Protein AF-A0A3M7SQI1-F1 (afdb_monomer_lite)

Secondary structure (DSSP, 8-state):
--STTS---GGG--TTSPP-HHHHHHHHHTS-TTPPP-SS-HHHHHT--HHHHHHHHHHHHHHHHHT---HHHH-EEEEEEESSSS-TT-GGGEEEEEEE-HHHHHHHHHHHHHHHHHHHTTTT--SEEEEEEPPPPB----GGGEEE-TTS-EEE-PPPPPEEEEEEE-S--EEEESHHHHHHHHHHHHHHS----SPPPPPPPPPTTSBP---EEEEEEEE-STT-EEEEEEEEPPP--S---TT--TT-HHHHHHHHHHSSPEEEEEEEE--TTEEEEEEEE-S-BTTBEEEEEEEEEEEEEEEESSSS-EEEEEEEEEEEEEEEE-SSTTPPPEEEEEEEEES-EE---HHHHHHHHHHHHHHH--PPP------------TT-SS----------

Organism: Brachionus plicatilis (NCBI:txid10195)

InterPro domains:
  IPR033616 Bridge-like lipid transfer protein family member 1 [PTHR31640] (271-399)

pLDDT: mean 73.39, std 17.42, range [25.88, 96.44]

Structure (mmCIF, N/CA/C/O backbone):
data_AF-A0A3M7SQI1-F1
#
_entry.id   AF-A0A3M7SQI1-F1
#
loop_
_atom_site.group_PDB
_atom_site.id
_atom_site.type_symbol
_atom_site.label_atom_id
_atom_site.label_alt_id
_atom_site.label_comp_id
_atom_site.label_asym_id
_atom_site.label_entity_id
_atom_site.label_seq_id
_atom_site.pdbx_PDB_ins_code
_atom_site.Cartn_x
_atom_site.Cartn_y
_atom_site.Cartn_z
_atom_site.occupancy
_atom_site.B_iso_or_equiv
_atom_site.auth_seq_id
_atom_site.auth_comp_id
_atom_site.auth_asym_id
_atom_site.auth_atom_id
_atom_site.pdbx_PDB_model_num
ATOM 1 N N . MET A 1 1 ? 11.218 32.136 -12.340 1.00 34.72 1 MET A N 1
ATOM 2 C CA . MET A 1 1 ? 11.065 30.875 -11.575 1.00 34.72 1 MET A CA 1
ATOM 3 C C . MET A 1 1 ? 12.403 30.143 -11.315 1.00 34.72 1 MET A C 1
ATOM 5 O O . MET A 1 1 ? 12.382 28.963 -11.007 1.00 34.72 1 MET A O 1
ATOM 9 N N . ASN A 1 2 ? 13.566 30.825 -11.327 1.00 32.22 2 ASN A N 1
ATOM 10 C CA . ASN A 1 2 ? 14.895 30.173 -11.387 1.00 32.22 2 ASN A CA 1
ATOM 11 C C . ASN A 1 2 ? 15.710 30.120 -10.076 1.00 32.22 2 ASN A C 1
ATOM 13 O O . ASN A 1 2 ? 16.860 29.694 -10.101 1.00 32.22 2 ASN A O 1
ATOM 17 N N . SER A 1 3 ? 15.177 30.531 -8.921 1.00 34.50 3 SER A N 1
ATOM 18 C CA . SER A 1 3 ? 15.989 30.630 -7.690 1.00 34.50 3 SER A CA 1
ATOM 19 C C . SER A 1 3 ? 15.906 29.425 -6.742 1.00 34.50 3 SER A C 1
ATOM 21 O O . SER A 1 3 ? 16.800 29.266 -5.916 1.00 34.50 3 SER A O 1
ATOM 23 N N . LYS A 1 4 ? 14.901 28.539 -6.862 1.00 44.00 4 LYS A N 1
ATOM 24 C CA . LYS A 1 4 ? 14.744 27.364 -5.969 1.00 44.00 4 LYS A CA 1
ATOM 25 C C . LYS A 1 4 ? 15.491 26.097 -6.417 1.00 44.00 4 LYS A C 1
ATOM 27 O O . LYS A 1 4 ? 15.684 25.205 -5.602 1.00 44.00 4 LYS A O 1
ATOM 32 N N . LEU A 1 5 ? 15.986 26.035 -7.657 1.00 43.19 5 LEU A N 1
ATOM 33 C CA . LEU A 1 5 ? 16.855 24.942 -8.141 1.00 43.19 5 LEU A CA 1
ATOM 34 C C . LEU A 1 5 ? 18.312 25.056 -7.625 1.00 43.19 5 LEU A C 1
ATOM 36 O O . LEU A 1 5 ? 19.173 24.234 -7.952 1.00 43.19 5 LEU A O 1
ATOM 40 N N . MET A 1 6 ? 18.615 26.080 -6.817 1.00 47.06 6 MET A N 1
ATOM 41 C CA . MET A 1 6 ? 19.943 26.341 -6.264 1.00 47.06 6 MET A CA 1
ATOM 42 C C . MET A 1 6 ? 20.321 25.328 -5.177 1.00 47.06 6 MET A C 1
ATOM 44 O O . MET A 1 6 ? 19.769 25.332 -4.082 1.00 47.06 6 MET A O 1
ATOM 48 N N . LYS A 1 7 ? 21.330 24.506 -5.503 1.00 49.19 7 LYS A N 1
ATOM 49 C CA . LYS A 1 7 ? 22.283 23.830 -4.600 1.00 49.19 7 LYS A CA 1
ATOM 50 C C . LYS A 1 7 ? 21.722 23.469 -3.222 1.00 49.19 7 LYS A C 1
ATOM 52 O O . LYS A 1 7 ? 22.194 23.960 -2.199 1.00 49.19 7 LYS A O 1
ATOM 57 N N . ARG A 1 8 ? 20.769 22.543 -3.179 1.00 59.44 8 ARG A N 1
ATOM 58 C CA . ARG A 1 8 ? 20.412 21.931 -1.906 1.00 59.44 8 ARG A CA 1
ATOM 59 C C . ARG A 1 8 ? 21.525 20.997 -1.439 1.00 59.44 8 ARG A C 1
ATOM 61 O O . ARG A 1 8 ? 22.063 20.221 -2.233 1.00 59.44 8 ARG A O 1
ATOM 68 N N . ASN A 1 9 ? 21.887 21.075 -0.161 1.00 54.25 9 ASN A N 1
ATOM 69 C CA . ASN A 1 9 ? 22.837 20.139 0.429 1.00 54.25 9 ASN A CA 1
ATOM 70 C C . ASN A 1 9 ? 22.279 18.719 0.318 1.00 54.25 9 ASN A C 1
ATOM 72 O O . ASN A 1 9 ? 21.170 18.450 0.772 1.00 54.25 9 ASN A O 1
ATOM 76 N N . TYR A 1 10 ? 23.071 17.804 -0.241 1.00 50.06 10 TYR A N 1
ATOM 77 C CA . TYR A 1 10 ? 22.693 16.397 -0.411 1.00 50.06 10 TYR A CA 1
ATOM 78 C C . TYR A 1 10 ? 22.235 15.735 0.888 1.00 50.06 10 TYR A C 1
ATOM 80 O O . TYR A 1 10 ? 21.406 14.838 0.874 1.00 50.06 10 TYR A O 1
ATOM 88 N N . ASN A 1 11 ? 22.745 16.192 2.032 1.00 52.31 11 ASN A N 1
ATOM 89 C CA . ASN A 1 11 ? 22.374 15.650 3.335 1.00 52.31 11 ASN A CA 1
ATOM 90 C C . ASN A 1 11 ? 20.991 16.128 3.812 1.00 52.31 11 ASN A C 1
ATOM 92 O O . ASN A 1 11 ? 20.375 15.439 4.611 1.00 52.31 11 ASN A O 1
ATOM 96 N N . GLN A 1 12 ? 20.440 17.207 3.249 1.00 53.53 12 GLN A N 1
ATOM 97 C CA . GLN A 1 12 ? 19.129 17.774 3.605 1.00 53.53 12 GLN A CA 1
ATOM 98 C C . GLN A 1 12 ? 18.014 17.435 2.605 1.00 53.53 12 GLN A C 1
ATOM 100 O O . GLN A 1 12 ? 16.909 17.949 2.737 1.00 53.53 12 GLN A O 1
ATOM 105 N N . SER A 1 13 ? 18.289 16.605 1.593 1.00 55.78 13 SER A N 1
ATOM 106 C CA . SER A 1 13 ? 17.264 16.199 0.636 1.00 55.78 13 SER A CA 1
ATOM 107 C C . SER A 1 13 ? 16.325 15.092 1.112 1.00 55.78 13 SER A C 1
ATOM 109 O O . SER A 1 13 ? 16.807 14.023 1.495 1.00 55.78 13 SER A O 1
ATOM 111 N N . ASN A 1 14 ? 15.010 15.334 1.055 1.00 60.25 14 ASN A N 1
ATOM 112 C CA . ASN A 1 14 ? 13.980 14.308 1.200 1.00 60.25 14 ASN A CA 1
ATOM 113 C C . ASN A 1 14 ? 13.670 13.690 -0.168 1.00 60.25 14 ASN A C 1
ATOM 115 O O . ASN A 1 14 ? 13.967 14.257 -1.221 1.00 60.25 14 ASN A O 1
ATOM 119 N N . PHE A 1 15 ? 13.072 12.501 -0.141 1.00 61.03 15 PHE A N 1
ATOM 120 C CA . PHE A 1 15 ? 12.729 11.737 -1.340 1.00 61.03 15 PHE A CA 1
ATOM 121 C C . PHE A 1 15 ? 11.722 12.461 -2.253 1.00 61.03 15 PHE A C 1
ATOM 123 O O . PHE A 1 15 ? 11.796 12.325 -3.468 1.00 61.03 15 PHE A O 1
ATOM 130 N N . ASN A 1 16 ? 10.809 13.245 -1.671 1.00 63.97 16 ASN A N 1
ATOM 131 C CA . ASN A 1 16 ? 9.713 13.902 -2.395 1.00 63.97 16 ASN A CA 1
ATOM 132 C C . ASN A 1 16 ? 10.090 15.237 -3.038 1.00 63.97 16 ASN A C 1
ATOM 134 O O . ASN A 1 16 ? 9.277 15.855 -3.723 1.00 63.97 16 ASN A O 1
ATOM 138 N N . ASP A 1 17 ? 11.295 15.725 -2.786 1.00 72.38 17 ASP A N 1
ATOM 139 C CA . ASP A 1 17 ? 11.701 17.000 -3.338 1.00 72.38 17 ASP A CA 1
ATOM 140 C C . ASP A 1 17 ? 12.115 16.879 -4.803 1.00 72.38 17 ASP A C 1
ATOM 142 O O . ASP A 1 17 ? 12.621 15.834 -5.223 1.00 72.38 17 ASP A O 1
ATOM 146 N N . PRO A 1 18 ? 12.020 17.979 -5.568 1.00 80.00 18 PRO A N 1
ATOM 147 C CA . PRO A 1 18 ? 12.587 18.028 -6.902 1.00 80.00 18 PRO A CA 1
ATOM 148 C C . PRO A 1 18 ? 14.070 17.650 -6.887 1.00 80.00 18 PRO A C 1
ATOM 150 O O . PRO A 1 18 ? 14.852 18.168 -6.077 1.00 80.00 18 PRO A O 1
ATOM 153 N N . ILE A 1 19 ? 14.458 16.797 -7.835 1.00 83.88 19 ILE A N 1
ATOM 154 C CA . ILE A 1 19 ? 15.849 16.435 -8.092 1.00 83.88 19 ILE A CA 1
ATOM 155 C C . ILE A 1 19 ? 16.643 17.719 -8.288 1.00 83.88 19 ILE A C 1
ATOM 157 O O . ILE A 1 19 ? 16.257 18.600 -9.061 1.00 83.88 19 ILE A O 1
ATOM 161 N N . CYS A 1 20 ? 17.771 17.817 -7.594 1.00 85.00 20 CYS A N 1
ATOM 162 C CA . CYS A 1 20 ? 18.658 18.966 -7.669 1.00 85.00 20 CYS A CA 1
ATOM 163 C C . CYS A 1 20 ? 19.969 18.642 -8.396 1.00 85.00 20 CYS A C 1
ATOM 165 O O . CYS A 1 20 ? 20.364 17.491 -8.592 1.00 85.00 20 CYS A O 1
ATOM 167 N N . LEU A 1 21 ? 20.706 19.696 -8.756 1.00 85.56 21 LEU A N 1
ATOM 168 C CA . LEU A 1 21 ? 21.965 19.573 -9.495 1.00 85.56 21 LEU A CA 1
ATOM 169 C C . LEU A 1 21 ? 23.013 18.717 -8.773 1.00 85.56 21 LEU A C 1
ATOM 171 O O . LEU A 1 21 ? 23.760 17.985 -9.417 1.00 85.56 21 LEU A O 1
ATOM 175 N N . ASN A 1 22 ? 23.056 18.775 -7.442 1.00 83.75 22 ASN A N 1
ATOM 176 C CA . ASN A 1 22 ? 24.007 17.986 -6.664 1.00 83.75 22 ASN A CA 1
ATOM 177 C C . ASN A 1 22 ? 23.740 16.480 -6.817 1.00 83.75 22 ASN A C 1
ATOM 179 O O . ASN A 1 22 ? 24.679 15.717 -7.041 1.00 83.75 22 ASN A O 1
ATOM 183 N N . GLU A 1 23 ? 22.475 16.059 -6.747 1.00 84.25 23 GLU A N 1
ATOM 184 C CA . GLU A 1 23 ? 22.065 14.657 -6.908 1.00 84.25 23 GLU A CA 1
ATOM 185 C C . GLU A 1 23 ? 22.422 14.127 -8.296 1.00 84.25 23 GLU A C 1
ATOM 187 O O . GLU A 1 23 ? 23.028 13.057 -8.404 1.00 84.25 23 GLU A O 1
ATOM 192 N N . LEU A 1 24 ? 22.161 14.922 -9.338 1.00 86.81 24 LEU A N 1
ATOM 193 C CA . LEU A 1 24 ? 22.547 14.584 -10.705 1.00 86.81 24 LEU A CA 1
ATOM 194 C C . LEU A 1 24 ? 24.069 14.429 -10.847 1.00 86.81 24 LEU A C 1
ATOM 196 O O . LEU A 1 24 ? 24.544 13.418 -11.363 1.00 86.81 24 LEU A O 1
ATOM 200 N N . ILE A 1 25 ? 24.854 15.386 -10.339 1.00 85.88 25 ILE A N 1
ATOM 201 C CA . ILE A 1 25 ? 26.325 15.342 -10.409 1.00 85.88 25 ILE A CA 1
ATOM 202 C C . ILE A 1 25 ? 26.881 14.109 -9.685 1.00 85.88 25 ILE A C 1
ATOM 204 O O . ILE A 1 25 ? 27.796 13.454 -10.187 1.00 85.88 25 ILE A O 1
ATOM 208 N N . MET A 1 26 ? 26.350 13.760 -8.511 1.00 83.38 26 MET A N 1
ATOM 209 C CA . MET A 1 26 ? 26.786 12.557 -7.794 1.00 83.38 26 MET A CA 1
ATOM 210 C C . MET A 1 26 ? 26.440 11.273 -8.543 1.00 83.38 26 MET A C 1
ATOM 212 O O . MET A 1 26 ? 27.257 10.350 -8.574 1.00 83.38 26 MET A O 1
ATOM 216 N N . ALA A 1 27 ? 25.265 11.209 -9.168 1.00 83.62 27 ALA A N 1
ATOM 217 C CA . ALA A 1 27 ? 24.882 10.066 -9.983 1.00 83.62 27 ALA A CA 1
ATOM 218 C C . ALA A 1 27 ? 25.777 9.933 -11.231 1.00 83.62 27 ALA A C 1
ATOM 220 O O . ALA A 1 27 ? 26.239 8.825 -11.528 1.00 83.62 27 ALA A O 1
ATOM 221 N N . LEU A 1 28 ? 26.119 11.054 -11.882 1.00 84.38 28 LEU A N 1
ATOM 222 C CA . LEU A 1 28 ? 27.045 11.116 -13.021 1.00 84.38 28 LEU A CA 1
ATOM 223 C C . LEU A 1 28 ? 28.460 10.652 -12.653 1.00 84.38 28 LEU A C 1
ATOM 225 O O . LEU A 1 28 ? 29.061 9.866 -13.387 1.00 84.38 28 LEU A O 1
ATOM 229 N N . LYS A 1 29 ? 28.987 11.064 -11.491 1.00 82.12 29 LYS A N 1
ATOM 230 C CA . LYS A 1 29 ? 30.307 10.617 -11.001 1.00 82.12 29 LYS A CA 1
ATOM 231 C C . LYS A 1 29 ? 30.396 9.097 -10.845 1.00 82.12 29 LYS A C 1
ATOM 233 O O . LYS A 1 29 ? 31.464 8.527 -11.041 1.00 82.12 29 LYS A O 1
ATOM 238 N N . ARG A 1 30 ? 29.279 8.436 -10.528 1.00 78.62 30 ARG A N 1
ATOM 239 C CA . ARG A 1 30 ? 29.196 6.975 -10.369 1.00 78.62 30 ARG A CA 1
ATOM 240 C C . ARG A 1 30 ? 29.038 6.217 -11.694 1.00 78.62 30 ARG A C 1
ATOM 242 O O . ARG A 1 30 ? 29.038 4.986 -11.684 1.00 78.62 30 ARG A O 1
ATOM 249 N N . LEU A 1 31 ? 28.829 6.888 -12.831 1.00 74.19 31 LEU A N 1
ATOM 250 C CA . LEU A 1 31 ? 28.790 6.209 -14.134 1.00 74.19 31 LEU A CA 1
ATOM 251 C C . LEU A 1 31 ? 30.180 5.645 -14.460 1.00 74.19 31 LEU A C 1
ATOM 253 O O . LEU A 1 31 ? 31.184 6.328 -14.273 1.00 74.19 31 LEU A O 1
ATOM 257 N N . LYS A 1 32 ? 30.257 4.406 -14.951 1.00 70.00 32 LYS A N 1
ATOM 258 C CA . LYS A 1 32 ? 31.518 3.835 -15.452 1.00 70.00 32 LYS A CA 1
ATOM 259 C C . LYS A 1 32 ? 31.760 4.356 -16.872 1.00 70.00 32 LYS A C 1
ATOM 261 O O . LYS A 1 32 ? 30.818 4.399 -17.657 1.00 70.00 32 LYS A O 1
ATOM 266 N N . ASN A 1 33 ? 32.995 4.753 -17.188 1.00 65.50 33 ASN A N 1
ATOM 267 C CA . ASN A 1 33 ? 33.344 5.288 -18.516 1.00 65.50 33 ASN A CA 1
ATOM 268 C C . ASN A 1 33 ? 33.196 4.233 -19.623 1.00 65.50 33 ASN A C 1
ATOM 270 O O . ASN A 1 33 ? 32.750 4.553 -20.715 1.00 65.50 33 ASN A O 1
ATOM 274 N N . GLU A 1 34 ? 33.517 2.979 -19.309 1.00 64.88 34 GLU A N 1
ATOM 275 C CA . GLU A 1 34 ? 33.574 1.857 -20.258 1.00 64.88 34 GLU A CA 1
ATOM 276 C C . GLU A 1 34 ? 32.304 0.991 -20.240 1.00 64.88 34 GLU A C 1
ATOM 278 O O . GLU A 1 34 ? 32.287 -0.134 -20.731 1.00 64.88 34 GLU A O 1
ATOM 283 N N . ALA A 1 35 ? 31.218 1.477 -19.629 1.00 63.31 35 ALA A N 1
ATOM 284 C CA . ALA A 1 35 ? 29.969 0.729 -19.622 1.00 63.31 35 ALA A CA 1
ATOM 285 C C . ALA A 1 35 ? 29.349 0.707 -21.024 1.00 63.31 35 ALA A C 1
ATOM 287 O O . ALA A 1 35 ? 29.204 1.756 -21.662 1.00 63.31 35 ALA A O 1
ATOM 288 N N . ALA A 1 36 ? 28.913 -0.484 -21.446 1.00 63.56 36 ALA A N 1
ATOM 289 C CA . ALA A 1 36 ? 28.150 -0.664 -22.670 1.00 63.56 36 ALA A CA 1
ATOM 290 C C . ALA A 1 36 ? 26.967 0.320 -22.699 1.00 63.56 36 ALA A C 1
ATOM 292 O O . ALA A 1 36 ? 26.241 0.482 -21.710 1.00 63.56 36 ALA A O 1
ATOM 293 N N . SER A 1 37 ? 26.841 1.035 -23.813 1.00 66.44 37 SER A N 1
ATOM 294 C CA . SER A 1 37 ? 25.847 2.091 -23.994 1.00 66.44 37 SER A CA 1
ATOM 295 C C . SER A 1 37 ? 24.614 1.534 -24.693 1.00 66.44 37 SER A C 1
ATOM 297 O O . SER A 1 37 ? 24.722 0.655 -25.549 1.00 66.44 37 SER A O 1
ATOM 299 N N . GLY A 1 38 ? 23.443 2.010 -24.276 1.00 69.12 38 GLY A N 1
ATOM 300 C CA . GLY A 1 38 ? 22.180 1.678 -24.925 1.00 69.12 38 GLY A CA 1
ATOM 301 C C . GLY A 1 38 ? 22.015 2.480 -26.222 1.00 69.12 38 GLY A C 1
ATOM 302 O O . GLY A 1 38 ? 23.015 2.817 -26.858 1.00 69.12 38 GLY A O 1
ATOM 303 N N . PRO A 1 39 ? 20.781 2.843 -26.609 1.00 67.31 39 PRO A N 1
ATOM 304 C CA . PRO A 1 39 ? 20.565 3.754 -27.739 1.00 67.31 39 PRO A CA 1
ATOM 305 C C . PRO A 1 39 ? 21.234 5.131 -27.540 1.00 67.31 39 PRO A C 1
ATOM 307 O O . PRO A 1 39 ? 21.552 5.804 -28.515 1.00 67.31 39 PRO A O 1
ATOM 310 N N . ASP A 1 40 ? 21.531 5.496 -26.288 1.00 71.06 40 ASP A N 1
ATOM 311 C CA . ASP A 1 40 ? 22.205 6.734 -25.895 1.00 71.06 40 ASP A CA 1
ATOM 312 C C . ASP A 1 40 ? 23.606 6.450 -25.303 1.00 71.06 40 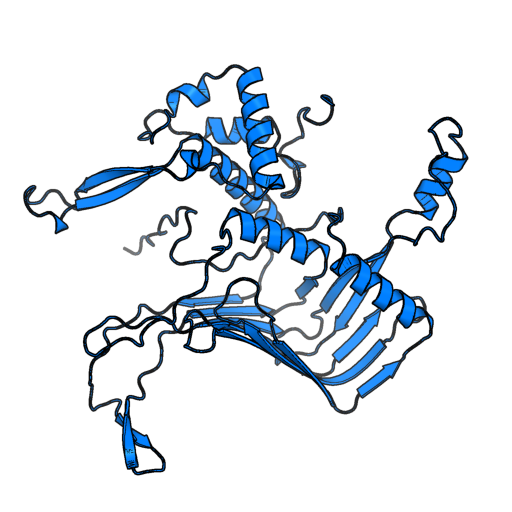ASP A C 1
ATOM 314 O O . ASP A 1 40 ? 23.796 5.468 -24.576 1.00 71.06 40 ASP A O 1
ATOM 318 N N . GLN A 1 41 ? 24.597 7.320 -25.558 1.00 68.50 41 GLN A N 1
ATOM 319 C CA . GLN A 1 41 ? 26.000 7.110 -25.151 1.00 68.50 41 GLN A CA 1
ATOM 320 C C . GLN A 1 41 ? 26.349 7.699 -23.770 1.00 68.50 41 GLN A C 1
ATOM 322 O O . GLN A 1 41 ? 26.178 8.892 -23.518 1.00 68.50 41 GLN A O 1
ATOM 327 N N . ASN A 1 42 ? 26.938 6.880 -22.887 1.00 66.69 42 ASN A N 1
ATOM 328 C CA . ASN A 1 42 ? 27.342 7.275 -21.523 1.00 66.69 42 ASN A CA 1
ATOM 329 C C . ASN A 1 42 ? 28.417 8.379 -21.483 1.00 66.69 42 ASN A C 1
ATOM 331 O O . ASN A 1 42 ? 28.423 9.207 -20.571 1.00 66.69 42 ASN A O 1
ATOM 335 N N . LEU A 1 43 ? 29.338 8.375 -22.454 1.00 62.62 43 LEU A N 1
ATOM 336 C CA . LEU A 1 43 ? 30.481 9.294 -22.504 1.00 62.62 43 LEU A CA 1
ATOM 337 C C . LEU A 1 43 ? 30.039 10.755 -22.671 1.00 62.62 43 LEU A C 1
ATOM 339 O O . LEU A 1 43 ? 30.654 11.658 -22.107 1.00 62.62 43 LEU A O 1
ATOM 343 N N . ILE A 1 44 ? 28.937 10.974 -23.392 1.00 68.94 44 ILE A N 1
ATOM 344 C CA . ILE A 1 44 ? 28.391 12.307 -23.656 1.00 68.94 44 ILE A CA 1
ATOM 345 C C . ILE A 1 44 ? 27.885 12.934 -22.353 1.00 68.94 44 ILE A C 1
ATOM 347 O O . ILE A 1 44 ? 28.201 14.086 -22.072 1.00 68.94 44 ILE A O 1
ATOM 351 N N . LEU A 1 45 ? 27.199 12.161 -21.500 1.00 71.69 45 LEU A N 1
ATOM 352 C CA . LEU A 1 45 ? 26.591 12.664 -20.260 1.00 71.69 45 LEU A CA 1
ATOM 353 C C . LEU A 1 45 ? 27.597 13.250 -19.260 1.00 71.69 45 LEU A C 1
ATOM 355 O O . LEU A 1 45 ? 27.259 14.174 -18.523 1.00 71.69 45 LEU A O 1
ATOM 359 N N . LYS A 1 46 ? 28.829 12.728 -19.214 1.00 72.44 46 LYS A N 1
ATOM 360 C CA . LYS A 1 46 ? 29.864 13.224 -18.291 1.00 72.44 46 LYS A CA 1
ATOM 361 C C . LYS A 1 46 ? 30.471 14.559 -18.711 1.00 72.44 46 LYS A C 1
ATOM 363 O O . LYS A 1 46 ? 30.986 15.270 -17.853 1.00 72.44 46 LYS A O 1
ATOM 368 N N . ASN A 1 47 ? 30.396 14.885 -19.999 1.00 78.12 47 ASN A N 1
ATOM 369 C CA . ASN A 1 47 ? 31.032 16.060 -20.590 1.00 78.12 47 ASN A CA 1
ATOM 370 C C . ASN A 1 47 ? 30.025 17.171 -20.932 1.00 78.12 47 ASN A C 1
ATOM 372 O O . ASN A 1 47 ? 30.380 18.141 -21.597 1.00 78.12 47 ASN A O 1
ATOM 376 N N . LEU A 1 48 ? 28.769 17.039 -20.492 1.00 82.31 48 LEU A N 1
ATOM 377 C CA . LEU A 1 48 ? 27.733 18.036 -20.737 1.00 82.31 48 LEU A CA 1
ATOM 378 C C . LEU A 1 48 ? 28.013 19.356 -20.013 1.00 82.31 48 LEU A C 1
ATOM 380 O O . LEU A 1 48 ? 28.464 19.394 -18.865 1.00 82.31 48 LEU A O 1
ATOM 384 N N . LEU A 1 49 ? 27.661 20.454 -20.683 1.00 85.38 49 LEU A N 1
ATOM 385 C CA . LEU A 1 49 ? 27.664 21.786 -20.092 1.00 85.38 49 LEU A CA 1
ATOM 386 C C . LEU A 1 49 ? 26.605 21.885 -18.989 1.00 85.38 49 LEU A C 1
ATOM 388 O O . LEU A 1 49 ? 25.574 21.213 -19.008 1.00 85.38 49 LEU A O 1
ATOM 392 N N . ARG A 1 50 ? 26.829 22.795 -18.037 1.00 83.31 50 ARG A N 1
ATOM 393 C CA . ARG A 1 50 ? 25.932 22.987 -16.889 1.00 83.31 50 ARG A CA 1
ATOM 394 C C . ARG A 1 50 ? 24.483 23.292 -17.292 1.00 83.31 50 ARG A C 1
ATOM 396 O O . ARG A 1 50 ? 23.582 22.845 -16.593 1.00 83.31 50 ARG A O 1
ATOM 403 N N . ASN A 1 51 ? 24.260 24.006 -18.396 1.00 84.69 51 ASN A N 1
ATOM 404 C CA . ASN A 1 51 ? 22.909 24.300 -18.892 1.00 84.69 51 ASN A CA 1
ATOM 405 C C . ASN A 1 51 ? 22.175 23.025 -19.329 1.00 84.69 51 ASN A C 1
ATOM 407 O O . ASN A 1 51 ? 21.053 22.801 -18.894 1.00 84.69 51 ASN A O 1
ATOM 411 N N . SER A 1 52 ? 22.847 22.129 -20.057 1.00 85.56 52 SER A N 1
ATOM 412 C CA . SER A 1 52 ? 22.283 20.828 -20.439 1.00 85.56 52 SER A CA 1
ATOM 413 C C . SER A 1 52 ? 21.961 19.962 -19.215 1.00 85.56 52 SER A C 1
ATOM 415 O O . SER A 1 52 ? 20.984 19.221 -19.212 1.00 85.56 52 SER A O 1
ATOM 417 N N . LEU A 1 53 ? 22.744 20.072 -18.133 1.00 86.69 53 LEU A N 1
ATOM 418 C CA . LEU A 1 53 ? 22.424 19.388 -16.876 1.00 86.69 53 LEU A CA 1
ATOM 419 C C . LEU A 1 53 ? 21.146 19.935 -16.226 1.00 86.69 53 LEU A C 1
ATOM 421 O O . LEU A 1 53 ? 20.400 19.165 -15.632 1.00 86.69 53 LEU A O 1
ATOM 425 N N . ILE A 1 54 ? 20.889 21.242 -16.326 1.00 86.81 54 ILE A N 1
ATOM 426 C CA . ILE A 1 54 ? 19.659 21.857 -15.806 1.00 86.81 54 ILE A CA 1
ATOM 427 C C . ILE A 1 54 ? 18.448 21.374 -16.609 1.00 86.81 54 ILE A C 1
ATOM 429 O O . ILE A 1 54 ? 17.465 20.960 -16.006 1.00 86.81 54 ILE A O 1
ATOM 433 N N . GLU A 1 55 ? 18.550 21.319 -17.936 1.00 87.69 55 GLU A N 1
ATOM 434 C CA . GLU A 1 55 ? 17.486 20.786 -18.800 1.00 87.69 55 GLU A CA 1
ATOM 435 C C . GLU A 1 55 ? 17.177 19.314 -18.489 1.00 87.69 55 GLU A C 1
ATOM 437 O O . GLU A 1 55 ? 16.015 18.920 -18.405 1.00 87.69 55 GLU A O 1
ATOM 442 N N . ILE A 1 56 ? 18.206 18.495 -18.233 1.00 88.62 56 ILE A N 1
ATOM 443 C CA . ILE A 1 56 ? 18.020 17.101 -17.797 1.00 88.62 56 ILE A CA 1
ATOM 444 C C . ILE A 1 56 ? 17.275 17.039 -16.457 1.00 88.62 56 ILE A C 1
ATOM 446 O O . ILE A 1 56 ? 16.394 16.199 -16.289 1.00 88.62 56 ILE A O 1
ATOM 450 N N . ILE A 1 57 ? 17.597 17.920 -15.506 1.00 89.12 57 ILE A N 1
ATOM 451 C CA . ILE A 1 57 ? 16.901 17.992 -14.213 1.00 89.12 57 ILE A CA 1
ATOM 452 C C . ILE A 1 57 ? 15.436 18.378 -14.404 1.00 89.12 57 ILE A C 1
ATOM 454 O O . ILE A 1 57 ? 14.562 17.777 -13.782 1.00 89.12 57 ILE A O 1
ATOM 458 N N . GLU A 1 58 ? 15.157 19.367 -15.250 1.00 88.50 58 GLU A N 1
ATOM 459 C CA . GLU A 1 58 ? 13.791 19.781 -15.569 1.00 88.50 58 GLU A CA 1
ATOM 460 C C . GLU A 1 58 ? 13.007 18.635 -16.210 1.00 88.50 58 GLU A C 1
ATOM 462 O O . GLU A 1 58 ? 11.891 18.345 -15.780 1.00 88.50 58 GLU A O 1
ATOM 467 N N . LEU A 1 59 ? 13.619 17.914 -17.152 1.00 89.50 59 LEU A N 1
ATOM 468 C CA . LEU A 1 59 ? 13.025 16.744 -17.790 1.00 89.50 59 LEU A CA 1
ATOM 469 C C . LEU A 1 59 ? 12.768 15.603 -16.795 1.00 89.50 59 LEU A C 1
ATOM 471 O O . LEU A 1 59 ? 11.710 14.975 -16.838 1.00 89.50 59 LEU A O 1
ATOM 475 N N . PHE A 1 60 ? 13.704 15.336 -15.882 1.00 88.25 60 PHE A N 1
ATOM 476 C CA . PHE A 1 60 ? 13.539 14.333 -14.828 1.00 88.25 60 PHE A CA 1
ATOM 477 C C . PHE A 1 60 ? 12.403 14.709 -13.879 1.00 88.25 60 PHE A C 1
ATOM 479 O O . PHE A 1 60 ? 11.503 13.906 -13.656 1.00 88.25 60 PHE A O 1
ATOM 486 N N . ASN A 1 61 ? 12.391 15.941 -13.376 1.00 86.88 61 ASN A N 1
ATOM 487 C CA . ASN A 1 61 ? 11.337 16.416 -12.484 1.00 86.88 61 ASN A CA 1
ATOM 488 C C . ASN A 1 61 ? 9.966 16.447 -13.168 1.00 86.88 61 ASN A C 1
ATOM 490 O O . ASN A 1 61 ? 8.966 16.115 -12.536 1.00 86.88 61 ASN A O 1
ATOM 494 N N . LEU A 1 62 ? 9.909 16.784 -14.458 1.00 85.25 62 LEU A N 1
ATOM 495 C CA . LEU A 1 62 ? 8.679 16.712 -15.243 1.00 85.25 62 LEU A CA 1
ATOM 496 C C . LEU A 1 62 ? 8.194 15.264 -15.391 1.00 85.25 62 LEU A C 1
ATOM 498 O O . LEU A 1 62 ? 7.029 14.986 -15.130 1.00 85.25 62 LEU A O 1
ATOM 502 N N . SER A 1 63 ? 9.088 14.338 -15.751 1.00 83.50 63 SER A N 1
ATOM 503 C CA . SER A 1 63 ? 8.792 12.901 -15.863 1.00 83.50 63 SER A CA 1
ATOM 504 C C . SER A 1 63 ? 8.203 12.334 -14.566 1.00 83.50 63 SER A C 1
ATOM 506 O O . SER A 1 63 ? 7.206 11.610 -14.599 1.00 83.50 63 SER A O 1
ATOM 508 N N . LEU A 1 64 ? 8.754 12.735 -13.417 1.00 78.12 64 LEU A N 1
ATOM 509 C CA . LEU A 1 64 ? 8.255 12.350 -12.096 1.00 78.12 64 LEU A CA 1
ATOM 510 C C . LEU A 1 64 ? 6.911 12.972 -11.752 1.00 78.12 64 LEU A C 1
ATOM 512 O O . LEU A 1 64 ? 6.019 12.267 -11.288 1.00 78.12 64 LEU A O 1
ATOM 516 N N . ARG A 1 65 ? 6.751 14.274 -12.001 1.00 77.06 65 ARG A N 1
ATOM 517 C CA . ARG A 1 65 ? 5.503 14.986 -11.717 1.00 77.06 65 ARG A CA 1
ATOM 518 C C . ARG A 1 65 ? 4.338 14.425 -12.528 1.00 77.06 65 ARG A C 1
ATOM 520 O O . ARG A 1 65 ? 3.236 14.297 -12.009 1.00 77.06 65 ARG A O 1
ATOM 527 N N . GLU A 1 66 ? 4.584 14.097 -13.792 1.00 77.69 66 GLU A N 1
ATOM 528 C CA . GLU A 1 66 ? 3.569 13.551 -14.696 1.00 77.69 66 GLU A CA 1
ATOM 529 C C . GLU A 1 66 ? 3.404 12.027 -14.556 1.00 77.69 66 GLU A C 1
ATOM 531 O O . GLU A 1 66 ? 2.483 11.459 -15.142 1.00 77.69 66 GLU A O 1
ATOM 536 N N . GLY A 1 67 ? 4.298 11.344 -13.828 1.00 71.81 67 GLY A N 1
ATOM 537 C CA . GLY A 1 67 ? 4.325 9.881 -13.741 1.00 71.81 67 GLY A CA 1
ATOM 538 C C . GLY A 1 67 ? 4.572 9.201 -15.095 1.00 71.81 67 GLY A C 1
ATOM 539 O O . GLY A 1 67 ? 4.064 8.109 -15.340 1.00 71.81 67 GLY A O 1
ATOM 540 N N . ARG A 1 68 ? 5.297 9.855 -16.014 1.00 77.12 68 ARG A N 1
ATOM 541 C CA . ARG A 1 68 ? 5.480 9.402 -17.404 1.00 77.12 68 ARG A CA 1
ATOM 542 C C . ARG A 1 68 ? 6.950 9.285 -17.768 1.00 77.12 68 ARG A C 1
ATOM 544 O O . ARG A 1 68 ? 7.625 10.283 -17.992 1.00 77.12 68 ARG A O 1
ATOM 551 N N . VAL A 1 69 ? 7.403 8.051 -17.968 1.00 80.06 69 VAL A N 1
ATOM 552 C CA . VAL A 1 69 ? 8.748 7.761 -18.480 1.00 80.06 69 VAL A CA 1
ATOM 553 C C . VAL A 1 69 ? 8.762 7.827 -20.019 1.00 80.06 69 VAL A C 1
ATOM 555 O O . VAL A 1 69 ? 8.019 7.068 -20.654 1.00 80.06 69 VAL A O 1
ATOM 558 N N . PRO A 1 70 ? 9.611 8.675 -20.638 1.00 83.38 70 PRO A N 1
ATOM 559 C CA . PRO A 1 70 ? 9.782 8.749 -22.088 1.00 83.38 70 PRO A CA 1
ATOM 560 C C . PRO A 1 70 ? 10.040 7.389 -22.740 1.00 83.38 70 PRO A C 1
ATOM 562 O O . PRO A 1 70 ? 10.829 6.584 -22.245 1.00 83.38 70 PRO A O 1
ATOM 565 N N . LYS A 1 71 ? 9.430 7.151 -23.910 1.00 79.06 71 LYS A N 1
ATOM 566 C CA . LYS A 1 71 ? 9.585 5.888 -24.656 1.00 79.06 71 LYS A CA 1
ATOM 567 C C . LYS A 1 71 ? 11.053 5.584 -24.982 1.00 79.06 71 LYS A C 1
ATOM 569 O O . LYS A 1 71 ? 11.467 4.439 -24.849 1.00 79.06 71 LYS A O 1
ATOM 574 N N . ALA A 1 72 ? 11.842 6.611 -25.306 1.00 78.75 72 ALA A N 1
ATOM 575 C CA . ALA A 1 72 ? 13.281 6.492 -25.559 1.00 78.75 72 ALA A CA 1
ATOM 576 C C . ALA A 1 72 ? 14.072 5.943 -24.355 1.00 78.75 72 ALA A C 1
ATOM 578 O O . ALA A 1 72 ? 15.088 5.278 -24.527 1.00 78.75 72 ALA A O 1
ATOM 579 N N . TRP A 1 73 ? 13.602 6.160 -23.122 1.00 80.81 73 TRP A N 1
ATOM 580 C CA . TRP A 1 73 ? 14.272 5.607 -21.941 1.00 80.81 73 TRP A CA 1
ATOM 581 C C . TRP A 1 73 ? 13.942 4.131 -21.712 1.00 80.81 73 TRP A C 1
ATOM 583 O O . TRP A 1 73 ? 14.732 3.416 -21.100 1.00 80.81 73 TRP A O 1
ATOM 593 N N . LYS A 1 74 ? 12.805 3.671 -22.248 1.00 72.81 74 LYS A N 1
ATOM 594 C CA . LYS A 1 74 ? 12.337 2.279 -22.183 1.00 72.81 74 LYS A CA 1
ATOM 595 C C . LYS A 1 74 ? 12.906 1.405 -23.303 1.00 72.81 74 LYS A C 1
ATOM 597 O O . LYS A 1 74 ? 12.827 0.183 -23.227 1.00 72.81 74 LYS A O 1
ATOM 602 N N . THR A 1 75 ? 13.463 2.006 -24.354 1.00 73.94 75 THR A N 1
ATOM 603 C CA . THR A 1 75 ? 14.113 1.261 -25.436 1.00 73.94 75 THR A CA 1
ATOM 604 C C . THR A 1 75 ? 15.482 0.747 -25.000 1.00 73.94 75 THR A C 1
ATOM 606 O O . THR A 1 75 ? 16.241 1.446 -24.325 1.00 73.94 75 THR A O 1
ATOM 609 N N . SER A 1 76 ? 15.805 -0.484 -25.395 1.00 78.62 76 SER A N 1
ATOM 610 C CA . SER A 1 76 ? 17.084 -1.121 -25.086 1.00 78.62 76 SER A CA 1
ATOM 611 C C . SER A 1 76 ? 17.673 -1.796 -26.314 1.00 78.62 76 SER A C 1
ATOM 613 O O . SER A 1 76 ? 16.939 -2.296 -27.166 1.00 78.62 76 SER A O 1
ATOM 615 N N . ASN A 1 77 ? 19.001 -1.820 -26.380 1.00 77.44 77 ASN A N 1
ATOM 616 C CA . ASN A 1 77 ? 19.717 -2.646 -27.342 1.00 77.44 77 ASN A CA 1
ATOM 617 C C . ASN A 1 77 ? 19.899 -4.033 -26.723 1.00 77.44 77 ASN A C 1
ATOM 619 O O . ASN A 1 77 ? 20.433 -4.146 -25.617 1.00 77.44 77 ASN A O 1
ATOM 623 N N . ILE A 1 78 ? 19.444 -5.074 -27.419 1.00 78.94 78 ILE A N 1
ATOM 624 C CA . ILE A 1 78 ? 19.596 -6.459 -26.969 1.00 78.94 78 ILE A CA 1
ATOM 625 C C . ILE A 1 78 ? 20.935 -6.979 -27.480 1.00 78.94 78 ILE A C 1
ATOM 627 O O . ILE A 1 78 ? 21.139 -7.117 -28.686 1.00 78.94 78 ILE A O 1
ATOM 631 N N . THR A 1 79 ? 21.833 -7.297 -26.553 1.00 79.62 79 THR A N 1
ATOM 632 C CA . THR A 1 79 ? 23.130 -7.901 -26.858 1.00 79.62 79 THR A CA 1
ATOM 633 C C . THR A 1 79 ? 23.159 -9.329 -26.335 1.00 79.62 79 THR A C 1
ATOM 635 O O . THR A 1 79 ? 22.861 -9.584 -25.168 1.00 79.62 79 THR A O 1
ATOM 638 N N . MET A 1 80 ? 23.545 -10.270 -27.193 1.00 80.94 80 MET A N 1
ATOM 639 C CA . MET A 1 80 ? 23.740 -11.669 -26.817 1.00 80.94 80 MET A CA 1
ATOM 640 C C . MET A 1 80 ? 25.123 -11.840 -26.193 1.00 80.94 80 MET A C 1
ATOM 642 O O . MET A 1 80 ? 26.135 -11.583 -26.840 1.00 80.94 80 MET A O 1
ATOM 646 N N . ILE A 1 81 ? 25.176 -12.277 -24.935 1.00 80.69 81 ILE A N 1
ATOM 647 C CA . ILE A 1 81 ? 26.425 -12.565 -24.223 1.00 80.69 81 ILE A CA 1
ATOM 648 C C . ILE A 1 81 ? 26.485 -14.049 -23.914 1.00 80.69 81 ILE A C 1
ATOM 650 O O . ILE A 1 81 ? 25.523 -14.638 -23.432 1.00 80.69 81 ILE A O 1
ATOM 654 N N . GLN A 1 82 ? 27.627 -14.662 -24.182 1.00 78.25 82 GLN A N 1
ATOM 655 C CA . GLN A 1 82 ? 27.815 -16.081 -23.936 1.00 78.25 82 GLN A CA 1
ATOM 656 C C . GLN A 1 82 ? 27.791 -16.389 -22.428 1.00 78.25 82 GLN A C 1
ATOM 658 O O . GLN A 1 82 ? 28.375 -15.654 -21.629 1.00 78.25 82 GLN A O 1
ATOM 663 N N . LYS A 1 83 ? 27.108 -17.467 -22.028 1.00 78.31 83 LYS A N 1
ATOM 664 C CA . LYS A 1 83 ? 27.041 -17.922 -20.629 1.00 78.31 83 LYS A CA 1
ATOM 665 C C . LYS A 1 83 ? 28.345 -18.600 -20.193 1.00 78.31 83 LYS A C 1
ATOM 667 O O . LYS A 1 83 ? 28.789 -18.384 -19.070 1.00 78.31 83 LYS A O 1
ATOM 672 N N . LYS A 1 84 ? 28.948 -19.416 -21.066 1.00 73.62 84 LYS A N 1
ATOM 673 C CA . LYS A 1 84 ? 30.229 -20.122 -20.860 1.00 73.62 84 LYS A CA 1
ATOM 674 C C . LYS A 1 84 ? 31.038 -20.130 -22.157 1.00 73.62 84 LYS A C 1
ATOM 676 O O . LYS A 1 84 ? 30.440 -20.070 -23.221 1.00 73.62 84 LYS A O 1
ATOM 681 N N . ALA A 1 85 ? 32.362 -20.278 -22.085 1.00 64.94 85 ALA A N 1
ATOM 682 C CA . ALA A 1 85 ? 33.241 -20.432 -23.254 1.00 64.94 85 ALA A CA 1
ATOM 683 C C . ALA A 1 85 ? 33.109 -21.831 -23.904 1.00 64.94 85 ALA A C 1
ATOM 685 O O . ALA A 1 85 ? 34.066 -22.596 -23.976 1.00 64.94 85 ALA A O 1
ATOM 686 N N . SER A 1 86 ? 31.896 -22.209 -24.302 1.00 65.12 86 SER A N 1
ATOM 687 C CA . SER A 1 86 ? 31.574 -23.462 -25.000 1.00 65.12 86 SER A CA 1
ATOM 688 C C . SER A 1 86 ? 31.126 -23.176 -26.443 1.00 65.12 86 SER A C 1
ATOM 690 O O . SER A 1 86 ? 31.350 -22.080 -26.951 1.00 65.12 86 SER A O 1
ATOM 692 N N . PHE A 1 87 ? 30.548 -24.155 -27.145 1.00 68.75 87 PHE A N 1
ATOM 693 C CA . PHE A 1 87 ? 30.207 -24.056 -28.570 1.00 68.75 87 PHE A CA 1
ATOM 694 C C . PHE A 1 87 ? 29.410 -22.781 -28.918 1.00 68.75 87 PHE A C 1
ATOM 696 O O . PHE A 1 87 ? 28.366 -22.503 -28.326 1.00 68.75 87 PHE A O 1
ATOM 703 N N . LEU A 1 88 ? 29.915 -22.019 -29.898 1.00 70.50 88 LEU A N 1
ATOM 704 C CA . LEU A 1 88 ? 29.349 -20.743 -30.373 1.00 70.50 88 LEU A CA 1
ATOM 705 C C . LEU A 1 88 ? 28.069 -20.913 -31.211 1.00 70.50 88 LEU A C 1
ATOM 707 O O . LEU A 1 88 ? 27.373 -19.943 -31.484 1.00 70.50 88 LEU A O 1
ATOM 711 N N . GLN A 1 89 ? 27.771 -22.135 -31.652 1.00 76.81 89 GLN A N 1
ATOM 712 C CA . GLN A 1 89 ? 26.658 -22.432 -32.559 1.00 76.81 89 GLN A CA 1
ATOM 713 C C . GLN A 1 89 ? 25.357 -22.796 -31.837 1.00 76.81 89 GLN A C 1
ATOM 715 O O . GLN A 1 89 ? 24.327 -22.877 -32.494 1.00 76.81 89 GLN A O 1
ATOM 720 N N . ASP A 1 90 ? 25.385 -23.001 -30.515 1.00 76.62 90 ASP A N 1
ATOM 721 C CA . ASP A 1 90 ? 24.187 -23.295 -29.726 1.00 76.62 90 ASP A CA 1
ATOM 722 C C . ASP A 1 90 ? 23.518 -21.990 -29.241 1.00 76.62 90 ASP A C 1
ATOM 724 O O . ASP A 1 90 ? 24.080 -21.299 -28.380 1.00 76.62 90 ASP A O 1
ATOM 728 N N . PRO A 1 91 ? 22.310 -21.640 -29.730 1.00 75.25 91 PRO A N 1
ATOM 729 C CA . PRO A 1 91 ? 21.592 -20.444 -29.293 1.00 75.25 91 PRO A CA 1
ATOM 730 C C . PRO A 1 91 ? 21.260 -20.441 -27.791 1.00 75.25 91 PRO A C 1
ATOM 732 O O . PRO A 1 91 ? 21.175 -19.368 -27.189 1.00 75.25 91 PRO A O 1
ATOM 735 N N . LEU A 1 92 ? 21.119 -21.614 -27.154 1.00 77.25 92 LEU A N 1
ATOM 736 C CA . LEU A 1 92 ? 20.803 -21.739 -25.722 1.00 77.25 92 LEU A CA 1
ATOM 737 C C . LEU A 1 92 ? 21.979 -21.329 -24.815 1.00 77.25 92 LEU A C 1
ATOM 739 O O . LEU A 1 92 ? 21.786 -21.015 -23.628 1.00 77.25 92 LEU A O 1
ATOM 743 N N . ASN A 1 93 ? 23.190 -21.274 -25.378 1.00 82.88 93 ASN A N 1
ATOM 744 C CA . ASN A 1 93 ? 24.420 -20.875 -24.698 1.00 82.88 93 ASN A CA 1
ATOM 745 C C . ASN A 1 93 ? 24.563 -19.352 -24.531 1.00 82.88 93 ASN A C 1
ATOM 747 O O . ASN A 1 93 ? 25.461 -18.872 -23.838 1.00 82.88 93 ASN A O 1
ATOM 751 N N . TYR A 1 94 ? 23.670 -18.567 -25.126 1.00 78.94 94 TYR A N 1
ATOM 752 C CA . TYR A 1 94 ? 23.667 -17.119 -24.981 1.00 78.94 94 TYR A CA 1
ATOM 753 C C . TYR A 1 94 ? 22.626 -16.677 -23.948 1.00 78.94 94 TYR A C 1
ATOM 755 O O . TYR A 1 94 ? 21.547 -17.254 -23.810 1.00 78.94 94 TYR A O 1
ATOM 763 N N . ARG A 1 95 ? 22.961 -15.643 -23.179 1.00 77.38 95 ARG A N 1
ATOM 764 C CA . ARG A 1 95 ? 22.013 -14.854 -22.394 1.00 77.38 95 ARG A CA 1
ATOM 765 C C . ARG A 1 95 ? 21.800 -13.519 -23.093 1.00 77.38 95 ARG A C 1
ATOM 767 O O . ARG A 1 95 ? 22.757 -12.867 -23.509 1.00 77.38 95 ARG A O 1
ATOM 774 N N . GLN A 1 96 ? 20.544 -13.119 -23.205 1.00 79.75 96 GLN A N 1
ATOM 775 C CA . GLN A 1 96 ? 20.189 -11.780 -23.653 1.00 79.75 96 GLN A CA 1
ATOM 776 C C . GLN A 1 96 ? 20.505 -10.788 -22.533 1.00 79.75 96 GLN A C 1
ATOM 778 O O . GLN A 1 96 ? 20.156 -11.025 -21.377 1.00 79.75 96 GLN A O 1
ATOM 783 N N . ILE A 1 97 ? 21.173 -9.687 -22.871 1.00 76.62 97 ILE A N 1
ATOM 784 C CA . ILE A 1 97 ? 21.334 -8.534 -21.987 1.00 76.62 97 ILE A CA 1
ATOM 785 C C . ILE A 1 97 ? 20.723 -7.319 -22.672 1.00 76.62 97 ILE A C 1
ATOM 787 O O . ILE A 1 97 ? 21.119 -6.945 -23.775 1.00 76.62 97 ILE A O 1
ATOM 791 N N . SER A 1 98 ? 19.778 -6.691 -21.983 1.00 79.00 98 SER A N 1
ATOM 792 C CA . SER A 1 98 ? 19.092 -5.484 -22.433 1.00 79.00 98 SER A CA 1
ATOM 793 C C . SER A 1 98 ? 19.840 -4.251 -21.927 1.00 79.00 98 SER A C 1
ATOM 795 O O . SER A 1 98 ? 19.843 -3.949 -20.732 1.00 79.00 98 SER A O 1
ATOM 797 N N . ILE A 1 99 ? 20.496 -3.515 -22.823 1.00 76.94 99 ILE A N 1
ATOM 798 C CA . ILE A 1 99 ? 21.219 -2.290 -22.472 1.00 76.94 99 ILE A CA 1
ATOM 799 C C . ILE A 1 99 ? 20.286 -1.093 -22.695 1.00 76.94 99 ILE A C 1
ATOM 801 O O . ILE A 1 99 ? 20.099 -0.635 -23.821 1.00 76.94 99 ILE A O 1
ATOM 805 N N . THR A 1 100 ? 19.671 -0.611 -21.614 1.00 76.31 100 THR A N 1
ATOM 806 C CA . THR A 1 100 ? 18.724 0.522 -21.610 1.00 76.31 100 THR A CA 1
ATOM 807 C C . THR A 1 100 ? 19.413 1.892 -21.712 1.00 76.31 100 THR A C 1
ATOM 809 O O . THR A 1 100 ? 20.639 1.998 -21.584 1.00 76.31 100 THR A O 1
ATOM 812 N N . SER A 1 101 ? 18.616 2.945 -21.945 1.00 80.75 101 SER A N 1
ATOM 813 C CA . SER A 1 101 ? 19.059 4.347 -22.041 1.00 80.75 101 SER A CA 1
ATOM 814 C C . SER A 1 101 ? 19.904 4.798 -20.846 1.00 80.75 101 SER A C 1
ATOM 816 O O . SER A 1 101 ? 19.590 4.526 -19.683 1.00 80.75 101 SER A O 1
ATOM 818 N N . CYS A 1 102 ? 20.964 5.556 -21.132 1.00 79.81 102 CYS A N 1
ATOM 819 C CA . CYS A 1 102 ? 21.844 6.109 -20.109 1.00 79.81 102 CYS A CA 1
ATOM 820 C C . CYS A 1 102 ? 21.145 7.160 -19.228 1.00 79.81 102 CYS A C 1
ATOM 822 O O . CYS A 1 102 ? 21.413 7.211 -18.027 1.00 79.81 102 CYS A O 1
ATOM 824 N N . LEU A 1 103 ? 20.214 7.943 -19.789 1.00 83.38 103 LEU A N 1
ATOM 825 C CA . LEU A 1 103 ? 19.401 8.909 -19.043 1.00 83.38 103 LEU A CA 1
ATOM 826 C C . LEU A 1 103 ? 18.410 8.206 -18.108 1.00 83.38 103 LEU A C 1
ATOM 828 O O . LEU A 1 103 ? 18.300 8.594 -16.946 1.00 83.38 103 LEU A O 1
ATOM 832 N N . GLY A 1 104 ? 17.760 7.134 -18.575 1.00 80.56 104 GLY A N 1
ATOM 833 C CA . GLY A 1 104 ? 16.877 6.307 -17.743 1.00 80.56 104 GLY A CA 1
ATOM 834 C C . GLY A 1 104 ? 17.613 5.709 -16.539 1.00 80.56 104 GLY A C 1
ATOM 835 O O . GLY A 1 104 ? 17.222 5.934 -15.394 1.00 80.56 104 GLY A O 1
ATOM 836 N N . LYS A 1 105 ? 18.766 5.067 -16.779 1.00 77.81 105 LYS A N 1
ATOM 837 C CA . LYS A 1 105 ? 19.628 4.528 -15.708 1.00 77.81 105 LYS A CA 1
ATOM 838 C C . LYS A 1 105 ? 20.128 5.602 -14.741 1.00 77.81 105 LYS A C 1
ATOM 840 O O . LYS A 1 105 ? 20.355 5.329 -13.561 1.00 77.81 105 LYS A O 1
ATOM 845 N N . LEU A 1 106 ? 20.370 6.817 -15.235 1.00 84.12 106 LEU A N 1
ATOM 846 C CA . LEU A 1 106 ? 20.802 7.935 -14.402 1.00 84.12 106 LEU A CA 1
ATOM 847 C C . LEU A 1 106 ? 19.690 8.361 -13.438 1.00 84.12 106 LEU A C 1
ATOM 849 O O . LEU A 1 106 ? 19.968 8.529 -12.250 1.00 84.12 106 LEU A O 1
ATOM 853 N N . LEU A 1 107 ? 18.450 8.464 -13.925 1.00 84.44 107 LEU A N 1
ATOM 854 C CA . LEU A 1 107 ? 17.274 8.741 -13.101 1.00 84.44 107 LEU A CA 1
ATOM 855 C C . LEU A 1 107 ? 17.066 7.648 -12.043 1.00 84.44 107 LEU A C 1
ATOM 857 O O . LEU A 1 107 ? 17.007 7.957 -10.854 1.00 84.44 107 LEU A O 1
ATOM 861 N N . GLU A 1 108 ? 17.062 6.373 -12.440 1.00 78.25 108 GLU A N 1
ATOM 862 C CA . GLU A 1 108 ? 16.950 5.228 -11.520 1.00 78.25 108 GLU A CA 1
ATOM 863 C C . GLU A 1 108 ? 18.007 5.267 -10.414 1.00 78.25 108 GLU A C 1
ATOM 865 O O . GLU A 1 108 ? 17.728 5.005 -9.246 1.00 78.25 108 GLU A O 1
ATOM 870 N N . ARG A 1 109 ? 19.241 5.637 -10.761 1.00 79.50 109 ARG A N 1
ATOM 871 C CA . ARG A 1 109 ? 20.339 5.733 -9.799 1.00 79.50 109 ARG A CA 1
ATOM 872 C C . ARG A 1 109 ? 20.153 6.871 -8.805 1.00 79.50 109 ARG A C 1
ATOM 874 O O . ARG A 1 109 ? 20.523 6.704 -7.641 1.00 79.50 109 ARG A O 1
ATOM 881 N N . ILE A 1 110 ? 19.617 8.008 -9.249 1.00 81.38 110 ILE A N 1
ATOM 882 C CA . ILE A 1 110 ? 19.238 9.107 -8.354 1.00 81.38 110 ILE A CA 1
ATOM 883 C C . ILE A 1 110 ? 18.173 8.597 -7.379 1.00 81.38 110 ILE A C 1
ATOM 885 O O . ILE A 1 110 ? 18.386 8.688 -6.170 1.00 81.38 110 ILE A O 1
ATOM 889 N N . PHE A 1 111 ? 17.122 7.942 -7.881 1.00 76.81 111 PHE A N 1
ATOM 890 C CA . PHE A 1 111 ? 16.066 7.333 -7.063 1.00 76.81 111 PHE A CA 1
ATOM 891 C C . PHE A 1 111 ? 16.590 6.324 -6.052 1.00 76.81 111 PHE A C 1
ATOM 893 O O . PHE A 1 111 ? 16.301 6.433 -4.864 1.00 76.81 111 PHE A O 1
ATOM 900 N N . ALA A 1 112 ? 17.413 5.374 -6.488 1.00 73.38 112 ALA A N 1
ATOM 901 C CA . ALA A 1 112 ? 18.004 4.376 -5.609 1.00 73.38 112 ALA A CA 1
ATOM 902 C C . ALA A 1 112 ? 18.883 5.023 -4.526 1.00 73.38 112 ALA A C 1
ATOM 904 O O . ALA A 1 112 ? 18.931 4.547 -3.393 1.00 73.38 112 ALA A O 1
ATOM 905 N N . SER A 1 113 ? 19.582 6.116 -4.849 1.00 73.00 113 SER A N 1
ATOM 906 C CA . SER A 1 113 ? 20.399 6.853 -3.880 1.00 73.00 113 SER A CA 1
ATOM 907 C C . SER A 1 113 ? 19.538 7.610 -2.865 1.00 73.00 113 SER A C 1
ATOM 909 O O . SER A 1 113 ? 19.849 7.576 -1.674 1.00 73.00 113 SER A O 1
ATOM 911 N N . LEU A 1 114 ? 18.453 8.248 -3.317 1.00 71.50 114 LEU A N 1
ATOM 912 C CA . LEU A 1 114 ? 17.477 8.922 -2.457 1.00 71.50 114 LEU A CA 1
ATOM 913 C C . LEU A 1 114 ? 16.750 7.923 -1.549 1.00 71.50 114 LEU A C 1
ATOM 915 O O . LEU A 1 114 ? 16.687 8.136 -0.342 1.00 71.50 114 LEU A O 1
ATOM 919 N N . GLY A 1 115 ? 16.304 6.790 -2.095 1.00 66.25 115 GLY A N 1
ATOM 920 C CA . GLY A 1 115 ? 15.662 5.711 -1.344 1.00 66.25 115 GLY A CA 1
ATOM 921 C C . GLY A 1 115 ? 16.587 5.088 -0.298 1.00 66.25 115 GLY A C 1
ATOM 922 O O . GLY A 1 115 ? 16.198 4.937 0.854 1.00 66.25 115 GLY A O 1
ATOM 923 N N . LYS A 1 116 ? 17.856 4.817 -0.640 1.00 65.88 116 LYS A N 1
ATOM 924 C CA . LYS A 1 116 ? 18.860 4.350 0.338 1.00 65.88 116 LYS A CA 1
ATOM 925 C C . LYS A 1 116 ? 19.114 5.368 1.445 1.00 65.88 116 LYS A C 1
ATOM 927 O O . LYS A 1 116 ? 19.390 4.974 2.573 1.00 65.88 116 LYS A O 1
ATOM 932 N N . LYS A 1 117 ? 19.073 6.666 1.137 1.00 64.31 117 LYS A N 1
ATOM 933 C CA . LYS A 1 117 ? 19.241 7.722 2.139 1.00 64.31 117 LYS A CA 1
ATOM 934 C C . LYS A 1 117 ? 18.041 7.778 3.081 1.00 64.31 117 LYS A C 1
ATOM 936 O O . LYS A 1 117 ? 18.257 7.820 4.285 1.00 64.31 117 LYS A O 1
ATOM 941 N N . ALA A 1 118 ? 16.825 7.716 2.535 1.00 58.94 118 ALA A N 1
ATOM 942 C CA . ALA A 1 118 ? 15.609 7.599 3.328 1.00 58.94 118 ALA A CA 1
ATOM 943 C C . ALA A 1 118 ? 15.693 6.362 4.235 1.00 58.94 118 ALA A C 1
ATOM 945 O O . ALA A 1 118 ? 15.657 6.508 5.448 1.00 58.94 118 ALA A O 1
ATOM 946 N N . GLY A 1 119 ? 15.970 5.179 3.674 1.00 50.78 119 GLY A N 1
ATOM 947 C CA . GLY A 1 119 ? 16.084 3.919 4.419 1.00 50.78 119 GLY A CA 1
ATOM 948 C C . GLY A 1 119 ? 17.194 3.880 5.480 1.00 50.78 119 GLY A C 1
ATOM 949 O O . GLY A 1 119 ? 17.020 3.241 6.511 1.00 50.78 119 GLY A O 1
ATOM 950 N N . LYS A 1 120 ? 18.315 4.595 5.292 1.00 47.81 120 LYS A N 1
ATOM 951 C CA . LYS A 1 120 ? 19.396 4.679 6.295 1.00 47.81 120 LYS A CA 1
ATOM 952 C C . LYS A 1 120 ? 18.979 5.384 7.586 1.00 47.81 120 LYS A C 1
ATOM 954 O O . LYS A 1 120 ? 19.522 5.051 8.637 1.00 47.81 120 LYS A O 1
ATOM 959 N N . SER A 1 121 ? 18.021 6.308 7.523 1.00 46.72 121 SER A N 1
ATOM 960 C CA . SER A 1 121 ? 17.407 6.901 8.720 1.00 46.72 121 SER A CA 1
ATOM 961 C C . SER A 1 121 ? 16.579 5.882 9.518 1.00 46.72 121 SER A C 1
ATOM 963 O O . SER A 1 121 ? 16.318 6.106 10.695 1.00 46.72 121 SER A O 1
ATOM 965 N N . TYR A 1 122 ? 16.228 4.744 8.906 1.00 46.03 122 TYR A N 1
ATOM 966 C CA . TYR A 1 122 ? 15.378 3.689 9.464 1.00 46.03 122 TYR A CA 1
ATOM 967 C C . TYR A 1 122 ? 16.129 2.374 9.733 1.00 46.03 122 TYR A C 1
ATOM 969 O O . TYR A 1 122 ? 15.505 1.326 9.865 1.00 46.03 122 TYR A O 1
ATOM 977 N N . HIS A 1 123 ? 17.460 2.393 9.887 1.00 37.72 123 HIS A N 1
ATOM 978 C CA . HIS A 1 123 ? 18.266 1.208 10.249 1.00 37.72 123 HIS A CA 1
ATOM 979 C C . HIS A 1 123 ? 17.910 0.549 11.607 1.00 37.72 123 HIS A C 1
ATOM 981 O O . HIS A 1 123 ? 18.589 -0.383 12.028 1.00 37.72 123 HIS A O 1
ATOM 987 N N . ASN A 1 124 ? 16.828 0.983 12.260 1.00 39.84 124 ASN A N 1
ATOM 988 C CA . ASN A 1 124 ? 16.259 0.398 13.470 1.00 39.84 124 ASN A CA 1
ATOM 989 C C . ASN A 1 124 ? 14.930 -0.343 13.236 1.00 39.84 124 ASN A C 1
ATOM 991 O O . AS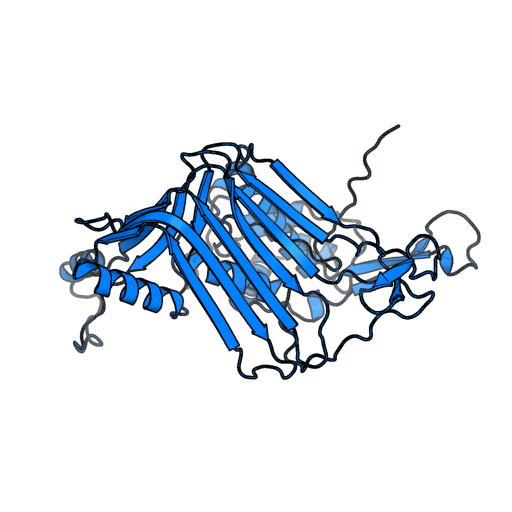N A 1 124 ? 14.208 -0.575 14.204 1.00 39.84 124 ASN A O 1
ATOM 995 N N . ILE A 1 125 ? 14.587 -0.748 12.006 1.00 49.00 125 ILE A N 1
ATOM 996 C CA . ILE A 1 125 ? 13.503 -1.727 11.833 1.00 49.00 125 ILE A CA 1
ATOM 997 C C . ILE A 1 125 ? 14.029 -3.085 12.321 1.00 49.00 125 ILE A C 1
ATOM 999 O O . ILE A 1 125 ? 14.698 -3.813 11.595 1.00 49.00 125 ILE A O 1
ATOM 1003 N N . GLN A 1 126 ? 13.781 -3.376 13.598 1.00 52.31 126 GLN A N 1
ATOM 1004 C CA . GLN A 1 126 ? 14.059 -4.658 14.262 1.00 52.31 126 GLN A CA 1
ATOM 1005 C C . GLN A 1 126 ? 12.871 -5.632 14.145 1.00 52.31 126 GLN A C 1
ATOM 1007 O O . GLN A 1 126 ? 12.782 -6.596 14.904 1.00 52.31 126 GLN A O 1
ATOM 1012 N N . ASP A 1 127 ? 11.951 -5.342 13.226 1.00 66.56 127 ASP A N 1
ATOM 1013 C CA . ASP A 1 127 ? 10.797 -6.168 12.892 1.00 66.56 127 ASP A CA 1
ATOM 1014 C C . ASP A 1 127 ? 11.184 -7.204 11.829 1.00 66.56 127 ASP A C 1
ATOM 1016 O O . ASP A 1 127 ? 11.976 -6.921 10.924 1.00 66.56 127 ASP A O 1
ATOM 1020 N N . ASP A 1 128 ? 10.630 -8.412 11.938 1.00 74.31 128 ASP A N 1
ATOM 1021 C CA . ASP A 1 128 ? 10.975 -9.501 11.023 1.00 74.31 128 ASP A CA 1
ATOM 1022 C C . ASP A 1 128 ? 10.144 -9.398 9.742 1.00 74.31 128 ASP A C 1
ATOM 1024 O O . ASP A 1 128 ? 8.910 -9.461 9.780 1.00 74.31 128 ASP A O 1
ATOM 1028 N N . PHE A 1 129 ? 10.827 -9.317 8.600 1.00 81.50 129 PHE A N 1
ATOM 1029 C CA . PHE A 1 129 ? 10.225 -9.476 7.279 1.00 81.50 129 PHE A CA 1
ATOM 1030 C C . PHE A 1 129 ? 10.440 -10.905 6.791 1.00 81.50 129 PHE A C 1
ATOM 1032 O O . PHE A 1 129 ? 11.572 -11.374 6.684 1.00 81.50 129 PHE A O 1
ATOM 1039 N N . ILE A 1 130 ? 9.352 -11.585 6.448 1.00 80.19 130 ILE A N 1
ATOM 1040 C CA . ILE A 1 130 ? 9.373 -12.912 5.841 1.00 80.19 130 ILE A CA 1
ATOM 1041 C C . ILE A 1 130 ? 8.826 -12.757 4.426 1.00 80.19 130 ILE A C 1
ATOM 1043 O O . ILE A 1 130 ? 7.639 -12.505 4.241 1.00 80.19 130 ILE A O 1
ATOM 1047 N N . TYR A 1 131 ? 9.701 -12.875 3.432 1.00 84.69 131 TYR A N 1
ATOM 1048 C CA . TYR A 1 131 ? 9.320 -12.885 2.022 1.00 84.69 131 TYR A CA 1
ATOM 1049 C C . TYR A 1 131 ? 9.410 -14.311 1.490 1.00 84.69 131 TYR A C 1
ATOM 1051 O O . TYR A 1 131 ? 10.465 -14.940 1.592 1.00 84.69 131 TYR A O 1
ATOM 1059 N N . VAL A 1 132 ? 8.316 -14.807 0.918 1.00 81.56 132 VAL A N 1
ATOM 1060 C CA . VAL A 1 132 ? 8.243 -16.130 0.296 1.00 81.56 132 VAL A CA 1
ATOM 1061 C C . VAL A 1 132 ? 7.830 -15.954 -1.156 1.00 81.56 132 VAL A C 1
ATOM 1063 O O . VAL A 1 132 ? 6.860 -15.266 -1.469 1.00 81.56 132 VAL A O 1
ATOM 1066 N N . GLN A 1 133 ? 8.583 -16.578 -2.054 1.00 85.69 133 GLN A N 1
ATOM 1067 C CA . GLN A 1 133 ? 8.234 -16.665 -3.463 1.00 85.69 133 GLN A CA 1
ATOM 1068 C C . GLN A 1 133 ? 8.660 -18.033 -3.981 1.00 85.69 133 GLN A C 1
ATOM 1070 O O . GLN A 1 133 ? 9.841 -18.279 -4.235 1.00 85.69 133 GLN A O 1
ATOM 1075 N N . ASP A 1 134 ? 7.685 -18.917 -4.136 1.00 79.56 134 ASP A N 1
ATOM 1076 C CA . ASP A 1 134 ? 7.903 -20.236 -4.695 1.00 79.56 134 ASP A CA 1
ATOM 1077 C C . ASP A 1 134 ? 8.215 -20.140 -6.188 1.00 79.56 134 ASP A C 1
ATOM 1079 O O . ASP A 1 134 ? 7.685 -19.305 -6.927 1.00 79.56 134 ASP A O 1
ATOM 1083 N N . VAL A 1 135 ? 9.071 -21.047 -6.654 1.00 78.12 135 VAL A N 1
ATOM 1084 C CA . VAL A 1 135 ? 9.292 -21.256 -8.082 1.00 78.12 135 VAL A CA 1
ATOM 1085 C C . VAL A 1 135 ? 8.153 -22.136 -8.596 1.00 78.12 135 VAL A C 1
ATOM 1087 O O . VAL A 1 135 ? 8.073 -23.294 -8.181 1.00 78.12 135 VAL A O 1
ATOM 1090 N N . PRO A 1 136 ? 7.293 -21.655 -9.516 1.00 79.00 136 PRO A N 1
ATOM 1091 C CA . PRO A 1 136 ? 6.173 -22.460 -9.981 1.00 79.00 136 PRO A CA 1
ATOM 1092 C C . PRO A 1 136 ? 6.661 -23.740 -10.663 1.00 79.00 136 PRO A C 1
ATOM 1094 O O . PRO A 1 136 ? 7.500 -23.687 -11.576 1.00 79.00 136 PRO A O 1
ATOM 1097 N N . SER A 1 137 ? 6.148 -24.878 -10.194 1.00 76.75 137 SER A N 1
ATOM 1098 C CA . SER A 1 137 ? 6.425 -26.205 -10.740 1.00 76.75 137 SER A CA 1
ATOM 1099 C C . SER A 1 137 ? 5.668 -26.442 -12.049 1.00 76.75 137 SER A C 1
ATOM 1101 O O . SER A 1 137 ? 4.805 -25.660 -12.454 1.00 76.75 137 SER A O 1
ATOM 1103 N N . ILE A 1 138 ? 6.014 -27.528 -12.735 1.00 77.56 138 ILE A N 1
ATOM 1104 C CA . ILE A 1 138 ? 5.229 -28.033 -13.863 1.00 77.56 138 ILE A CA 1
ATOM 1105 C C . ILE A 1 138 ? 3.975 -28.694 -13.294 1.00 77.56 138 ILE A C 1
ATOM 1107 O O . ILE A 1 138 ? 4.067 -29.446 -12.325 1.00 77.56 138 ILE A O 1
ATOM 1111 N N . LEU A 1 139 ? 2.816 -28.418 -13.888 1.00 72.19 139 LEU A N 1
ATOM 1112 C CA . LEU A 1 139 ? 1.581 -29.098 -13.539 1.00 72.19 139 LEU A CA 1
ATOM 1113 C C . LEU A 1 139 ? 1.663 -30.549 -14.027 1.00 72.19 139 LEU A C 1
ATOM 1115 O O . LEU A 1 139 ? 1.571 -30.819 -15.224 1.00 72.19 139 LEU A O 1
ATOM 1119 N N . THR A 1 140 ? 1.864 -31.487 -13.108 1.00 68.12 140 THR A N 1
ATOM 1120 C CA . THR A 1 140 ? 1.953 -32.922 -13.411 1.00 68.12 140 THR A CA 1
ATOM 1121 C C . THR A 1 140 ? 0.766 -33.655 -12.822 1.00 68.12 140 THR A C 1
ATOM 1123 O O . THR A 1 140 ? 0.405 -33.383 -11.690 1.00 68.12 140 THR A O 1
ATOM 1126 N N . PHE A 1 141 ? 0.183 -34.624 -13.524 1.00 65.75 141 PHE A N 1
ATOM 1127 C CA . PHE A 1 141 ? -0.863 -35.468 -12.945 1.00 65.75 141 PHE A CA 1
ATOM 1128 C C . PHE A 1 141 ? -0.205 -36.517 -12.045 1.00 65.75 141 PHE A C 1
ATOM 1130 O O . PHE A 1 141 ? 0.187 -37.590 -12.508 1.00 65.75 141 PHE A O 1
ATOM 1137 N N . ASP A 1 142 ? -0.035 -36.198 -10.764 1.00 63.19 142 ASP A N 1
ATOM 1138 C CA . ASP A 1 142 ? 0.541 -37.123 -9.793 1.00 63.19 142 ASP A CA 1
ATOM 1139 C C . ASP A 1 142 ? -0.551 -37.677 -8.869 1.00 63.19 142 ASP A C 1
ATOM 1141 O O . ASP A 1 142 ? -1.234 -36.952 -8.142 1.00 63.19 142 ASP A O 1
ATOM 1145 N N . ARG A 1 143 ? -0.696 -39.009 -8.884 1.00 60.31 143 ARG A N 1
ATOM 1146 C CA . ARG A 1 143 ? -1.683 -39.738 -8.076 1.00 60.31 143 ARG A CA 1
ATOM 1147 C C . ARG A 1 143 ? -1.519 -39.494 -6.575 1.00 60.31 143 ARG A C 1
ATOM 1149 O O . ARG A 1 143 ? -2.481 -39.687 -5.839 1.00 60.31 143 ARG A O 1
ATOM 1156 N N . ARG A 1 144 ? -0.333 -39.073 -6.121 1.00 61.66 144 ARG A N 1
ATOM 1157 C CA . ARG A 1 144 ? -0.049 -38.770 -4.709 1.00 61.66 144 ARG A CA 1
ATOM 1158 C C . ARG A 1 144 ? -0.815 -37.559 -4.178 1.00 61.66 144 ARG A C 1
ATOM 1160 O O . ARG A 1 144 ? -1.034 -37.487 -2.974 1.00 61.66 144 ARG A O 1
ATOM 1167 N N . TYR A 1 145 ? -1.235 -36.646 -5.051 1.00 62.72 145 TYR A N 1
ATOM 1168 C CA . TYR A 1 145 ? -1.980 -35.444 -4.667 1.00 62.72 145 TYR A CA 1
ATOM 1169 C C . TYR A 1 145 ? -3.481 -35.555 -4.944 1.00 62.72 145 TYR A C 1
ATOM 1171 O O . TYR A 1 145 ? -4.197 -34.572 -4.797 1.00 62.72 145 TYR A O 1
ATOM 1179 N N . LEU A 1 146 ? -3.986 -36.731 -5.330 1.00 64.06 146 LEU A N 1
ATOM 1180 C CA . LEU A 1 146 ? -5.416 -36.925 -5.549 1.00 64.06 146 LEU A CA 1
ATOM 1181 C C . LEU A 1 146 ? -6.139 -37.128 -4.212 1.00 64.06 146 LEU A C 1
ATOM 1183 O O . LEU A 1 146 ? -5.860 -38.080 -3.483 1.00 64.06 146 LEU A O 1
ATOM 1187 N N . GLN A 1 147 ? -7.104 -36.263 -3.913 1.00 64.19 147 GLN A N 1
ATOM 1188 C CA . GLN A 1 147 ? -8.049 -36.442 -2.812 1.00 64.19 147 GLN A CA 1
ATOM 1189 C C . GLN A 1 147 ? -9.457 -36.629 -3.361 1.00 64.19 147 GLN A C 1
ATOM 1191 O O . GLN A 1 147 ? -9.810 -36.065 -4.392 1.00 64.19 147 GLN A O 1
ATOM 1196 N N . LYS A 1 148 ? -10.260 -37.451 -2.680 1.00 66.19 148 LYS A N 1
ATOM 1197 C CA . LYS A 1 148 ? -11.682 -37.574 -2.998 1.00 66.19 148 LYS A CA 1
ATOM 1198 C C . LYS A 1 148 ? -12.441 -36.409 -2.379 1.00 66.19 148 LYS A C 1
ATOM 1200 O O . LYS A 1 148 ? -12.336 -36.188 -1.175 1.00 66.19 148 LYS A O 1
ATOM 1205 N N . ASN A 1 149 ? -13.230 -35.720 -3.188 1.00 68.31 149 ASN A N 1
ATOM 1206 C CA . ASN A 1 149 ? -14.174 -34.712 -2.716 1.00 68.31 149 ASN A CA 1
ATOM 1207 C C . ASN A 1 149 ? -15.314 -35.377 -1.937 1.00 68.31 149 ASN A C 1
ATOM 1209 O O . ASN A 1 149 ? -15.470 -36.599 -1.970 1.00 68.31 149 ASN A O 1
ATOM 1213 N N . GLU A 1 150 ? -16.202 -34.568 -1.356 1.00 70.88 150 GLU A N 1
ATOM 1214 C CA . GLU A 1 150 ? -17.439 -35.031 -0.702 1.00 70.88 150 GLU A CA 1
ATOM 1215 C C . GLU A 1 150 ? -18.336 -35.891 -1.622 1.00 70.88 150 GLU A C 1
ATOM 1217 O O . GLU A 1 150 ? -19.107 -36.715 -1.141 1.00 70.88 150 GLU A O 1
ATOM 1222 N N . ILE A 1 151 ? -18.184 -35.758 -2.947 1.00 73.19 151 ILE A N 1
ATOM 1223 C CA . ILE A 1 151 ? -18.938 -36.486 -3.986 1.00 73.19 151 ILE A CA 1
ATOM 1224 C C . ILE A 1 151 ? -18.149 -37.704 -4.534 1.00 73.19 151 ILE A C 1
ATOM 1226 O O . ILE A 1 151 ? -18.650 -38.483 -5.339 1.00 73.19 151 ILE A O 1
ATOM 1230 N N . GLY A 1 152 ? -16.909 -37.929 -4.081 1.00 62.41 152 GLY A N 1
ATOM 1231 C CA . GLY A 1 152 ? -16.084 -39.081 -4.472 1.00 62.41 152 GLY A CA 1
ATOM 1232 C C . GLY A 1 152 ? -15.236 -38.903 -5.740 1.00 62.41 152 GLY A C 1
ATOM 1233 O O . GLY A 1 152 ? -14.500 -39.826 -6.098 1.00 62.41 152 GLY A O 1
ATOM 1234 N N . GLU A 1 153 ? -15.291 -37.736 -6.385 1.00 67.00 153 GLU A N 1
ATOM 1235 C CA . GLU A 1 153 ? -14.405 -37.357 -7.495 1.00 67.00 153 GLU A CA 1
ATOM 1236 C C . GLU A 1 153 ? -12.976 -37.098 -7.006 1.00 67.00 153 GLU A C 1
ATOM 1238 O O . GLU A 1 153 ? -12.781 -36.537 -5.930 1.00 67.00 153 GLU A O 1
ATOM 1243 N N . LEU A 1 154 ? -11.976 -37.512 -7.790 1.00 61.72 154 LEU A N 1
ATOM 1244 C CA . LEU A 1 154 ? -10.561 -37.301 -7.478 1.00 61.72 154 LEU A CA 1
ATOM 1245 C C . LEU A 1 154 ? -10.128 -35.900 -7.941 1.00 61.72 154 LEU A C 1
ATOM 1247 O O . LEU A 1 154 ? -9.955 -35.687 -9.139 1.00 61.72 154 LEU A O 1
ATOM 1251 N N . ILE A 1 155 ? -9.915 -34.971 -7.007 1.00 62.31 155 ILE A N 1
ATOM 1252 C CA . ILE A 1 155 ? -9.308 -33.659 -7.275 1.00 62.31 155 ILE A CA 1
ATOM 1253 C C . ILE A 1 155 ? -7.820 -33.685 -6.946 1.00 62.31 155 ILE A C 1
ATOM 1255 O O . ILE A 1 155 ? -7.388 -34.247 -5.940 1.00 62.31 155 ILE A O 1
ATOM 1259 N N . GLN A 1 156 ? -7.036 -33.023 -7.792 1.00 65.19 156 GLN A N 1
ATOM 1260 C CA . GLN A 1 156 ? -5.626 -32.758 -7.559 1.00 65.19 156 GLN A CA 1
ATOM 1261 C C . GLN A 1 156 ? -5.455 -31.633 -6.524 1.00 65.19 156 GLN A C 1
ATOM 1263 O O . GLN A 1 156 ? -5.657 -30.460 -6.821 1.00 65.19 156 GLN A O 1
ATOM 1268 N N . ASN A 1 157 ? -5.077 -31.997 -5.301 1.00 63.44 157 ASN A N 1
ATOM 1269 C CA . ASN A 1 157 ? -4.813 -31.095 -4.182 1.00 63.44 157 ASN A CA 1
ATOM 1270 C C . ASN A 1 157 ? -3.304 -30.812 -4.053 1.00 63.44 157 ASN A C 1
ATOM 1272 O O . ASN A 1 157 ? -2.666 -31.128 -3.046 1.00 63.44 157 ASN A O 1
ATOM 1276 N N . GLU A 1 158 ? -2.699 -30.271 -5.113 1.00 68.38 158 GLU A N 1
ATOM 1277 C CA . GLU A 1 158 ? -1.333 -29.749 -5.035 1.00 68.38 158 GLU A CA 1
ATOM 1278 C C . GLU A 1 158 ? -1.341 -28.312 -4.513 1.00 68.38 158 GLU A C 1
ATOM 1280 O O . GLU A 1 158 ? -1.958 -27.435 -5.127 1.00 68.38 158 GLU A O 1
ATOM 1285 N N . LYS A 1 159 ? -0.574 -28.049 -3.442 1.00 73.38 159 LYS A N 1
ATOM 1286 C CA . LYS A 1 159 ? -0.380 -26.696 -2.892 1.00 73.38 159 LYS A CA 1
ATOM 1287 C C . LYS A 1 159 ? -0.032 -25.721 -4.028 1.00 73.38 159 LYS A C 1
ATOM 1289 O O . LYS A 1 159 ? 0.834 -26.011 -4.859 1.00 73.38 159 LYS A O 1
ATOM 1294 N N . GLU A 1 160 ? -0.747 -24.601 -4.097 1.00 78.62 160 GLU A N 1
ATOM 1295 C CA . GLU A 1 160 ? -0.439 -23.523 -5.039 1.00 78.62 160 GLU A CA 1
ATOM 1296 C C . GLU A 1 160 ? 0.909 -22.875 -4.697 1.00 78.62 160 GLU A C 1
ATOM 1298 O O . GLU A 1 160 ? 1.251 -22.798 -3.512 1.00 78.62 160 GLU A O 1
ATOM 1303 N N . PRO A 1 161 ? 1.678 -22.422 -5.706 1.00 84.75 161 PRO A N 1
ATOM 1304 C CA . PRO A 1 161 ? 2.931 -21.720 -5.462 1.00 84.75 161 PRO A CA 1
ATOM 1305 C C . PRO A 1 161 ? 2.668 -20.452 -4.648 1.00 84.75 161 PRO A C 1
ATOM 1307 O O . PRO A 1 161 ? 1.839 -19.617 -5.018 1.00 84.75 161 PRO A O 1
ATOM 1310 N N . GLU A 1 162 ? 3.374 -20.327 -3.530 1.00 85.38 162 GLU A N 1
ATOM 1311 C CA . GLU A 1 162 ? 3.204 -19.240 -2.583 1.00 85.38 162 GLU A CA 1
ATOM 1312 C C . GLU A 1 162 ? 3.946 -17.986 -3.044 1.00 85.38 162 GLU A C 1
ATOM 1314 O O . GLU A 1 162 ? 5.123 -18.028 -3.403 1.00 85.38 162 GLU A O 1
ATOM 1319 N N . TRP A 1 163 ? 3.263 -16.847 -2.996 1.00 88.38 163 TRP A N 1
ATOM 1320 C CA . TRP A 1 163 ? 3.898 -15.547 -3.124 1.00 88.38 163 TRP A CA 1
ATOM 1321 C C . TRP A 1 163 ? 3.359 -14.624 -2.042 1.00 88.38 163 TRP A C 1
ATOM 1323 O O . TRP A 1 163 ? 2.204 -14.195 -2.085 1.00 88.38 163 TRP A O 1
ATOM 1333 N N . SER A 1 164 ? 4.182 -14.368 -1.030 1.00 88.56 164 SER A N 1
ATOM 1334 C CA . SER A 1 164 ? 3.748 -13.662 0.164 1.00 88.56 164 SER A CA 1
ATOM 1335 C C . SER A 1 164 ? 4.839 -12.786 0.777 1.00 88.56 164 SER A C 1
ATOM 1337 O O . SER A 1 164 ? 6.042 -13.020 0.632 1.00 88.56 164 SER A O 1
ATOM 1339 N N . LEU A 1 165 ? 4.402 -11.739 1.470 1.00 87.69 165 LEU A N 1
ATOM 1340 C CA . LEU A 1 165 ? 5.241 -10.891 2.304 1.00 87.69 165 LEU A CA 1
ATOM 1341 C C . LEU A 1 165 ? 4.565 -10.723 3.660 1.00 87.69 165 LEU A C 1
ATOM 1343 O O . LEU A 1 165 ? 3.472 -10.171 3.755 1.00 87.69 165 LEU A O 1
ATOM 1347 N N . LYS A 1 166 ? 5.240 -11.156 4.718 1.00 86.94 166 LYS A N 1
ATOM 1348 C CA . LYS A 1 166 ? 4.763 -11.046 6.090 1.00 86.94 166 LYS A CA 1
ATOM 1349 C C . LYS A 1 166 ? 5.670 -10.136 6.908 1.00 86.94 166 LYS A C 1
ATOM 1351 O O . LYS A 1 166 ? 6.875 -10.361 6.982 1.00 86.94 166 LYS A O 1
ATOM 1356 N N . LEU A 1 167 ? 5.073 -9.130 7.533 1.00 86.06 167 LEU A N 1
ATOM 1357 C CA . LEU A 1 167 ? 5.708 -8.196 8.451 1.00 86.06 167 LEU A CA 1
ATOM 1358 C C . LEU A 1 167 ? 5.268 -8.515 9.880 1.00 86.06 167 LEU A C 1
ATOM 1360 O O . LEU A 1 167 ? 4.092 -8.388 10.217 1.00 86.06 167 LEU A O 1
ATOM 1364 N N . ASN A 1 168 ? 6.214 -8.913 10.725 1.00 85.88 168 ASN A N 1
ATOM 1365 C CA . ASN A 1 168 ? 5.972 -9.112 12.148 1.00 85.88 168 ASN A CA 1
ATOM 1366 C C . ASN A 1 168 ? 6.462 -7.893 12.935 1.00 85.88 168 ASN A C 1
ATOM 1368 O O . ASN A 1 168 ? 7.664 -7.749 13.157 1.00 85.88 168 ASN A O 1
ATOM 1372 N N . CYS A 1 169 ? 5.531 -7.061 13.397 1.00 83.19 169 CYS A N 1
ATOM 1373 C CA . CYS A 1 169 ? 5.813 -5.939 14.288 1.00 83.19 169 CYS A CA 1
ATOM 1374 C C . CYS A 1 169 ? 6.055 -6.475 15.705 1.00 83.19 169 CYS A C 1
ATOM 1376 O O . CYS A 1 169 ? 5.108 -6.706 16.461 1.00 83.19 169 CYS A O 1
ATOM 1378 N N . ASN A 1 170 ? 7.316 -6.768 16.026 1.00 79.19 170 ASN A N 1
ATOM 1379 C CA . ASN A 1 170 ? 7.726 -7.442 17.259 1.00 79.19 170 ASN A CA 1
ATOM 1380 C C . ASN A 1 170 ? 7.962 -6.462 18.422 1.00 79.19 170 ASN A C 1
ATOM 1382 O O . ASN A 1 170 ? 8.026 -6.894 19.572 1.00 79.19 170 ASN A O 1
ATOM 1386 N N . LYS A 1 171 ? 8.137 -5.169 18.131 1.00 76.50 171 LYS A N 1
ATOM 1387 C CA . LYS A 1 171 ? 8.343 -4.096 19.117 1.00 76.50 171 LYS A CA 1
ATOM 1388 C C . LYS A 1 171 ? 7.293 -3.006 18.938 1.00 76.50 171 LYS A C 1
ATOM 1390 O O . LYS A 1 171 ? 6.407 -3.133 18.101 1.00 76.50 171 LYS A O 1
ATOM 1395 N N . GLN A 1 172 ? 7.391 -1.939 19.731 1.00 73.75 172 GLN A N 1
ATOM 1396 C CA . GLN A 1 172 ? 6.539 -0.764 19.594 1.00 73.75 172 GLN A CA 1
ATOM 1397 C C . GLN A 1 172 ? 6.715 -0.135 18.201 1.00 73.75 172 GLN A C 1
ATOM 1399 O O . GLN A 1 172 ? 7.607 0.687 17.981 1.00 73.75 172 GLN A O 1
ATOM 1404 N N . THR A 1 173 ? 5.853 -0.534 17.269 1.00 71.56 173 THR A N 1
ATOM 1405 C CA . THR A 1 173 ? 5.842 -0.048 15.890 1.00 71.56 173 THR A CA 1
ATOM 1406 C C . THR A 1 173 ? 4.742 0.998 15.750 1.00 71.56 173 THR A C 1
ATOM 1408 O O . THR A 1 173 ? 3.645 0.850 16.286 1.00 71.56 173 THR A O 1
ATOM 1411 N N . ILE A 1 174 ? 5.038 2.091 15.051 1.00 77.06 174 ILE A N 1
ATOM 1412 C CA . ILE A 1 174 ? 4.062 3.136 14.747 1.00 77.06 174 ILE A CA 1
ATOM 1413 C C . ILE A 1 174 ? 3.819 3.097 13.243 1.00 77.06 174 ILE A C 1
ATOM 1415 O O . ILE A 1 174 ? 4.686 3.482 12.464 1.00 77.06 174 ILE A O 1
ATOM 1419 N N . LEU A 1 175 ? 2.646 2.621 12.838 1.00 78.00 175 LEU A N 1
ATOM 1420 C CA . LEU A 1 175 ? 2.235 2.548 11.441 1.00 78.00 175 LEU A CA 1
ATOM 1421 C C . LEU A 1 175 ? 1.444 3.805 11.097 1.00 78.00 175 LEU A C 1
ATOM 1423 O O . LEU A 1 175 ? 0.334 3.985 11.586 1.00 78.00 175 LEU A O 1
ATOM 1427 N N . ASN A 1 176 ? 1.996 4.679 10.259 1.00 80.88 176 ASN A N 1
ATOM 1428 C CA . ASN A 1 176 ? 1.316 5.899 9.825 1.00 80.88 176 ASN A CA 1
ATOM 1429 C C . ASN A 1 176 ? 0.811 5.741 8.387 1.00 80.88 176 ASN A C 1
ATOM 1431 O O . ASN A 1 176 ? 1.579 5.396 7.492 1.00 80.88 176 ASN A O 1
ATOM 1435 N N . TYR A 1 177 ? -0.468 6.027 8.156 1.00 82.12 177 TYR A N 1
ATOM 1436 C CA . TYR A 1 177 ? -1.086 5.951 6.834 1.00 82.12 177 TYR A CA 1
ATOM 1437 C C . TYR A 1 177 ? -2.136 7.046 6.629 1.00 82.12 177 TYR A C 1
ATOM 1439 O O . TYR A 1 177 ? -2.696 7.569 7.589 1.00 82.12 177 TYR A O 1
ATOM 1447 N N . GLY A 1 178 ? -2.411 7.402 5.375 1.00 82.56 178 GLY A N 1
ATOM 1448 C CA . GLY A 1 178 ? -3.532 8.261 4.988 1.00 82.56 178 GLY A CA 1
ATOM 1449 C C . GLY A 1 178 ? -3.290 9.023 3.681 1.00 82.56 178 GLY A C 1
ATOM 1450 O O . GLY A 1 178 ? -2.450 8.586 2.887 1.00 82.56 178 GLY A O 1
ATOM 1451 N N . PRO A 1 179 ? -4.011 10.134 3.419 1.00 81.81 179 PRO A N 1
ATOM 1452 C CA . PRO A 1 179 ? -4.131 10.721 2.078 1.00 81.81 179 PRO A CA 1
ATOM 1453 C C . PRO A 1 179 ? -2.801 11.038 1.384 1.00 81.81 179 PRO A C 1
ATOM 1455 O O . PRO A 1 179 ? -2.609 10.737 0.208 1.00 81.81 179 PRO A O 1
ATOM 1458 N N . TRP A 1 180 ? -1.848 11.622 2.114 1.00 76.12 180 TRP A N 1
ATOM 1459 C CA . TRP A 1 180 ? -0.524 11.974 1.594 1.00 76.12 180 TRP A CA 1
ATOM 1460 C C . TRP A 1 180 ? 0.265 10.751 1.117 1.00 76.12 180 TRP A C 1
ATOM 1462 O O . TRP A 1 180 ? 0.878 10.792 0.050 1.00 76.12 180 TRP A O 1
ATOM 1472 N N . TYR A 1 181 ? 0.217 9.665 1.891 1.00 75.75 181 TYR A N 1
ATOM 1473 C CA . TYR A 1 181 ? 0.908 8.424 1.583 1.00 75.75 181 TYR A CA 1
ATOM 1474 C C . TYR A 1 181 ? 0.268 7.736 0.382 1.00 75.75 181 TYR A C 1
ATOM 1476 O O . TYR A 1 181 ? 0.971 7.263 -0.508 1.00 75.75 181 TYR A O 1
ATOM 1484 N N . ASP A 1 182 ? -1.066 7.722 0.321 1.00 76.19 182 ASP A N 1
ATOM 1485 C CA . ASP A 1 182 ? -1.799 7.118 -0.788 1.00 76.19 182 ASP A CA 1
ATOM 1486 C C . ASP A 1 182 ? -1.499 7.813 -2.124 1.00 76.19 182 ASP A C 1
ATOM 1488 O O . ASP A 1 182 ? -1.185 7.149 -3.112 1.00 76.19 182 ASP A O 1
ATOM 1492 N N . ARG A 1 183 ? -1.457 9.151 -2.132 1.00 75.19 183 ARG A N 1
ATOM 1493 C CA . ARG A 1 183 ? -1.046 9.945 -3.304 1.00 75.19 183 ARG A CA 1
ATOM 1494 C C . ARG A 1 183 ? 0.396 9.664 -3.725 1.00 75.19 183 ARG A C 1
ATOM 1496 O O . ARG A 1 183 ? 0.681 9.522 -4.914 1.00 75.19 183 ARG A O 1
ATOM 1503 N N . GLN A 1 184 ? 1.322 9.574 -2.769 1.00 71.69 184 GLN A N 1
ATOM 1504 C CA . GLN A 1 184 ? 2.723 9.260 -3.067 1.00 71.69 184 GLN A CA 1
ATOM 1505 C C . GLN A 1 184 ? 2.878 7.839 -3.624 1.00 71.69 184 GLN A C 1
ATOM 1507 O O . GLN A 1 184 ? 3.592 7.631 -4.609 1.00 71.69 184 GLN A O 1
ATOM 1512 N N . ARG A 1 185 ? 2.165 6.871 -3.039 1.00 75.44 185 ARG A N 1
ATOM 1513 C CA . ARG A 1 185 ? 2.067 5.498 -3.539 1.00 75.44 185 ARG A CA 1
ATOM 1514 C C . ARG A 1 185 ? 1.525 5.480 -4.964 1.00 75.44 185 ARG A C 1
ATOM 1516 O O . ARG A 1 185 ? 2.110 4.807 -5.804 1.00 75.44 185 ARG A O 1
ATOM 1523 N N . GLU A 1 186 ? 0.462 6.226 -5.258 1.00 72.38 186 GLU A N 1
ATOM 1524 C CA . GLU A 1 186 ? -0.113 6.326 -6.603 1.00 72.38 186 GLU A CA 1
ATOM 1525 C C . GLU A 1 186 ? 0.883 6.921 -7.609 1.00 72.38 186 GLU A C 1
ATOM 1527 O O . GLU A 1 186 ? 1.020 6.400 -8.715 1.00 72.38 186 GLU A O 1
ATOM 1532 N N . ALA A 1 187 ? 1.615 7.974 -7.234 1.00 70.56 187 ALA A N 1
ATOM 1533 C CA . ALA A 1 187 ? 2.634 8.580 -8.091 1.00 70.56 187 ALA A CA 1
ATOM 1534 C C . ALA A 1 187 ? 3.763 7.590 -8.424 1.00 70.56 187 ALA A C 1
ATOM 1536 O O . ALA A 1 187 ? 4.127 7.434 -9.593 1.00 70.56 187 ALA A O 1
ATOM 1537 N N . LEU A 1 188 ? 4.272 6.871 -7.416 1.00 70.00 188 LEU A N 1
ATOM 1538 C CA . LEU A 1 188 ? 5.271 5.816 -7.606 1.00 70.00 188 LEU A CA 1
ATOM 1539 C C . LEU A 1 188 ? 4.717 4.668 -8.451 1.00 70.00 188 LEU A C 1
ATOM 1541 O O . LEU A 1 188 ? 5.390 4.196 -9.367 1.00 70.00 188 LEU A O 1
ATOM 1545 N N . TRP A 1 189 ? 3.481 4.252 -8.180 1.00 69.88 189 TRP A N 1
ATOM 1546 C CA . TRP A 1 189 ? 2.819 3.190 -8.920 1.00 69.88 189 TRP A CA 1
ATOM 1547 C C . TRP A 1 189 ? 2.647 3.563 -10.389 1.00 69.88 189 TRP A C 1
ATOM 1549 O O . TRP A 1 189 ? 3.064 2.806 -11.247 1.00 69.88 189 TRP A O 1
ATOM 1559 N N . LYS A 1 190 ? 2.133 4.753 -10.711 1.00 67.50 190 LYS A N 1
ATOM 1560 C CA . LYS A 1 190 ? 2.013 5.232 -12.099 1.00 67.50 190 LYS A CA 1
ATOM 1561 C C . LYS A 1 190 ? 3.358 5.288 -12.817 1.00 67.50 190 LYS A C 1
ATOM 1563 O O . LYS A 1 190 ? 3.430 4.976 -14.004 1.00 67.50 190 LYS A O 1
ATOM 1568 N N . PHE A 1 191 ? 4.411 5.682 -12.102 1.00 66.50 191 PHE A N 1
ATOM 1569 C CA . PHE A 1 191 ? 5.747 5.810 -12.669 1.00 66.50 191 PHE A CA 1
ATOM 1570 C C . PHE A 1 191 ? 6.386 4.447 -12.989 1.00 66.50 191 PHE A C 1
ATOM 1572 O O . PHE A 1 191 ? 6.879 4.253 -14.103 1.00 66.50 191 PHE A O 1
ATOM 1579 N N . PHE A 1 192 ? 6.367 3.503 -12.040 1.00 65.62 192 PHE A N 1
ATOM 1580 C CA . PHE A 1 192 ? 7.002 2.183 -12.189 1.00 65.62 192 PHE A CA 1
ATOM 1581 C C . PHE A 1 192 ? 6.089 1.125 -12.829 1.00 65.62 1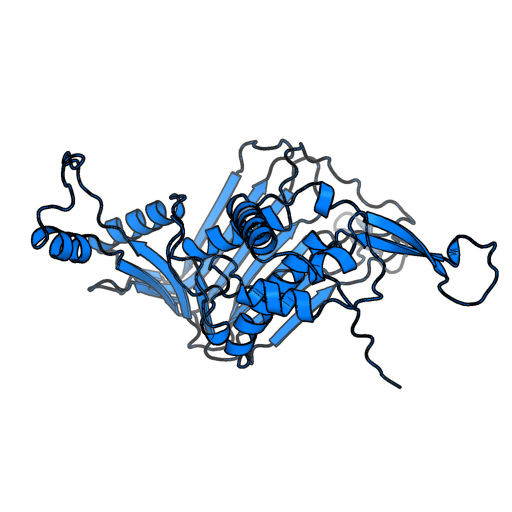92 PHE A C 1
ATOM 1583 O O . PHE A 1 192 ? 6.572 0.251 -13.546 1.00 65.62 192 PHE A O 1
ATOM 1590 N N . PHE A 1 193 ? 4.780 1.233 -12.618 1.00 65.50 193 PHE A N 1
ATOM 1591 C CA . PHE A 1 193 ? 3.730 0.307 -13.054 1.00 65.50 193 PHE A CA 1
ATOM 1592 C C . PHE A 1 193 ? 2.577 1.076 -13.727 1.00 65.50 193 PHE A C 1
ATOM 1594 O O . PHE A 1 193 ? 1.458 1.127 -13.204 1.00 65.50 193 PHE A O 1
ATOM 1601 N N . PRO A 1 194 ? 2.830 1.724 -14.878 1.00 62.78 194 PRO A N 1
ATOM 1602 C CA . PRO A 1 194 ? 1.798 2.484 -15.569 1.00 62.78 194 PRO A CA 1
ATOM 1603 C C . PRO A 1 194 ? 0.618 1.573 -15.915 1.00 62.78 194 PRO A C 1
ATOM 1605 O O . PRO A 1 194 ? 0.810 0.487 -16.461 1.00 62.78 194 PRO A O 1
ATOM 1608 N N . SER A 1 195 ? -0.598 2.028 -15.609 1.00 61.59 195 SER A N 1
ATOM 1609 C CA . SER A 1 195 ? -1.816 1.288 -15.927 1.00 61.59 195 SER A CA 1
ATOM 1610 C C . SER A 1 195 ? -1.898 1.023 -17.427 1.00 61.59 195 SER A C 1
ATOM 1612 O O . SER A 1 195 ? -1.782 1.943 -18.240 1.00 61.59 195 SER A O 1
ATOM 1614 N N . THR A 1 196 ? -2.129 -0.232 -17.789 1.00 61.03 196 THR A N 1
ATOM 1615 C CA . THR A 1 196 ? -2.588 -0.599 -19.123 1.00 61.03 196 THR A CA 1
ATOM 1616 C C . THR A 1 196 ? -4.033 -0.125 -19.231 1.00 61.03 196 THR A C 1
ATOM 1618 O O . THR A 1 196 ? -4.911 -0.612 -18.523 1.00 61.03 196 THR A O 1
ATOM 1621 N N . TYR A 1 197 ? -4.277 0.899 -20.049 1.00 70.75 197 TYR A N 1
ATOM 1622 C CA . TYR A 1 197 ? -5.612 1.454 -20.316 1.00 70.75 197 TYR A CA 1
ATOM 1623 C C . TYR A 1 197 ? -6.408 0.533 -21.255 1.00 70.75 197 TYR A C 1
ATOM 1625 O O . TYR A 1 197 ? -6.988 0.974 -22.244 1.00 70.75 197 TYR A O 1
ATOM 1633 N N . GLU A 1 198 ? -6.349 -0.766 -20.987 1.00 75.88 198 GLU A N 1
ATOM 1634 C CA . GLU A 1 198 ? -6.814 -1.838 -21.854 1.00 75.88 198 GLU A CA 1
ATOM 1635 C C . GLU A 1 198 ? -7.718 -2.768 -21.055 1.00 75.88 198 GLU A C 1
ATOM 1637 O O . GLU A 1 198 ? -7.562 -2.931 -19.842 1.00 75.88 198 GLU A O 1
ATOM 1642 N N . THR A 1 199 ? -8.686 -3.355 -21.752 1.00 79.81 199 THR A N 1
ATOM 1643 C CA . THR A 1 199 ? -9.539 -4.393 -21.174 1.00 79.81 199 THR A CA 1
ATOM 1644 C C . THR A 1 199 ? -8.681 -5.618 -20.901 1.00 79.81 199 THR A C 1
ATOM 1646 O O . THR A 1 199 ? -7.913 -6.038 -21.764 1.00 79.81 199 THR A O 1
ATOM 1649 N N . LEU A 1 200 ? -8.793 -6.169 -19.697 1.00 80.00 200 LEU A N 1
ATOM 1650 C CA . LEU A 1 200 ? -8.034 -7.350 -19.318 1.00 80.00 200 LEU A CA 1
ATOM 1651 C C . LEU A 1 200 ? -8.616 -8.587 -20.001 1.00 80.00 200 LEU A C 1
ATOM 1653 O O . LEU A 1 200 ? -9.834 -8.754 -20.081 1.00 80.00 200 LEU A O 1
ATOM 1657 N N . GLU A 1 201 ? -7.738 -9.478 -20.447 1.00 82.12 201 GLU A N 1
ATOM 1658 C CA . GLU A 1 201 ? -8.131 -10.789 -20.951 1.00 82.12 201 GLU A CA 1
ATOM 1659 C C . GLU A 1 201 ? -8.056 -11.822 -19.816 1.00 82.12 201 GLU A C 1
ATOM 1661 O O . GLU A 1 201 ? -7.064 -11.850 -19.075 1.00 82.12 201 GLU A O 1
ATOM 1666 N N . PRO A 1 202 ? -9.083 -12.676 -19.644 1.00 84.81 202 PRO A N 1
ATOM 1667 C CA . PRO A 1 202 ? -9.017 -13.785 -18.705 1.00 84.81 202 PRO A CA 1
ATOM 1668 C C . PRO A 1 202 ? -7.826 -14.684 -19.026 1.00 84.81 202 PRO A C 1
ATOM 1670 O O . PRO A 1 202 ? -7.667 -15.133 -20.162 1.00 84.81 202 PRO A O 1
ATOM 1673 N N . GLN A 1 203 ? -7.003 -14.974 -18.023 1.00 81.00 203 GLN A N 1
ATOM 1674 C CA . GLN A 1 203 ? -5.877 -15.877 -18.219 1.00 81.00 203 GLN A CA 1
ATOM 1675 C C . GLN A 1 203 ? -6.366 -17.328 -18.170 1.00 81.00 203 GLN A C 1
ATOM 1677 O O . GLN A 1 203 ? -7.123 -17.678 -17.258 1.00 81.00 203 GLN A O 1
ATOM 1682 N N . PRO A 1 204 ? -5.964 -18.176 -19.134 1.00 77.31 204 PRO A N 1
ATOM 1683 C CA . PRO A 1 204 ? -6.312 -19.586 -19.098 1.00 77.31 204 PRO A CA 1
ATOM 1684 C C . PRO A 1 204 ? -5.639 -20.253 -17.897 1.00 77.31 204 PRO A C 1
ATOM 1686 O O . PRO A 1 204 ? -4.502 -19.933 -17.543 1.00 77.31 204 PRO A O 1
ATOM 1689 N N . GLU A 1 205 ? -6.343 -21.194 -17.272 1.00 75.75 205 GLU A N 1
ATOM 1690 C CA . GLU A 1 205 ? -5.733 -22.045 -16.256 1.00 75.75 205 GLU A CA 1
ATOM 1691 C C . GLU A 1 205 ? -4.626 -22.901 -16.896 1.00 75.75 205 GLU A C 1
ATOM 1693 O O . GLU A 1 205 ? -4.778 -23.332 -18.044 1.00 75.75 205 GLU A O 1
ATOM 1698 N N . PRO A 1 206 ? -3.502 -23.134 -16.191 1.00 71.25 206 PRO A N 1
ATOM 1699 C CA . PRO A 1 206 ? -2.395 -23.907 -16.741 1.00 71.25 206 PRO A CA 1
ATOM 1700 C C . PRO A 1 206 ? -2.863 -25.324 -17.081 1.00 71.25 206 PRO A C 1
ATOM 1702 O O . PRO A 1 206 ? -3.506 -25.986 -16.264 1.00 71.25 206 PRO A O 1
ATOM 1705 N N . THR A 1 207 ? -2.525 -25.801 -18.276 1.00 78.00 207 THR A N 1
ATOM 1706 C CA . THR A 1 207 ? -2.851 -27.165 -18.702 1.00 78.00 207 THR A CA 1
ATOM 1707 C C . THR A 1 207 ? -1.781 -28.165 -18.256 1.00 78.00 207 THR A C 1
ATOM 1709 O O . THR A 1 207 ? -0.712 -27.810 -17.751 1.00 78.00 207 THR A O 1
ATOM 1712 N N . LEU A 1 208 ? -2.080 -29.461 -18.384 1.00 73.19 208 LEU A N 1
ATOM 1713 C CA . LEU A 1 208 ? -1.160 -30.528 -17.996 1.00 73.19 208 LEU A CA 1
ATOM 1714 C C . LEU A 1 208 ? 0.174 -30.405 -18.756 1.00 73.19 208 LEU A C 1
ATOM 1716 O O . LEU A 1 208 ? 0.185 -30.294 -19.979 1.00 73.19 208 LEU A O 1
ATOM 1720 N N . ASN A 1 209 ? 1.290 -30.512 -18.032 1.00 74.62 209 ASN A N 1
ATOM 1721 C CA . ASN A 1 209 ? 2.669 -30.302 -18.494 1.00 74.62 209 ASN A CA 1
ATOM 1722 C C . ASN A 1 209 ? 3.069 -28.843 -18.768 1.00 74.62 209 ASN A C 1
ATOM 1724 O O . ASN A 1 209 ? 4.203 -28.599 -19.184 1.00 74.62 209 ASN A O 1
ATOM 1728 N N . GLU A 1 210 ? 2.207 -27.868 -18.481 1.00 77.62 210 GLU A N 1
ATOM 1729 C CA . GLU A 1 210 ? 2.591 -26.459 -18.481 1.00 77.62 210 GLU A CA 1
ATOM 1730 C C . GLU A 1 210 ? 3.090 -26.014 -17.108 1.00 77.62 210 GLU A C 1
ATOM 1732 O O . GLU A 1 210 ? 2.820 -26.621 -16.068 1.00 77.62 210 GLU A O 1
ATOM 1737 N N . ARG A 1 211 ? 3.867 -24.930 -17.093 1.00 73.12 211 ARG A N 1
ATOM 1738 C CA . ARG A 1 211 ? 4.340 -24.345 -15.843 1.00 73.12 211 ARG A CA 1
ATOM 1739 C C . ARG A 1 211 ? 3.185 -23.632 -15.149 1.00 73.12 211 ARG A C 1
ATOM 1741 O O . ARG A 1 211 ? 2.506 -22.809 -15.759 1.00 73.12 211 ARG A O 1
ATOM 1748 N N . ARG A 1 212 ? 2.997 -23.923 -13.863 1.00 77.25 212 ARG A N 1
ATOM 1749 C CA . ARG A 1 212 ? 1.996 -23.254 -13.029 1.00 77.25 212 ARG A CA 1
ATOM 1750 C C . ARG A 1 212 ? 2.304 -21.759 -12.933 1.00 77.25 212 ARG A C 1
ATOM 1752 O O . ARG A 1 212 ? 3.435 -21.322 -13.150 1.00 77.25 212 ARG A O 1
ATOM 1759 N N . GLN A 1 213 ? 1.296 -20.981 -12.569 1.00 74.50 213 GLN A N 1
ATOM 1760 C CA . GLN A 1 213 ? 1.435 -19.555 -12.289 1.00 74.50 213 GLN A CA 1
ATOM 1761 C C . GLN A 1 213 ? 1.011 -19.276 -10.848 1.00 74.50 213 GLN A C 1
ATOM 1763 O O . GLN A 1 213 ? 0.153 -19.967 -10.299 1.00 74.50 213 GLN A O 1
ATOM 1768 N N . THR A 1 214 ? 1.640 -18.283 -10.224 1.00 79.94 214 THR A N 1
ATOM 1769 C CA . THR A 1 214 ? 1.224 -17.774 -8.912 1.00 79.94 214 THR A CA 1
ATOM 1770 C C . THR A 1 214 ? -0.139 -17.116 -9.040 1.00 79.94 214 THR A C 1
ATOM 1772 O O . THR A 1 214 ? -0.310 -16.213 -9.857 1.00 79.94 214 THR A O 1
ATOM 1775 N N . SER A 1 215 ? -1.100 -17.565 -8.234 1.00 81.38 215 SER A N 1
ATOM 1776 C CA . SER A 1 215 ? -2.494 -17.125 -8.325 1.00 81.38 215 SER A CA 1
ATOM 1777 C C . SER A 1 215 ? -2.726 -15.742 -7.717 1.00 81.38 215 SER A C 1
ATOM 1779 O O . SER A 1 215 ? -3.570 -14.983 -8.196 1.00 81.38 215 SER A O 1
ATOM 1781 N N . LYS A 1 216 ? -1.977 -15.408 -6.663 1.00 87.44 216 LYS A N 1
ATOM 1782 C CA . LYS A 1 216 ? -2.137 -14.193 -5.858 1.00 87.44 216 LYS A CA 1
ATOM 1783 C C . LYS A 1 216 ? -0.860 -13.840 -5.104 1.00 87.44 216 LYS A C 1
ATOM 1785 O O . LYS A 1 216 ? -0.009 -14.697 -4.880 1.00 87.44 216 LYS A O 1
ATOM 1790 N N . PHE A 1 217 ? -0.776 -12.581 -4.697 1.00 88.38 217 PHE A N 1
ATOM 1791 C CA . PHE A 1 217 ? 0.195 -12.064 -3.747 1.00 88.38 217 PHE A CA 1
ATOM 1792 C C . PHE A 1 217 ? -0.499 -11.782 -2.411 1.00 88.38 217 PHE A C 1
ATOM 1794 O O . PHE A 1 217 ? -1.464 -11.016 -2.362 1.00 88.38 217 PHE A O 1
ATOM 1801 N N . ASP A 1 218 ? -0.001 -12.381 -1.331 1.00 88.69 218 ASP A N 1
ATOM 1802 C CA . ASP A 1 218 ? -0.525 -12.179 0.020 1.00 88.69 218 ASP A CA 1
ATOM 1803 C C . ASP A 1 218 ? 0.432 -11.318 0.856 1.00 88.69 218 ASP A C 1
ATOM 1805 O O . ASP A 1 218 ? 1.563 -11.703 1.143 1.00 88.69 218 ASP A O 1
ATOM 1809 N N . PHE A 1 219 ? -0.033 -10.156 1.298 1.00 89.69 219 PHE A N 1
ATOM 1810 C CA . PHE A 1 219 ? 0.673 -9.298 2.241 1.00 89.69 219 PHE A CA 1
ATOM 1811 C C . PHE A 1 219 ? 0.024 -9.384 3.621 1.00 89.69 219 PHE A C 1
ATOM 1813 O O . PHE A 1 219 ? -1.183 -9.201 3.751 1.00 89.69 219 PHE A O 1
ATOM 1820 N N . GLU A 1 220 ? 0.802 -9.651 4.665 1.00 91.06 220 GLU A N 1
ATOM 1821 C CA . GLU A 1 220 ? 0.298 -9.781 6.032 1.00 91.06 220 GLU A CA 1
ATOM 1822 C C . GLU A 1 220 ? 1.119 -8.936 7.006 1.00 91.06 220 GLU A C 1
ATOM 1824 O O . GLU A 1 220 ? 2.337 -9.060 7.073 1.00 91.06 220 GLU A O 1
ATOM 1829 N N . ILE A 1 221 ? 0.450 -8.107 7.802 1.00 88.19 221 ILE A N 1
ATOM 1830 C CA . ILE A 1 221 ? 1.034 -7.392 8.936 1.00 88.19 221 ILE A CA 1
ATOM 1831 C C . ILE A 1 221 ? 0.496 -8.032 10.211 1.00 88.19 221 ILE A C 1
ATOM 1833 O O . ILE A 1 221 ? -0.718 -8.107 10.397 1.00 88.19 221 ILE A O 1
ATOM 1837 N N . VAL A 1 222 ? 1.386 -8.462 11.102 1.00 89.94 222 VAL A N 1
ATOM 1838 C CA . VAL A 1 222 ? 1.037 -9.022 12.412 1.00 89.94 222 VAL A CA 1
ATOM 1839 C C . VAL A 1 222 ? 1.607 -8.137 13.509 1.00 89.94 222 VAL A C 1
ATOM 1841 O O . VAL A 1 222 ? 2.818 -7.929 13.583 1.00 89.94 222 VAL A O 1
ATOM 1844 N N . LEU A 1 223 ? 0.732 -7.653 14.385 1.00 88.06 223 LEU A N 1
ATOM 1845 C CA . LEU A 1 223 ? 1.080 -6.827 15.534 1.00 88.06 223 LEU A CA 1
ATOM 1846 C C . LEU A 1 223 ? 1.343 -7.739 16.736 1.00 88.06 223 LEU A C 1
ATOM 1848 O O . LEU A 1 223 ? 0.422 -8.366 17.265 1.00 88.06 223 LEU A O 1
ATOM 1852 N N . LYS A 1 224 ? 2.602 -7.842 17.168 1.00 84.75 224 LYS A N 1
ATOM 1853 C CA . LYS A 1 224 ? 2.993 -8.656 18.331 1.00 84.75 224 LYS A CA 1
ATOM 1854 C C . LYS A 1 224 ? 3.337 -7.834 19.569 1.00 84.75 224 LYS A C 1
ATOM 1856 O O . LYS A 1 224 ? 3.462 -8.418 20.640 1.00 84.75 224 LYS A O 1
ATOM 1861 N N . ASP A 1 225 ? 3.447 -6.514 19.449 1.00 83.00 225 ASP A N 1
ATOM 1862 C CA . ASP A 1 225 ? 3.666 -5.615 20.583 1.00 83.00 225 ASP A CA 1
ATOM 1863 C C . ASP A 1 225 ? 2.365 -4.891 20.985 1.00 83.00 225 ASP A C 1
ATOM 1865 O O . ASP A 1 225 ? 1.669 -4.354 20.116 1.00 83.00 225 ASP A O 1
ATOM 1869 N N . PRO A 1 226 ? 2.019 -4.853 22.287 1.00 79.62 226 PRO A N 1
ATOM 1870 C CA . PRO A 1 226 ? 0.774 -4.258 22.777 1.00 79.62 226 PRO A CA 1
ATOM 1871 C C . PRO A 1 226 ? 0.731 -2.725 22.704 1.00 79.62 226 PRO A C 1
ATOM 1873 O O . PRO A 1 226 ? -0.342 -2.152 22.882 1.00 79.62 226 PRO A O 1
ATOM 1876 N N . ASN A 1 227 ? 1.867 -2.062 22.480 1.00 79.00 227 ASN A N 1
ATOM 1877 C CA . ASN A 1 227 ? 1.972 -0.611 22.343 1.00 79.00 227 ASN A CA 1
ATOM 1878 C C . ASN A 1 227 ? 2.024 -0.172 20.872 1.00 79.00 227 ASN A C 1
ATOM 1880 O O . ASN A 1 227 ? 2.305 0.995 20.598 1.00 79.00 227 ASN A O 1
ATOM 1884 N N . THR A 1 228 ? 1.779 -1.087 19.928 1.00 76.06 228 THR A N 1
ATOM 1885 C CA . THR A 1 228 ? 1.735 -0.756 18.502 1.00 76.06 228 THR A CA 1
ATOM 1886 C C . THR A 1 228 ? 0.584 0.210 18.219 1.00 76.06 228 THR A C 1
ATOM 1888 O O . THR A 1 228 ? -0.566 -0.034 18.596 1.00 76.06 228 THR A O 1
ATOM 1891 N N . GLU A 1 229 ? 0.894 1.305 17.527 1.00 82.50 229 GLU A N 1
ATOM 1892 C CA . GLU A 1 229 ? -0.082 2.309 17.111 1.00 82.50 229 GLU A CA 1
ATOM 1893 C C . GLU A 1 229 ? -0.271 2.277 15.599 1.00 82.50 229 GLU A C 1
ATOM 1895 O O . GLU A 1 229 ? 0.693 2.386 14.843 1.00 82.50 229 GLU A O 1
ATOM 1900 N N . VAL A 1 230 ? -1.523 2.198 15.151 1.00 83.81 230 VAL A N 1
ATOM 1901 C CA . VAL A 1 230 ? -1.896 2.428 13.753 1.00 83.81 230 VAL A CA 1
ATOM 1902 C C . VAL A 1 230 ? -2.562 3.791 13.661 1.00 83.81 230 VAL A C 1
ATOM 1904 O O . VAL A 1 230 ? -3.619 4.023 14.240 1.00 83.81 230 VAL A O 1
ATOM 1907 N N . ASN A 1 231 ? -1.934 4.714 12.952 1.00 85.31 231 ASN A N 1
ATOM 1908 C CA . ASN A 1 231 ? -2.335 6.105 12.875 1.00 85.31 231 ASN A CA 1
ATOM 1909 C C . ASN A 1 231 ? -2.816 6.442 11.469 1.00 85.31 231 ASN A C 1
ATOM 1911 O O . ASN A 1 231 ? -2.062 6.342 10.502 1.00 85.31 231 ASN A O 1
ATOM 1915 N N . LEU A 1 232 ? -4.050 6.925 11.384 1.00 87.06 232 LEU A N 1
ATOM 1916 C CA . LEU A 1 232 ? -4.573 7.603 10.213 1.00 87.06 232 LEU A CA 1
ATOM 1917 C C . LEU A 1 232 ? -4.327 9.106 10.368 1.00 87.06 232 LEU A C 1
ATOM 1919 O O . LEU A 1 232 ? -4.959 9.749 11.208 1.00 87.06 232 LEU A O 1
ATOM 1923 N N . ILE A 1 233 ? -3.394 9.660 9.600 1.00 86.62 233 ILE A N 1
ATOM 1924 C C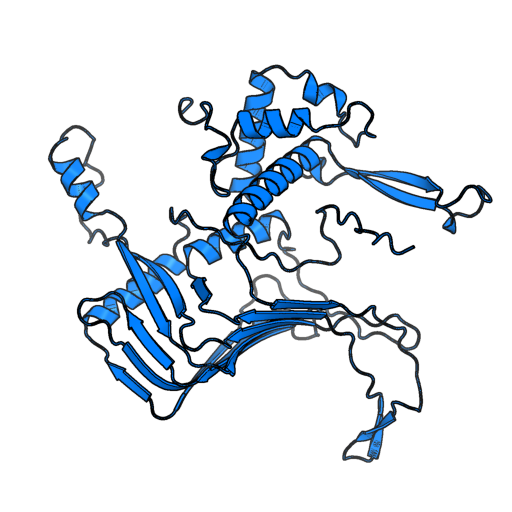A . ILE A 1 233 ? -3.053 11.090 9.654 1.00 86.62 233 ILE A CA 1
ATOM 1925 C C . ILE A 1 233 ? -3.701 11.789 8.453 1.00 86.62 233 ILE A C 1
ATOM 1927 O O . ILE A 1 233 ? -3.949 11.180 7.422 1.00 86.62 233 ILE A O 1
ATOM 1931 N N . PHE A 1 234 ? -4.074 13.051 8.564 1.00 84.94 234 PHE A N 1
ATOM 1932 C CA . PHE A 1 234 ? -4.541 13.824 7.416 1.00 84.94 234 PHE A CA 1
ATOM 1933 C C . PHE A 1 234 ? -4.414 15.309 7.701 1.00 84.94 234 PHE A C 1
ATOM 1935 O O . PHE A 1 234 ? -4.264 15.744 8.844 1.00 84.94 234 PHE A O 1
ATOM 1942 N N . THR A 1 235 ? -4.455 16.095 6.640 1.00 82.44 235 THR A N 1
ATOM 1943 C CA . THR A 1 235 ? -4.392 17.546 6.716 1.00 82.44 235 THR A CA 1
ATO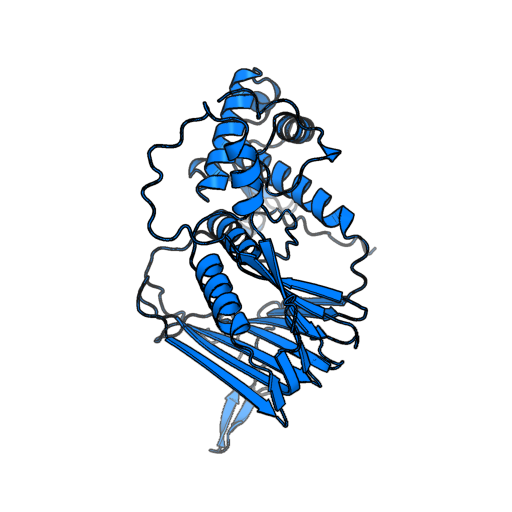M 1944 C C . THR A 1 235 ? -5.785 18.133 6.597 1.00 82.44 235 THR A C 1
ATOM 1946 O O . THR A 1 235 ? -6.480 17.961 5.601 1.00 82.44 235 THR A O 1
ATOM 1949 N N . SER A 1 236 ? -6.189 18.867 7.624 1.00 74.00 236 SER A N 1
ATOM 1950 C CA . SER A 1 236 ? -7.378 19.700 7.584 1.00 74.00 236 SER A CA 1
ATOM 1951 C C . SER A 1 236 ? -6.995 21.093 7.114 1.00 74.00 236 SER A C 1
ATOM 1953 O O . SER A 1 236 ? -6.160 21.761 7.728 1.00 74.00 236 SER A O 1
ATOM 1955 N N . THR A 1 237 ? -7.598 21.534 6.015 1.00 66.25 237 THR A N 1
ATOM 1956 C CA . THR A 1 237 ? -7.582 22.944 5.630 1.00 66.25 237 THR A CA 1
ATOM 1957 C C . THR A 1 237 ? -8.903 23.569 6.070 1.00 66.25 237 THR A C 1
ATOM 1959 O O . THR A 1 237 ? -9.965 23.031 5.745 1.00 66.25 237 THR A O 1
ATOM 1962 N N . PRO A 1 238 ? -8.881 24.690 6.812 1.00 57.22 238 PRO A N 1
ATOM 1963 C CA . PRO A 1 238 ? -10.101 25.412 7.138 1.00 57.22 238 PRO A CA 1
ATOM 1964 C C . PRO A 1 238 ? -10.806 25.796 5.837 1.00 57.22 238 PRO A C 1
ATOM 1966 O O . PRO A 1 238 ? -10.232 26.501 5.005 1.00 57.22 238 PRO A O 1
ATOM 1969 N N . GLN A 1 239 ? -12.033 25.310 5.635 1.00 50.22 239 GLN A N 1
ATOM 1970 C CA . GLN A 1 239 ? -12.794 25.659 4.442 1.00 50.22 239 GLN A CA 1
ATOM 1971 C C . GLN A 1 239 ? -13.049 27.168 4.439 1.00 50.22 239 GLN A C 1
ATOM 1973 O O . GLN A 1 239 ? -13.602 27.724 5.392 1.00 50.22 239 GLN A O 1
ATOM 1978 N N . VAL A 1 240 ? -12.648 27.834 3.356 1.00 48.38 240 VAL A N 1
ATOM 1979 C CA . VAL A 1 240 ? -13.093 29.194 3.058 1.00 48.38 240 VAL A CA 1
ATOM 1980 C C . VAL A 1 240 ? -14.583 29.078 2.749 1.00 48.38 240 VAL A C 1
ATOM 1982 O O . VAL A 1 240 ? -14.965 28.668 1.657 1.00 48.38 240 VAL A O 1
ATOM 1985 N N . GLY A 1 241 ? -15.443 29.369 3.728 1.00 39.56 241 GLY A N 1
ATOM 1986 C CA . GLY A 1 241 ? -16.861 29.589 3.442 1.00 39.56 241 GLY A CA 1
ATOM 1987 C C . GLY A 1 241 ? -16.980 30.668 2.364 1.00 39.56 241 GLY A C 1
ATOM 1988 O O . GLY A 1 241 ? -16.160 31.574 2.368 1.00 39.56 241 GLY A O 1
ATOM 1989 N N . ASN A 1 242 ? -17.943 30.540 1.444 1.00 36.94 242 ASN A N 1
ATOM 1990 C CA . ASN A 1 242 ? -18.226 31.426 0.299 1.00 36.94 242 ASN A CA 1
ATOM 1991 C C . ASN A 1 242 ? -18.034 32.936 0.567 1.00 36.94 242 ASN A C 1
ATOM 1993 O O . ASN A 1 242 ? -18.991 33.694 0.709 1.00 36.94 242 ASN A O 1
ATOM 1997 N N . THR A 1 243 ? -16.796 33.398 0.594 1.00 40.47 243 THR A N 1
ATOM 1998 C CA . THR A 1 243 ? -16.427 34.803 0.671 1.00 40.47 243 THR A CA 1
ATOM 1999 C C . THR A 1 243 ? -15.514 35.053 -0.507 1.00 40.47 243 THR A C 1
ATOM 2001 O O . THR A 1 243 ? -14.441 34.461 -0.606 1.00 40.47 243 THR A O 1
ATOM 2004 N N . ASN A 1 244 ? -16.002 35.884 -1.424 1.00 38.41 244 ASN A N 1
ATOM 2005 C CA . ASN A 1 244 ? -15.331 36.312 -2.644 1.00 38.41 244 ASN A CA 1
ATOM 2006 C C . ASN A 1 244 ? -13.944 36.886 -2.307 1.00 38.41 244 ASN A C 1
ATOM 2008 O O . ASN A 1 244 ? -13.826 38.053 -1.941 1.00 38.41 244 ASN A O 1
ATOM 2012 N N . PHE A 1 245 ? -12.897 36.066 -2.406 1.00 48.03 245 PHE A N 1
ATOM 2013 C CA . PHE A 1 245 ? -11.523 36.440 -2.054 1.00 48.03 245 PHE A CA 1
ATOM 2014 C C . PHE A 1 245 ? -10.570 36.434 -3.257 1.00 48.03 245 PHE A C 1
ATOM 2016 O O . PHE A 1 245 ? -9.364 36.277 -3.101 1.00 48.03 245 PHE A O 1
ATOM 2023 N N . GLU A 1 246 ? -11.079 36.703 -4.461 1.00 43.16 246 GLU A N 1
ATOM 2024 C CA . GLU A 1 246 ? -10.229 36.972 -5.633 1.00 43.16 246 GLU A CA 1
ATOM 2025 C C . GLU A 1 246 ? -9.490 38.330 -5.557 1.00 43.16 246 GLU A C 1
ATOM 2027 O O . GLU A 1 246 ? -8.641 38.611 -6.396 1.00 43.16 246 GLU A O 1
ATOM 2032 N N . ASN A 1 247 ? -9.734 39.157 -4.527 1.00 40.28 247 ASN A N 1
ATOM 2033 C CA . ASN A 1 247 ? -9.218 40.534 -4.449 1.00 40.28 247 ASN A CA 1
ATOM 2034 C C . ASN A 1 247 ? -8.136 40.804 -3.378 1.00 40.28 247 ASN A C 1
ATOM 2036 O O . ASN A 1 247 ? -7.760 41.960 -3.184 1.00 40.28 247 ASN A O 1
ATOM 2040 N N . LEU A 1 248 ? -7.596 39.798 -2.681 1.00 44.62 248 LEU A N 1
ATOM 2041 C CA . LEU A 1 248 ? -6.499 40.015 -1.720 1.00 44.62 248 LEU A CA 1
ATOM 2042 C C . LEU A 1 248 ? -5.133 39.911 -2.413 1.00 44.62 248 LEU A C 1
ATOM 2044 O O . LEU A 1 248 ? -4.547 38.836 -2.519 1.00 44.62 248 LEU A O 1
ATOM 2048 N N . THR A 1 249 ? -4.609 41.046 -2.877 1.00 42.69 249 THR A N 1
ATOM 2049 C CA . THR A 1 249 ? -3.207 41.169 -3.302 1.00 42.69 249 THR A CA 1
ATOM 2050 C C . THR A 1 249 ? -2.288 41.498 -2.120 1.00 42.69 249 THR A C 1
ATOM 2052 O O . THR A 1 249 ? -2.716 41.961 -1.063 1.00 42.69 249 THR A O 1
ATOM 2055 N N . SER A 1 250 ? -0.992 41.234 -2.303 1.00 48.12 250 SER A N 1
ATOM 2056 C CA . SER A 1 250 ? 0.105 41.262 -1.320 1.00 48.12 250 SER A CA 1
ATOM 2057 C C . SER A 1 250 ? 0.402 42.613 -0.639 1.00 48.12 250 SER A C 1
ATOM 2059 O O . SER A 1 250 ? 1.463 42.765 -0.035 1.00 48.12 250 SER A O 1
ATOM 2061 N N . SER A 1 251 ? -0.472 43.614 -0.744 1.00 45.66 251 SER A N 1
ATOM 2062 C CA . SER A 1 251 ? -0.230 44.971 -0.240 1.00 45.66 251 SER A CA 1
ATOM 2063 C C . SER A 1 251 ? -0.588 45.182 1.237 1.00 45.66 251 SER A C 1
ATOM 2065 O O . SER A 1 251 ? -0.102 46.141 1.829 1.00 45.66 251 SER A O 1
ATOM 2067 N N . ASN A 1 252 ? -1.344 44.279 1.876 1.00 47.50 252 ASN A N 1
ATOM 2068 C CA . ASN A 1 252 ? -1.698 44.382 3.302 1.00 47.50 252 ASN A CA 1
ATOM 2069 C C . ASN A 1 252 ? -0.935 43.339 4.141 1.00 47.50 252 ASN A C 1
ATOM 2071 O O . ASN A 1 252 ? -1.452 42.296 4.532 1.00 47.50 252 ASN A O 1
ATOM 2075 N N . VAL A 1 253 ? 0.340 43.630 4.411 1.00 47.34 253 VAL A N 1
ATOM 2076 C CA . VAL A 1 253 ? 1.315 42.712 5.038 1.00 47.34 253 VAL A CA 1
ATOM 2077 C C . VAL A 1 253 ? 0.947 42.288 6.475 1.00 47.34 253 VAL A C 1
ATOM 2079 O O . VAL A 1 253 ? 1.404 41.243 6.934 1.00 47.34 253 VAL A O 1
ATOM 2082 N N . LYS A 1 254 ? 0.091 43.037 7.186 1.00 48.56 254 LYS A N 1
ATOM 2083 C CA . LYS A 1 254 ? -0.358 42.659 8.541 1.00 48.56 254 LYS A CA 1
ATOM 2084 C C . LYS A 1 254 ? -1.402 41.534 8.515 1.00 48.56 254 LYS A C 1
ATOM 2086 O O . LYS A 1 254 ? -1.204 40.528 9.194 1.00 48.56 254 LYS A O 1
ATOM 2091 N N . ASP A 1 255 ? -2.403 41.630 7.642 1.00 52.06 255 ASP A N 1
ATOM 2092 C CA . ASP A 1 255 ? -3.467 40.623 7.528 1.00 52.06 255 ASP A CA 1
ATOM 2093 C C . ASP A 1 255 ? -2.981 39.319 6.892 1.00 52.06 255 ASP A C 1
ATOM 2095 O O . ASP A 1 255 ? -3.485 38.252 7.219 1.00 52.06 255 ASP A O 1
ATOM 2099 N N . TYR A 1 256 ? -1.964 39.364 6.023 1.00 51.16 256 TYR A N 1
ATOM 2100 C CA . TYR A 1 256 ? -1.468 38.165 5.340 1.00 51.16 256 TYR A CA 1
ATOM 2101 C C . TYR A 1 256 ? -0.816 37.151 6.295 1.00 51.16 256 TYR A C 1
ATOM 2103 O O . TYR A 1 256 ? -0.959 35.944 6.117 1.00 51.16 256 TYR A O 1
ATOM 2111 N N . SER A 1 257 ? -0.122 37.625 7.333 1.00 54.84 257 SER A N 1
ATOM 2112 C CA . SER A 1 257 ? 0.486 36.757 8.353 1.00 54.84 257 SER A CA 1
ATOM 2113 C C . SER A 1 257 ? -0.549 36.112 9.283 1.00 54.84 257 SER A C 1
ATOM 2115 O O . SER A 1 257 ? -0.432 34.937 9.635 1.00 54.84 257 SER A O 1
ATOM 2117 N N . GLU A 1 258 ? -1.602 36.851 9.632 1.00 52.75 258 GLU A N 1
ATOM 2118 C CA . GLU A 1 258 ? -2.727 36.350 10.421 1.00 52.75 258 GLU A CA 1
ATOM 2119 C C . GLU A 1 258 ? -3.610 35.407 9.592 1.00 52.75 258 GLU A C 1
ATOM 2121 O O . GLU A 1 258 ? -4.014 34.353 10.078 1.00 52.75 258 GLU A O 1
ATOM 2126 N N . TYR A 1 259 ? -3.798 35.711 8.306 1.00 53.03 259 TYR A N 1
ATOM 2127 C CA . TYR A 1 259 ? -4.405 34.837 7.305 1.00 53.03 259 TYR A CA 1
ATOM 2128 C C . TYR A 1 259 ? -3.616 33.530 7.173 1.00 53.03 259 TYR A C 1
ATOM 2130 O O . TYR A 1 259 ? -4.179 32.457 7.358 1.00 53.03 259 TYR A O 1
ATOM 2138 N N . GLN A 1 260 ? -2.298 33.586 6.960 1.00 51.12 260 GLN A N 1
ATOM 2139 C CA . GLN A 1 260 ? -1.461 32.384 6.919 1.00 51.12 260 GLN A CA 1
ATOM 2140 C C . GLN A 1 260 ? -1.601 31.553 8.193 1.00 51.12 260 GLN A C 1
ATOM 2142 O O . GLN A 1 260 ? -1.769 30.347 8.104 1.00 51.12 260 GLN A O 1
ATOM 2147 N N . LYS A 1 261 ? -1.610 32.176 9.376 1.00 55.66 261 LYS A N 1
ATOM 2148 C CA . LYS A 1 261 ? -1.776 31.456 10.646 1.00 55.66 261 LYS A CA 1
ATOM 2149 C C . LYS A 1 261 ? -3.174 30.842 10.807 1.00 55.66 261 LYS A C 1
ATOM 2151 O O . LYS A 1 261 ? -3.294 29.768 11.389 1.00 55.66 261 LYS A O 1
ATOM 2156 N N . LYS A 1 262 ? -4.213 31.505 10.291 1.00 49.50 262 LYS A N 1
ATOM 2157 C CA . LYS A 1 262 ? -5.619 31.076 10.357 1.00 49.50 262 LYS A CA 1
ATOM 2158 C C . LYS A 1 262 ? -5.976 30.004 9.325 1.00 49.50 262 LYS A C 1
ATOM 2160 O O . LYS A 1 262 ? -6.877 29.217 9.586 1.00 49.50 262 LYS A O 1
ATOM 2165 N N . PHE A 1 263 ? -5.268 29.961 8.197 1.00 53.97 263 PHE A N 1
ATOM 2166 C CA . PHE A 1 263 ? -5.463 29.008 7.096 1.00 53.97 263 PHE A CA 1
ATOM 2167 C C . PHE A 1 263 ? -4.317 27.994 6.957 1.00 53.97 263 PHE A C 1
ATOM 2169 O O . PHE A 1 263 ? -4.265 27.252 5.977 1.00 53.97 263 PHE A O 1
ATOM 2176 N N . SER A 1 264 ? -3.403 27.941 7.930 1.00 58.19 264 SER A N 1
ATOM 2177 C CA . SER A 1 264 ? -2.375 26.905 7.988 1.00 58.19 264 SER A CA 1
ATOM 2178 C C . SER A 1 264 ? -3.026 25.523 8.070 1.00 58.19 264 SER A C 1
ATOM 2180 O O . SER A 1 264 ? -3.967 25.346 8.850 1.00 58.19 264 SER A O 1
ATOM 2182 N N . PRO A 1 265 ? -2.527 24.536 7.308 1.00 69.25 265 PRO A N 1
ATOM 2183 C CA . PRO A 1 265 ? -3.010 23.169 7.405 1.00 69.25 265 PRO A CA 1
ATOM 2184 C C . PRO A 1 265 ? -2.794 22.648 8.827 1.00 69.25 265 PRO A C 1
ATOM 2186 O O . PRO A 1 265 ? -1.703 22.763 9.391 1.00 69.25 265 PRO A O 1
ATOM 2189 N N . VAL A 1 266 ? -3.850 22.088 9.409 1.00 78.38 266 VAL A N 1
ATOM 2190 C CA . VAL A 1 266 ? -3.823 21.482 10.740 1.00 78.38 266 VAL A CA 1
ATOM 2191 C C . VAL A 1 266 ? -3.731 19.974 10.578 1.00 78.38 266 VAL A C 1
ATOM 2193 O O . VAL A 1 266 ? -4.535 19.370 9.869 1.00 78.38 266 VAL A O 1
ATOM 2196 N N . GLU A 1 267 ? -2.768 19.355 11.254 1.00 83.00 267 GLU A N 1
ATOM 2197 C CA . GLU A 1 267 ? -2.671 17.900 11.291 1.00 83.00 267 GLU A CA 1
ATOM 2198 C C . GLU A 1 267 ? -3.800 17.313 12.149 1.00 83.00 267 GLU A C 1
ATOM 2200 O O . GLU A 1 267 ? -4.003 17.666 13.316 1.00 83.00 267 GLU A O 1
ATOM 2205 N N . ARG A 1 268 ? -4.543 16.386 11.560 1.00 87.62 268 ARG A N 1
ATOM 2206 C CA . ARG A 1 268 ? -5.543 15.560 12.221 1.00 87.62 268 ARG A CA 1
ATOM 2207 C C . ARG A 1 268 ? -5.024 14.134 12.287 1.00 87.62 268 ARG A C 1
ATOM 2209 O O . ARG A 1 268 ? -4.394 13.654 11.348 1.00 87.62 268 ARG A O 1
ATOM 2216 N N . LYS A 1 269 ? -5.290 13.460 13.400 1.00 90.06 269 LYS A N 1
ATOM 2217 C CA . LYS A 1 269 ? -4.783 12.114 13.663 1.00 90.06 269 LYS A CA 1
ATOM 2218 C C . LYS A 1 269 ? -5.861 11.276 14.336 1.00 90.06 269 LYS A C 1
ATOM 2220 O O . LYS A 1 269 ? -6.406 11.692 15.357 1.00 90.06 269 LYS A O 1
ATOM 2225 N N . LEU A 1 270 ? -6.153 10.112 13.763 1.00 91.25 270 LEU A N 1
ATOM 2226 C CA . LEU A 1 270 ? -6.932 9.038 14.374 1.00 91.25 270 LEU A CA 1
ATOM 2227 C C . LEU A 1 270 ? -5.973 7.887 14.686 1.00 91.25 270 LEU A C 1
ATOM 2229 O O . LEU A 1 270 ? -5.428 7.260 13.785 1.00 91.25 270 LEU A O 1
ATOM 2233 N N . THR A 1 271 ? -5.763 7.625 15.965 1.00 91.38 271 THR A N 1
ATOM 2234 C CA . THR A 1 271 ? -4.900 6.563 16.474 1.00 91.38 271 THR A CA 1
ATOM 2235 C C . THR A 1 271 ? -5.747 5.356 16.840 1.00 91.38 271 THR A C 1
ATOM 2237 O O . THR A 1 271 ? -6.768 5.486 17.512 1.00 91.38 271 THR A O 1
ATOM 2240 N N . LEU A 1 272 ? -5.310 4.178 16.414 1.00 89.56 272 LEU A N 1
ATOM 2241 C CA . LEU A 1 272 ? -5.828 2.873 16.798 1.00 89.56 272 LEU A CA 1
ATOM 2242 C C . LEU A 1 272 ? -4.720 2.139 17.551 1.00 89.56 272 LEU A C 1
ATOM 2244 O O . LEU A 1 272 ? -3.675 1.819 16.986 1.00 89.56 272 LEU A O 1
ATOM 2248 N N . ARG A 1 273 ? -4.948 1.887 18.836 1.00 90.31 273 ARG A N 1
ATOM 2249 C CA . ARG A 1 273 ? -4.109 1.030 19.669 1.00 90.31 273 ARG A CA 1
ATOM 2250 C C . ARG A 1 273 ? -4.753 -0.339 19.736 1.00 90.31 273 ARG A C 1
ATOM 2252 O O . ARG A 1 273 ? -5.888 -0.469 20.190 1.00 90.31 273 ARG A O 1
ATOM 2259 N N . CYS A 1 274 ? -4.028 -1.338 19.261 1.00 88.44 274 CYS A N 1
ATOM 2260 C CA . CYS A 1 274 ? -4.492 -2.715 19.182 1.00 88.44 274 CYS A CA 1
ATOM 2261 C C . CYS A 1 274 ? -3.582 -3.587 20.045 1.00 88.44 274 CYS A C 1
ATOM 2263 O O . CYS A 1 274 ? -2.380 -3.341 20.136 1.00 88.44 274 CYS A O 1
ATOM 2265 N N . ARG A 1 275 ? -4.138 -4.624 20.674 1.00 86.62 275 ARG A N 1
ATOM 2266 C CA . ARG A 1 275 ? -3.323 -5.601 21.399 1.00 86.62 275 ARG A CA 1
ATOM 2267 C C . ARG A 1 275 ? -2.627 -6.579 20.459 1.00 86.62 275 ARG A C 1
ATOM 2269 O O . ARG A 1 275 ? -2.918 -6.654 19.266 1.00 86.62 275 ARG A O 1
ATOM 2276 N N . VAL A 1 276 ? -1.716 -7.342 21.053 1.00 86.56 276 VAL A N 1
ATOM 2277 C CA . VAL A 1 276 ? -0.997 -8.445 20.414 1.00 86.56 276 VAL A CA 1
ATOM 2278 C C . VAL A 1 276 ? -1.946 -9.425 19.720 1.00 86.56 276 VAL A C 1
ATOM 2280 O O . VAL A 1 276 ? -3.114 -9.550 20.097 1.00 86.56 276 VAL A O 1
ATOM 2283 N N . GLU A 1 277 ? -1.425 -10.104 18.700 1.00 86.75 277 GLU A N 1
ATOM 2284 C CA . GLU A 1 277 ? -2.161 -11.032 17.823 1.00 86.75 277 GLU A CA 1
ATOM 2285 C C . GLU A 1 277 ? -3.218 -10.364 16.935 1.00 86.75 277 GLU A C 1
ATOM 2287 O O . GLU A 1 277 ? -3.970 -11.047 16.241 1.00 86.75 277 GLU A O 1
ATOM 2292 N N . SER A 1 278 ? -3.254 -9.031 16.902 1.00 91.38 278 SER A N 1
ATOM 2293 C CA . SER A 1 278 ? -3.981 -8.311 15.861 1.00 91.38 278 SER A CA 1
ATOM 2294 C C . SER A 1 278 ? -3.233 -8.430 14.536 1.00 91.38 278 SER A C 1
ATOM 2296 O O . SER A 1 278 ? -2.004 -8.341 14.505 1.00 91.38 278 SER A O 1
ATOM 2298 N N . PHE A 1 279 ? -3.949 -8.593 13.430 1.00 92.75 279 PHE A N 1
ATOM 2299 C CA . PHE A 1 279 ? -3.330 -8.698 12.114 1.00 92.75 279 PHE A CA 1
ATOM 2300 C C . PHE A 1 279 ? -4.189 -8.076 11.016 1.00 92.75 279 PHE A C 1
ATOM 2302 O O . PHE A 1 279 ? -5.408 -7.952 11.136 1.00 92.75 279 PHE A O 1
ATOM 2309 N N . LEU A 1 280 ? -3.528 -7.726 9.918 1.00 92.00 280 LEU A N 1
ATOM 2310 C CA . LEU A 1 280 ? -4.134 -7.270 8.678 1.00 92.00 280 LEU A CA 1
ATOM 2311 C C . LEU A 1 280 ? -3.532 -8.063 7.523 1.00 92.00 280 LEU A C 1
ATOM 2313 O O . LEU A 1 280 ? -2.317 -8.087 7.350 1.00 92.00 280 LEU A O 1
ATOM 2317 N N . ARG A 1 281 ? -4.381 -8.682 6.712 1.00 93.75 281 ARG A N 1
ATOM 2318 C CA . ARG A 1 281 ? -4.006 -9.433 5.520 1.00 93.75 281 ARG A CA 1
ATOM 2319 C C . ARG A 1 281 ? -4.632 -8.793 4.290 1.00 93.75 281 ARG A C 1
ATOM 2321 O O . ARG A 1 281 ? -5.834 -8.558 4.246 1.00 93.75 281 ARG A O 1
ATOM 2328 N N . ILE A 1 282 ? -3.817 -8.546 3.281 1.00 92.31 282 ILE A N 1
ATOM 2329 C CA . ILE A 1 282 ? -4.209 -8.024 1.977 1.00 92.31 282 ILE A CA 1
ATOM 2330 C C . ILE A 1 282 ? -3.843 -9.087 0.948 1.00 92.31 282 ILE A C 1
ATOM 2332 O O . ILE A 1 282 ? -2.682 -9.453 0.817 1.00 92.31 282 ILE A O 1
ATOM 2336 N N . SER A 1 283 ? -4.834 -9.583 0.223 1.00 90.38 283 SER A N 1
ATOM 2337 C CA . SER A 1 283 ? -4.675 -10.570 -0.837 1.00 90.38 283 SER A CA 1
ATOM 2338 C C . SER A 1 283 ? -4.983 -9.907 -2.170 1.00 90.38 283 SER A C 1
ATOM 2340 O O . SER A 1 283 ? -6.110 -9.457 -2.405 1.00 90.38 283 SER A O 1
ATOM 2342 N N . ILE A 1 284 ? -3.967 -9.808 -3.022 1.00 88.38 284 ILE A N 1
ATOM 2343 C CA . ILE A 1 284 ? -4.062 -9.206 -4.349 1.00 88.38 284 ILE A CA 1
ATOM 2344 C C . ILE A 1 284 ? -3.984 -10.343 -5.370 1.00 88.38 284 ILE A C 1
ATOM 2346 O O . ILE A 1 284 ? -2.939 -10.988 -5.476 1.00 88.38 284 ILE A O 1
ATOM 2350 N N . PRO A 1 285 ? -5.057 -10.631 -6.118 1.00 85.38 285 PRO A N 1
ATOM 2351 C CA . PRO A 1 285 ? -5.025 -11.661 -7.143 1.00 85.38 285 PRO A CA 1
ATOM 2352 C C . PRO A 1 285 ? -4.057 -11.258 -8.255 1.00 85.38 285 PRO A C 1
ATOM 2354 O O . PRO A 1 285 ? -3.985 -10.097 -8.653 1.00 85.38 285 PRO A O 1
ATOM 2357 N N . TRP A 1 286 ? -3.323 -12.242 -8.758 1.00 78.50 286 TRP A N 1
ATOM 2358 C CA . TRP A 1 286 ? -2.410 -12.083 -9.885 1.00 78.50 286 TRP A CA 1
ATOM 2359 C C . TRP A 1 286 ? -2.974 -12.681 -11.178 1.00 78.50 286 TRP A C 1
ATOM 2361 O O . TRP A 1 286 ? -2.495 -12.365 -12.262 1.00 78.50 286 TRP A O 1
ATOM 2371 N N . LEU A 1 287 ? -4.018 -13.509 -11.065 1.00 80.06 287 LEU A N 1
ATOM 2372 C CA . LEU A 1 287 ? -4.755 -14.070 -12.191 1.00 80.06 287 LEU A CA 1
ATOM 2373 C C . LEU A 1 287 ? -6.071 -13.325 -12.408 1.00 80.06 287 LEU A C 1
ATOM 2375 O O . LEU A 1 287 ? -6.856 -13.120 -11.477 1.00 80.06 287 LEU A O 1
ATOM 2379 N N . THR A 1 288 ? -6.335 -12.984 -13.666 1.00 81.31 288 THR A N 1
ATOM 2380 C CA . THR A 1 288 ? -7.608 -12.395 -14.090 1.00 81.31 288 THR A CA 1
ATOM 2381 C C . THR A 1 288 ? -8.574 -13.500 -14.516 1.00 81.31 288 THR A C 1
ATOM 2383 O O . THR A 1 288 ? -8.255 -14.286 -15.406 1.00 81.31 288 THR A O 1
ATOM 2386 N N . LYS A 1 289 ? -9.760 -13.570 -13.895 1.00 84.00 289 LYS A N 1
ATOM 2387 C CA . LYS A 1 289 ? -10.811 -14.553 -14.219 1.00 84.00 289 LYS A CA 1
ATOM 2388 C C . LYS A 1 289 ? -11.815 -13.982 -15.223 1.00 84.00 289 LYS A C 1
ATOM 2390 O O . LYS A 1 289 ? -11.808 -12.795 -15.515 1.00 84.00 289 LYS A O 1
ATOM 2395 N N . GLN A 1 290 ? -12.751 -14.810 -15.692 1.00 82.25 290 GLN A N 1
ATOM 2396 C CA . GLN A 1 290 ? -13.809 -14.413 -16.640 1.00 82.25 290 GLN A CA 1
ATOM 2397 C C . GLN A 1 290 ? -14.703 -13.254 -16.163 1.00 82.25 290 GLN A C 1
ATOM 2399 O O . GLN A 1 290 ? -15.305 -12.570 -16.982 1.00 82.25 290 GLN A O 1
ATOM 2404 N N . TYR A 1 291 ? -14.780 -13.021 -14.852 1.00 81.69 291 TYR A N 1
ATOM 2405 C CA . TYR A 1 291 ? -15.567 -11.939 -14.251 1.00 81.69 291 TYR A CA 1
ATOM 2406 C C . TYR A 1 291 ? -14.686 -10.825 -13.666 1.00 81.69 291 TYR A C 1
ATOM 2408 O O . TYR A 1 291 ? -15.153 -10.033 -12.852 1.00 81.69 291 TYR A O 1
ATOM 2416 N N . GLY A 1 292 ? -13.407 -10.779 -14.052 1.00 84.69 292 GLY A N 1
ATOM 2417 C CA . GLY A 1 292 ? -12.417 -9.859 -13.504 1.00 84.69 292 GLY A CA 1
ATOM 2418 C C . GLY A 1 292 ? -11.612 -10.471 -12.362 1.00 84.69 292 GLY A C 1
ATOM 2419 O O . GLY A 1 292 ? -11.375 -11.682 -12.324 1.00 84.69 292 GLY A O 1
ATOM 2420 N N . TYR A 1 293 ? -11.160 -9.638 -11.431 1.00 86.06 293 TYR A N 1
ATOM 2421 C CA . TYR A 1 293 ? -10.365 -10.077 -10.287 1.00 86.06 293 TYR A CA 1
ATOM 2422 C C . TYR A 1 293 ? -10.868 -9.449 -8.987 1.00 86.06 293 TYR A C 1
ATOM 2424 O O . TYR A 1 293 ? -11.443 -8.362 -8.971 1.00 86.06 293 TYR A O 1
ATOM 2432 N N . LYS A 1 294 ? -10.678 -10.171 -7.881 1.00 89.00 294 LYS A N 1
ATOM 2433 C CA . LYS A 1 294 ? -11.179 -9.790 -6.561 1.00 89.00 294 LYS A CA 1
ATOM 2434 C C . LYS A 1 294 ? -10.034 -9.667 -5.567 1.00 89.00 294 LYS A C 1
ATOM 2436 O O . LYS A 1 294 ? -9.430 -10.677 -5.211 1.00 89.00 294 LYS A O 1
ATOM 2441 N N . SER A 1 295 ? -9.764 -8.448 -5.113 1.00 90.31 295 SER A N 1
ATOM 2442 C CA . SER A 1 295 ? -8.839 -8.202 -4.005 1.00 90.31 295 SER A CA 1
ATOM 2443 C C . SER A 1 295 ? -9.583 -8.332 -2.684 1.00 90.31 295 SER A C 1
ATOM 2445 O O . SER A 1 295 ? -10.714 -7.860 -2.562 1.00 90.31 295 SER A O 1
ATOM 2447 N N . LYS A 1 296 ? -8.946 -8.950 -1.690 1.00 93.50 296 LYS A N 1
ATOM 2448 C CA . LYS A 1 296 ? -9.523 -9.124 -0.354 1.00 93.50 296 LYS A CA 1
ATOM 2449 C C . LYS A 1 296 ? -8.620 -8.502 0.700 1.00 93.50 296 LYS A C 1
ATOM 2451 O O . LYS A 1 296 ? -7.436 -8.816 0.758 1.00 93.50 296 LYS A O 1
ATOM 2456 N N . ILE A 1 297 ? -9.176 -7.644 1.543 1.00 93.81 297 ILE A N 1
ATOM 2457 C CA . ILE A 1 297 ? -8.512 -7.098 2.726 1.00 93.81 297 ILE A CA 1
ATOM 2458 C C . ILE A 1 297 ? -9.268 -7.628 3.934 1.00 93.81 297 ILE A C 1
ATOM 2460 O O . ILE A 1 297 ? -10.458 -7.384 4.086 1.00 93.81 297 ILE A O 1
ATOM 2464 N N . TYR A 1 298 ? -8.577 -8.358 4.794 1.00 96.44 298 TYR A N 1
ATOM 2465 C CA . TYR A 1 298 ? -9.158 -8.959 5.978 1.00 96.44 298 TYR A CA 1
ATOM 2466 C C . TYR A 1 298 ? -8.277 -8.681 7.187 1.00 96.44 298 TYR A C 1
ATOM 2468 O O . TYR A 1 298 ? -7.073 -8.917 7.142 1.00 96.44 298 TYR A O 1
ATOM 2476 N N . GLY A 1 299 ? -8.860 -8.193 8.272 1.00 94.62 299 GLY A N 1
ATOM 2477 C CA . GLY A 1 299 ? -8.131 -7.924 9.503 1.00 94.62 299 GLY A CA 1
ATOM 2478 C C . GLY A 1 299 ? -8.949 -8.268 10.731 1.00 94.62 299 GLY A C 1
ATOM 2479 O O . GLY A 1 299 ? -10.158 -8.039 10.776 1.00 94.62 299 GLY A O 1
ATOM 2480 N N . GLU A 1 300 ? -8.273 -8.790 11.746 1.00 95.19 300 GLU A N 1
ATOM 2481 C CA . GLU A 1 300 ? -8.835 -8.948 13.081 1.00 95.19 300 GLU A CA 1
ATOM 2482 C C . GLU A 1 300 ? -7.954 -8.198 14.073 1.00 95.19 300 GLU A C 1
ATOM 2484 O O . GLU A 1 300 ? -6.750 -8.436 14.163 1.00 95.19 300 GLU A O 1
ATOM 2489 N N . PHE A 1 301 ? -8.566 -7.291 14.827 1.00 92.25 301 PHE A N 1
ATOM 2490 C CA . PHE A 1 301 ? -7.883 -6.465 15.809 1.00 92.25 301 PHE A CA 1
ATOM 2491 C C . PHE A 1 301 ? -8.484 -6.702 17.188 1.00 92.25 301 PHE A C 1
ATOM 2493 O O . PHE A 1 301 ? -9.693 -6.566 17.388 1.00 92.25 301 PHE A O 1
ATOM 2500 N N . ASN A 1 302 ? -7.633 -7.058 18.142 1.00 92.06 302 ASN A N 1
ATOM 2501 C CA . ASN A 1 302 ? -8.022 -7.390 19.504 1.00 92.06 302 ASN A CA 1
ATOM 2502 C C . ASN A 1 302 ? -7.862 -6.173 20.420 1.00 92.06 302 ASN A C 1
ATOM 2504 O O . ASN A 1 302 ? -6.872 -5.446 20.333 1.00 92.06 302 ASN A O 1
ATOM 2508 N N . SER A 1 303 ? -8.814 -5.993 21.337 1.00 91.56 303 SER A N 1
ATOM 2509 C CA . SER A 1 303 ? -8.843 -4.943 22.363 1.00 91.56 303 SER A CA 1
ATOM 2510 C C . SER A 1 303 ? -8.466 -3.566 21.813 1.00 91.56 303 SER A C 1
ATOM 2512 O O . SER A 1 303 ? -7.488 -2.958 22.250 1.00 91.56 303 SER A O 1
ATOM 2514 N N . VAL A 1 304 ? -9.225 -3.104 20.821 1.00 91.50 304 VAL A N 1
ATOM 2515 C CA . VAL A 1 304 ? -8.957 -1.858 20.103 1.00 91.50 304 VAL A CA 1
ATOM 2516 C C . VAL A 1 304 ? -9.407 -0.664 20.932 1.00 91.50 304 VAL A C 1
ATOM 2518 O O . VAL A 1 304 ? -10.571 -0.571 21.326 1.00 91.50 304 VAL A O 1
ATOM 2521 N N . GLN A 1 305 ? -8.488 0.272 21.142 1.00 92.94 305 GLN A N 1
ATOM 2522 C CA . GLN A 1 305 ? -8.754 1.597 21.688 1.00 92.94 305 GLN A CA 1
ATOM 2523 C C . GLN A 1 305 ? -8.408 2.643 20.637 1.00 92.94 305 GLN A C 1
ATOM 2525 O O . GLN A 1 305 ? -7.281 2.699 20.148 1.00 92.94 305 GLN A O 1
ATOM 2530 N N . SER A 1 306 ? -9.377 3.477 20.287 1.00 93.00 306 SER A N 1
ATOM 2531 C CA . SER A 1 306 ? -9.229 4.509 19.278 1.00 93.00 306 SER A CA 1
ATOM 2532 C C . SER A 1 306 ? -9.363 5.898 19.871 1.00 93.00 306 SER A C 1
ATOM 2534 O O . SER A 1 306 ? -10.324 6.189 20.591 1.00 93.00 306 SER A O 1
ATOM 2536 N N . ASN A 1 307 ? -8.419 6.764 19.513 1.00 94.00 307 ASN A N 1
ATOM 2537 C CA . ASN A 1 307 ? -8.389 8.154 19.928 1.00 94.00 307 ASN A CA 1
ATOM 2538 C C . ASN A 1 307 ? -8.174 9.071 18.718 1.00 94.00 307 ASN A C 1
ATOM 2540 O O . ASN A 1 307 ? -7.261 8.854 17.928 1.00 94.00 307 ASN A O 1
ATOM 2544 N N . THR A 1 308 ? -8.968 10.125 18.587 1.00 92.69 308 THR A N 1
ATOM 2545 C CA . THR A 1 308 ? -8.662 11.280 17.745 1.00 92.69 308 THR A CA 1
ATOM 2546 C C . THR A 1 308 ? -7.823 12.297 18.516 1.00 92.69 308 THR A C 1
ATOM 2548 O O . THR A 1 308 ? -7.828 12.337 19.746 1.00 92.69 308 THR A O 1
ATOM 2551 N N . ASN A 1 309 ? -7.122 13.171 17.797 1.00 89.75 309 ASN A N 1
ATOM 2552 C CA . ASN A 1 309 ? -6.415 14.314 18.381 1.00 89.75 309 ASN A CA 1
ATOM 2553 C C . ASN A 1 309 ? -7.323 15.533 18.667 1.00 89.75 309 ASN A C 1
ATOM 2555 O O . ASN A 1 309 ? -6.845 16.666 18.729 1.00 89.75 309 ASN A O 1
ATOM 2559 N N . LEU A 1 310 ? -8.635 15.322 18.820 1.00 87.25 310 LEU A N 1
ATOM 2560 C CA . LEU A 1 310 ? -9.59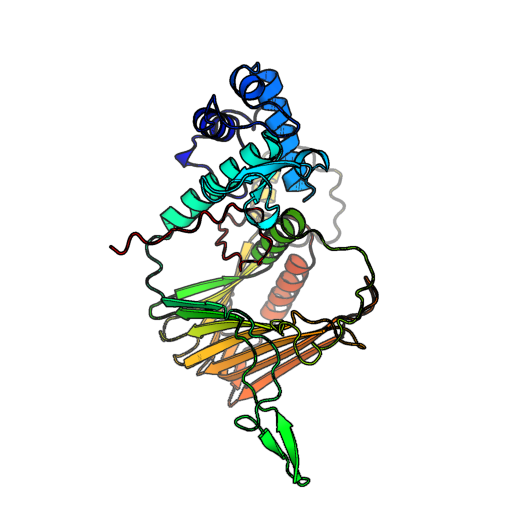0 16.347 19.250 1.00 87.25 310 LEU A CA 1
ATOM 2561 C C . LEU A 1 310 ? -9.548 16.537 20.775 1.00 87.25 310 LEU A C 1
ATOM 2563 O O . LEU A 1 310 ? -9.095 15.663 21.508 1.00 87.25 310 LEU A O 1
ATOM 2567 N N . SER A 1 311 ? -10.082 17.659 21.274 1.00 83.00 311 SER A N 1
ATOM 2568 C CA . SER A 1 311 ? -10.173 17.929 22.722 1.00 83.00 311 SER A CA 1
ATOM 2569 C C . SER A 1 311 ? -10.940 16.844 23.484 1.00 83.00 311 SER A C 1
ATOM 2571 O O . SER A 1 311 ? -10.593 16.534 24.618 1.00 83.00 311 SER A O 1
ATOM 2573 N N . PHE A 1 312 ? -11.957 16.252 22.851 1.00 84.44 312 PHE A N 1
ATOM 2574 C CA . PHE A 1 312 ? -12.564 15.002 23.296 1.00 84.44 312 PHE A CA 1
ATOM 2575 C C . PHE A 1 312 ? -12.166 13.908 22.305 1.00 84.44 312 PHE A C 1
ATOM 2577 O O . PHE A 1 312 ? -12.796 13.755 21.259 1.00 84.44 312 PHE A O 1
ATOM 2584 N N . GLY A 1 313 ? -11.051 13.243 22.606 1.00 85.25 313 GLY A N 1
ATOM 2585 C CA . GLY A 1 313 ? -10.368 12.367 21.661 1.00 85.25 313 GLY A CA 1
ATOM 2586 C C . GLY A 1 313 ? -10.841 10.918 21.676 1.00 85.25 313 GLY A C 1
ATOM 2587 O O . GLY A 1 313 ? -10.683 10.226 20.682 1.00 85.25 313 GLY A O 1
ATOM 2588 N N . GLU A 1 314 ? -11.399 10.412 22.774 1.00 90.62 314 GLU A N 1
ATOM 2589 C CA . GLU A 1 314 ? -11.884 9.025 22.813 1.00 90.62 314 GLU A CA 1
ATOM 2590 C C . GLU A 1 314 ? -12.977 8.808 21.764 1.00 90.62 314 GLU A C 1
ATOM 2592 O O . GLU A 1 314 ? -13.940 9.569 21.706 1.00 90.62 314 GLU A O 1
ATOM 2597 N N . PHE A 1 315 ? -12.804 7.786 20.922 1.00 92.38 315 PHE A N 1
ATOM 2598 C CA . PHE A 1 315 ? -13.689 7.531 19.786 1.00 92.38 315 PHE A CA 1
ATOM 2599 C C . PHE A 1 315 ? -14.313 6.135 19.830 1.00 92.38 315 PHE A C 1
ATOM 2601 O O . PHE A 1 315 ? -15.531 6.005 19.724 1.00 92.38 315 PHE A O 1
ATOM 2608 N N . LEU A 1 316 ? -13.504 5.090 20.010 1.00 92.75 316 LEU A N 1
ATOM 2609 C CA . LEU A 1 316 ? -13.959 3.697 19.987 1.00 92.75 316 LEU A CA 1
ATOM 2610 C C . LEU A 1 316 ? -13.167 2.860 20.990 1.00 92.75 316 LEU A C 1
ATOM 2612 O O . LEU A 1 316 ? -11.943 2.895 20.990 1.00 92.75 316 LEU A O 1
ATOM 2616 N N . CYS A 1 317 ? -13.860 2.042 21.772 1.00 94.00 317 CYS A N 1
ATOM 2617 C CA . CYS A 1 317 ? -13.274 1.002 22.610 1.00 94.00 317 CYS A CA 1
ATOM 2618 C C . CYS A 1 317 ? -14.010 -0.305 22.323 1.00 94.00 317 CYS A C 1
ATOM 2620 O O . CYS A 1 317 ? -15.213 -0.369 22.540 1.00 94.00 317 CYS A O 1
ATOM 2622 N N . THR A 1 318 ? -13.331 -1.342 21.836 1.00 94.75 318 THR A N 1
ATOM 2623 C CA . THR A 1 318 ? -13.962 -2.636 21.523 1.00 94.75 318 THR A CA 1
ATOM 2624 C C . THR A 1 318 ? -13.046 -3.800 21.870 1.00 94.75 318 THR A C 1
ATOM 2626 O O . THR A 1 318 ? -11.826 -3.687 21.771 1.00 94.75 318 THR A O 1
ATOM 2629 N N . GLN A 1 319 ? -13.615 -4.940 22.268 1.00 93.94 319 GLN A N 1
ATOM 2630 C CA . GLN A 1 319 ? -12.826 -6.144 22.546 1.00 93.94 319 GLN A CA 1
ATOM 2631 C C . GLN A 1 319 ? -12.298 -6.785 21.267 1.00 93.94 319 GLN A C 1
ATOM 2633 O O . GLN A 1 319 ? -11.212 -7.359 21.270 1.00 93.94 319 GLN A O 1
ATOM 2638 N N . LYS A 1 320 ? -13.054 -6.687 20.172 1.00 93.62 320 LYS A N 1
ATOM 2639 C CA . LYS A 1 320 ? -12.619 -7.165 18.862 1.00 93.62 320 LYS A CA 1
ATOM 2640 C C . LYS A 1 320 ? -13.206 -6.291 17.760 1.00 93.62 320 LYS A C 1
ATOM 2642 O O . LYS A 1 320 ? -14.371 -5.898 17.833 1.00 93.62 320 LYS A O 1
ATOM 2647 N N . LEU A 1 321 ? -12.396 -5.992 16.754 1.00 94.06 321 LEU A N 1
ATOM 2648 C CA . LEU A 1 321 ? -12.798 -5.352 15.507 1.00 94.06 321 LEU A CA 1
ATOM 2649 C C . LEU A 1 321 ? -12.426 -6.292 14.366 1.00 94.06 321 LEU A C 1
ATOM 2651 O O . LEU A 1 321 ? -11.259 -6.659 14.231 1.00 94.06 321 LEU A O 1
ATOM 2655 N N . LYS A 1 322 ? -13.407 -6.696 13.562 1.00 95.62 322 LYS A N 1
ATOM 2656 C CA . LYS A 1 322 ? -13.160 -7.424 12.316 1.00 95.62 322 LYS A CA 1
ATOM 2657 C C . LYS A 1 322 ? -13.430 -6.503 11.143 1.00 95.62 322 LYS A C 1
ATOM 2659 O O . LYS A 1 322 ? -14.454 -5.827 11.112 1.00 95.62 322 LYS A O 1
ATOM 2664 N N . LEU A 1 323 ? -12.505 -6.496 10.198 1.00 95.19 323 LEU A N 1
ATOM 2665 C CA . LEU A 1 323 ? -12.613 -5.791 8.933 1.00 95.19 323 LEU A CA 1
ATOM 2666 C C . LEU A 1 323 ? -12.575 -6.835 7.820 1.00 95.19 323 LEU A C 1
ATOM 2668 O O . LEU A 1 323 ? -11.598 -7.574 7.724 1.00 95.19 323 LEU A O 1
ATOM 2672 N N . ASP A 1 324 ? -13.610 -6.893 6.990 1.00 96.38 324 ASP A N 1
ATOM 2673 C CA . ASP A 1 324 ? -13.629 -7.706 5.773 1.00 96.38 324 ASP A CA 1
ATOM 2674 C C . ASP A 1 324 ? -14.032 -6.819 4.596 1.00 96.38 324 ASP A C 1
ATOM 2676 O O . ASP A 1 324 ? -15.149 -6.304 4.541 1.00 96.38 324 ASP A O 1
ATOM 2680 N N . VAL A 1 325 ? -13.093 -6.589 3.684 1.00 95.50 325 VAL A N 1
ATOM 2681 C CA . VAL A 1 325 ? -13.284 -5.761 2.498 1.00 95.50 325 VAL A CA 1
ATOM 2682 C C . VAL A 1 325 ? -12.990 -6.585 1.263 1.00 95.50 325 VAL A C 1
ATOM 2684 O O . VAL A 1 325 ? -11.878 -7.068 1.053 1.00 95.50 325 VAL A O 1
ATOM 2687 N N . ASP A 1 326 ? -13.992 -6.671 0.410 1.00 93.06 326 ASP A N 1
ATOM 2688 C CA . ASP A 1 326 ? -13.945 -7.359 -0.863 1.00 93.06 326 ASP A CA 1
ATOM 2689 C C . ASP A 1 326 ? -14.073 -6.322 -1.983 1.00 93.06 326 ASP A C 1
ATOM 2691 O O . ASP A 1 326 ? -15.098 -5.646 -2.099 1.00 93.06 326 ASP A O 1
ATOM 2695 N N . ILE A 1 327 ? -13.038 -6.205 -2.815 1.00 91.44 327 ILE A N 1
ATOM 2696 C CA . ILE A 1 327 ? -12.994 -5.256 -3.930 1.00 91.44 327 ILE A CA 1
ATOM 2697 C C . ILE A 1 327 ? -13.013 -6.028 -5.244 1.00 91.44 327 ILE A C 1
ATOM 2699 O O . ILE A 1 327 ? -12.061 -6.739 -5.568 1.00 91.44 327 ILE A O 1
ATOM 2703 N N . ASN A 1 328 ? -14.095 -5.871 -6.003 1.00 90.69 328 ASN A N 1
ATOM 2704 C CA . ASN A 1 328 ? -14.275 -6.503 -7.303 1.00 90.69 328 ASN A CA 1
ATOM 2705 C C . ASN A 1 328 ? -13.898 -5.527 -8.420 1.00 90.69 328 ASN A C 1
ATOM 2707 O O . ASN A 1 328 ? -14.506 -4.459 -8.552 1.00 90.69 328 ASN A O 1
ATOM 2711 N N . TYR A 1 329 ? -12.929 -5.928 -9.238 1.00 88.12 329 TYR A N 1
ATOM 2712 C CA . TYR A 1 329 ? -12.471 -5.187 -10.404 1.00 88.12 329 TYR A CA 1
ATOM 2713 C C . TYR A 1 329 ? -12.950 -5.886 -11.681 1.00 88.12 329 TYR A C 1
ATOM 2715 O O . TYR A 1 329 ? -12.581 -7.045 -11.894 1.00 88.12 329 TYR A O 1
ATOM 2723 N N . PRO A 1 330 ? -13.763 -5.221 -12.521 1.00 87.81 330 PRO A N 1
ATOM 2724 C CA . PRO A 1 330 ? -14.227 -5.785 -13.786 1.00 87.81 330 PRO A CA 1
ATOM 2725 C C . PRO A 1 330 ? -13.092 -5.905 -14.816 1.00 87.81 330 PRO A C 1
ATOM 2727 O O . PRO A 1 330 ? -12.033 -5.294 -14.678 1.00 87.81 330 PRO A O 1
ATOM 2730 N N . LEU A 1 331 ? -13.328 -6.693 -15.871 1.00 86.06 331 LEU A N 1
ATOM 2731 C CA . LEU A 1 331 ? -12.389 -6.842 -16.993 1.00 86.06 331 LEU A CA 1
ATOM 2732 C C . LEU A 1 331 ? -12.261 -5.566 -17.821 1.00 86.06 331 LEU A C 1
ATOM 2734 O O . LEU A 1 331 ? -11.167 -5.210 -18.260 1.00 86.06 331 LEU A O 1
ATOM 2738 N N . VAL A 1 332 ? -13.398 -4.913 -18.067 1.00 85.31 332 VAL A N 1
ATOM 2739 C CA . VAL A 1 332 ? -13.472 -3.720 -18.903 1.00 85.31 332 VAL A CA 1
ATOM 2740 C C . VAL A 1 332 ? -12.802 -2.572 -18.169 1.00 85.31 332 VAL A C 1
ATOM 2742 O O . VAL A 1 332 ? -13.125 -2.255 -17.022 1.00 85.31 332 VAL A O 1
ATOM 2745 N N . TRP A 1 333 ? -11.844 -1.945 -18.847 1.00 78.50 333 TRP A N 1
ATOM 2746 C CA . TRP A 1 333 ? -11.134 -0.808 -18.287 1.00 78.50 333 TRP A CA 1
ATOM 2747 C C . TRP A 1 333 ? -12.119 0.312 -17.925 1.00 78.50 333 TRP A C 1
ATOM 2749 O O . TRP A 1 333 ? -12.967 0.688 -18.734 1.00 78.50 333 TRP A O 1
ATOM 2759 N N . ASN A 1 334 ? -11.966 0.862 -16.716 1.00 78.62 334 ASN A N 1
ATOM 2760 C CA . ASN A 1 334 ? -12.787 1.955 -16.183 1.00 78.62 334 ASN A CA 1
ATOM 2761 C C . ASN A 1 334 ? -14.285 1.624 -16.002 1.00 78.62 334 ASN A C 1
ATOM 2763 O O . ASN A 1 334 ? -15.107 2.532 -15.889 1.00 78.62 334 ASN A O 1
ATOM 2767 N N . ASP A 1 335 ? -14.638 0.340 -15.953 1.00 84.31 335 ASP A N 1
ATOM 2768 C CA . ASP A 1 335 ? -15.978 -0.101 -15.572 1.00 84.31 335 ASP A CA 1
ATOM 2769 C C . ASP A 1 335 ? -16.167 -0.067 -14.037 1.00 84.31 335 ASP A C 1
ATOM 2771 O O . ASP A 1 335 ? -15.210 0.084 -13.265 1.00 84.31 335 ASP A O 1
ATOM 2775 N N . LEU A 1 336 ? -17.420 -0.137 -13.586 1.00 88.38 336 LEU A N 1
ATOM 2776 C CA . LEU A 1 336 ? -17.811 0.090 -12.199 1.00 88.38 336 LEU A CA 1
ATOM 2777 C C . LEU A 1 336 ? -17.202 -0.960 -11.259 1.00 88.38 336 LEU A C 1
ATOM 2779 O O . LEU A 1 336 ? -17.488 -2.153 -11.344 1.00 88.38 336 LEU A O 1
ATOM 2783 N N . GLN A 1 337 ? -16.413 -0.491 -10.294 1.00 87.75 337 GLN A N 1
ATOM 2784 C CA . GLN A 1 337 ? -15.876 -1.328 -9.224 1.00 87.75 337 GLN A CA 1
ATOM 2785 C C . GLN A 1 337 ? -16.883 -1.444 -8.081 1.00 87.75 337 GLN A C 1
ATOM 2787 O O . GLN A 1 337 ? -17.470 -0.448 -7.656 1.00 87.75 337 GLN A O 1
ATOM 2792 N N . ILE A 1 338 ? -17.034 -2.651 -7.537 1.00 89.75 338 ILE A N 1
ATOM 2793 C CA . ILE A 1 338 ? -17.926 -2.919 -6.402 1.00 89.75 338 ILE A CA 1
ATOM 2794 C C . ILE A 1 338 ? -17.074 -3.219 -5.175 1.00 89.75 338 ILE A C 1
ATOM 2796 O O . ILE A 1 338 ? -16.244 -4.127 -5.195 1.00 89.75 338 ILE A O 1
ATOM 2800 N N . TRP A 1 339 ? -17.285 -2.439 -4.118 1.00 92.88 339 TRP A N 1
ATOM 2801 C CA . TRP A 1 339 ? -16.556 -2.535 -2.859 1.00 92.88 339 TRP A CA 1
ATOM 2802 C C . TRP A 1 339 ? -17.539 -2.941 -1.766 1.00 92.88 339 TRP A C 1
ATOM 2804 O O . TRP A 1 339 ? -18.414 -2.161 -1.392 1.00 92.88 339 TRP A O 1
ATOM 2814 N N . ASN A 1 340 ? -17.395 -4.158 -1.253 1.00 94.19 340 ASN A N 1
ATOM 2815 C CA . ASN A 1 340 ? -18.182 -4.647 -0.129 1.00 94.19 340 ASN A CA 1
ATOM 2816 C C . ASN A 1 340 ? -17.330 -4.524 1.129 1.00 94.19 340 ASN A C 1
ATOM 2818 O O . ASN A 1 340 ? -16.311 -5.199 1.246 1.00 94.19 340 ASN A O 1
ATOM 2822 N N . ILE A 1 341 ? -17.729 -3.641 2.040 1.00 94.44 341 ILE A N 1
ATOM 2823 C CA . ILE A 1 341 ? -16.998 -3.348 3.275 1.00 94.44 341 ILE A CA 1
ATOM 2824 C C . ILE A 1 341 ? -17.869 -3.777 4.450 1.00 94.44 341 ILE A C 1
ATOM 2826 O O . ILE A 1 341 ? -18.924 -3.190 4.682 1.00 94.44 341 ILE A O 1
ATOM 2830 N N . ASN A 1 342 ? -17.397 -4.762 5.206 1.00 96.00 342 ASN A N 1
ATOM 2831 C CA . ASN A 1 342 ? -18.019 -5.234 6.433 1.00 96.00 342 ASN A CA 1
ATOM 2832 C C . ASN A 1 342 ? -17.105 -4.917 7.619 1.00 96.00 342 ASN A C 1
ATOM 2834 O O . ASN A 1 342 ? -15.907 -5.216 7.601 1.00 96.00 342 ASN A O 1
ATOM 2838 N N . VAL A 1 343 ? -17.678 -4.299 8.652 1.00 93.75 343 VAL A N 1
ATOM 2839 C CA . VAL A 1 343 ? -16.977 -3.955 9.891 1.00 93.75 343 VAL A CA 1
ATOM 2840 C C . VAL A 1 343 ? -17.800 -4.455 11.067 1.00 93.75 343 VAL A C 1
ATOM 2842 O O . VAL A 1 343 ? -18.878 -3.927 11.330 1.00 93.75 343 VAL A O 1
ATOM 2845 N N . ASP A 1 344 ? -17.265 -5.431 11.798 1.00 94.56 344 ASP A N 1
ATOM 2846 C CA . ASP A 1 344 ? -17.918 -5.996 12.979 1.00 94.56 344 ASP A CA 1
ATOM 2847 C C . ASP A 1 344 ? -17.200 -5.549 14.255 1.00 94.56 344 ASP A C 1
ATOM 2849 O O . ASP A 1 344 ? -15.980 -5.693 14.390 1.00 94.56 344 ASP A O 1
ATOM 2853 N N . LEU A 1 345 ? -17.967 -5.043 15.221 1.00 94.19 345 LEU A N 1
ATOM 2854 C CA . LEU A 1 345 ? -17.484 -4.612 16.533 1.00 94.19 345 LEU A CA 1
ATOM 2855 C C . LEU A 1 345 ? -18.083 -5.506 17.622 1.00 94.19 345 LEU A C 1
ATOM 2857 O O . LEU A 1 345 ? -19.301 -5.606 17.749 1.00 94.19 345 LEU A O 1
ATOM 2861 N N . PHE A 1 346 ? -17.234 -6.128 18.439 1.00 94.44 346 PHE A N 1
ATOM 2862 C CA . PHE A 1 346 ? -17.658 -7.034 19.509 1.00 94.44 346 PHE A CA 1
ATOM 2863 C C . PHE A 1 346 ? -17.470 -6.379 20.876 1.00 94.44 346 PHE A C 1
ATOM 2865 O O . PHE A 1 346 ? -16.342 -6.074 21.269 1.00 94.44 346 PHE A O 1
ATOM 2872 N N . ASN A 1 347 ? -18.569 -6.212 21.620 1.00 93.56 347 ASN A N 1
ATOM 2873 C CA . ASN A 1 347 ? -18.584 -5.534 22.923 1.00 93.56 347 ASN A CA 1
ATOM 2874 C C . ASN A 1 347 ? -17.933 -4.141 22.850 1.00 93.56 347 ASN A C 1
ATOM 2876 O O . ASN A 1 347 ? -17.043 -3.810 23.635 1.00 93.56 347 ASN A O 1
ATOM 2880 N N . GLY A 1 348 ? -18.342 -3.363 21.844 1.00 91.56 348 GLY A N 1
ATOM 2881 C CA . GLY A 1 348 ? -17.800 -2.042 21.557 1.00 91.56 348 GLY A CA 1
ATOM 2882 C C . GLY A 1 348 ? -18.635 -0.901 22.136 1.00 91.56 348 GLY A C 1
ATOM 2883 O O . GLY A 1 348 ? -19.860 -0.922 22.057 1.00 91.56 348 GLY A O 1
ATOM 2884 N N . SER A 1 349 ? -17.954 0.124 22.639 1.00 93.00 349 SER A N 1
ATOM 2885 C CA . SER A 1 349 ? -18.512 1.431 22.988 1.00 93.00 349 SER A CA 1
ATOM 2886 C C . SER A 1 349 ? -17.894 2.495 22.085 1.00 93.00 349 SER A C 1
ATOM 2888 O O . SER A 1 349 ? -16.671 2.578 21.963 1.00 93.00 349 SER A O 1
ATOM 2890 N N . THR A 1 350 ? -18.729 3.323 21.462 1.00 90.88 350 THR A N 1
ATOM 2891 C CA . THR A 1 350 ? -18.294 4.460 20.638 1.00 90.88 350 THR A CA 1
ATOM 2892 C C . THR A 1 350 ? -18.693 5.775 21.284 1.00 90.88 350 THR A C 1
ATOM 2894 O O . THR A 1 350 ? -19.847 5.943 21.679 1.00 90.88 350 THR A O 1
ATOM 2897 N N . TYR A 1 351 ? -17.776 6.735 21.312 1.00 91.00 351 TYR A N 1
ATOM 2898 C CA . TYR A 1 351 ? -17.993 8.061 21.876 1.00 91.00 351 TYR A CA 1
ATOM 2899 C C . TYR A 1 351 ? -17.998 9.093 20.751 1.00 91.00 351 TYR A C 1
ATOM 2901 O O . TYR A 1 351 ? -16.981 9.683 20.391 1.00 91.00 351 TYR A O 1
ATOM 2909 N N . PHE A 1 352 ? -19.168 9.290 20.146 1.00 88.75 352 PHE A N 1
ATOM 2910 C CA . PHE A 1 352 ? -19.312 10.227 19.039 1.00 88.75 352 PHE A CA 1
ATOM 2911 C C . PHE A 1 352 ? -19.736 11.606 19.547 1.00 88.75 352 PHE A C 1
ATOM 2913 O O . PHE A 1 352 ? -20.840 11.792 20.053 1.00 88.75 352 PHE A O 1
ATOM 2920 N N . VAL A 1 353 ? -18.857 12.592 19.376 1.00 89.56 353 VAL A N 1
ATOM 2921 C CA . VAL A 1 353 ? -19.130 14.003 19.707 1.00 89.56 353 VAL A CA 1
ATOM 2922 C C . VAL A 1 353 ? -19.349 14.791 18.421 1.00 89.56 353 VAL A C 1
ATOM 2924 O O . VAL A 1 353 ? -18.763 14.453 17.398 1.00 89.56 353 VAL A O 1
ATOM 2927 N N . PHE A 1 354 ? -20.123 15.879 18.459 1.00 88.25 354 PHE A N 1
ATOM 2928 C CA . PHE A 1 354 ? -20.418 16.706 17.278 1.00 88.25 354 PHE A CA 1
ATOM 2929 C C . PHE A 1 354 ? -19.171 17.081 16.450 1.00 88.25 354 PHE A C 1
ATOM 2931 O O . PHE A 1 354 ? -19.211 17.026 15.224 1.00 88.25 354 PHE A O 1
ATOM 2938 N N . TYR A 1 355 ? -18.037 17.375 17.096 1.00 86.62 355 TYR A N 1
ATOM 2939 C CA . TYR A 1 355 ? -16.778 17.688 16.407 1.00 86.62 355 TYR A CA 1
ATOM 2940 C C . TYR A 1 355 ? -16.221 16.542 15.544 1.00 86.62 355 TYR A C 1
ATOM 2942 O O . TYR A 1 355 ? -15.561 16.814 14.540 1.00 86.62 355 TYR A O 1
ATOM 2950 N N . HIS A 1 356 ? -16.520 15.279 15.869 1.00 90.06 356 HIS A N 1
ATOM 2951 C CA . HIS A 1 356 ? -16.112 14.129 15.059 1.00 90.06 356 HIS A CA 1
ATOM 2952 C C . HIS A 1 356 ? -16.763 14.144 13.670 1.00 90.06 356 HIS A C 1
ATOM 2954 O O . HIS A 1 356 ? -16.145 13.700 12.707 1.00 90.06 356 HIS A O 1
ATOM 2960 N N . LYS A 1 357 ? -17.965 14.724 13.525 1.00 89.69 357 LYS A N 1
ATOM 2961 C CA . LYS A 1 357 ? -18.602 14.909 12.212 1.00 89.69 357 LYS A CA 1
ATOM 2962 C C . LYS A 1 357 ? -17.683 15.682 11.263 1.00 89.69 357 LYS A C 1
ATOM 2964 O O . LYS A 1 357 ? -17.407 15.208 10.165 1.00 89.69 357 LYS A O 1
ATOM 2969 N N . ASN A 1 358 ? -17.187 16.838 11.703 1.00 87.00 358 ASN A N 1
ATOM 2970 C CA . ASN A 1 358 ? -16.313 17.679 10.886 1.00 87.00 358 ASN A CA 1
ATOM 2971 C C . ASN A 1 358 ? -14.955 17.004 10.660 1.00 87.00 358 ASN A C 1
ATOM 2973 O O . ASN A 1 358 ? -14.438 17.046 9.553 1.00 87.00 358 ASN A O 1
ATOM 2977 N N . PHE A 1 359 ? -14.417 16.316 11.671 1.00 89.56 359 PHE A N 1
ATOM 2978 C CA . PHE A 1 359 ? -13.173 15.552 11.550 1.00 89.56 359 PHE A CA 1
ATOM 2979 C C . PHE A 1 359 ? -13.224 14.521 10.412 1.00 89.56 359 PHE A C 1
ATOM 2981 O O . PHE A 1 359 ? -12.329 14.489 9.571 1.00 89.56 359 PHE A O 1
ATOM 2988 N N . PHE A 1 360 ? -14.284 13.708 10.337 1.00 90.06 360 PHE A N 1
ATOM 2989 C CA . PHE A 1 360 ? -14.418 12.712 9.269 1.00 90.06 360 PHE A CA 1
ATOM 2990 C C . PHE A 1 360 ? -14.766 13.334 7.910 1.00 90.06 360 PHE A C 1
ATOM 2992 O O . PHE A 1 360 ? -14.333 12.820 6.882 1.00 90.06 360 PHE A O 1
ATOM 2999 N N . GLN A 1 361 ? -15.490 14.457 7.881 1.00 88.25 361 GLN A N 1
ATOM 3000 C CA . GLN A 1 361 ? -15.693 15.216 6.641 1.00 88.25 361 GLN A CA 1
ATOM 3001 C C . GLN A 1 361 ? -14.370 15.761 6.089 1.00 88.25 361 GLN A C 1
ATOM 3003 O O . GLN A 1 361 ? -14.122 15.654 4.891 1.00 88.25 361 GLN A O 1
ATOM 3008 N N . GLU A 1 362 ? -13.509 16.297 6.955 1.00 86.69 362 GLU A N 1
ATOM 3009 C CA . GLU A 1 362 ? -12.165 16.766 6.603 1.00 86.69 362 GLU A CA 1
ATOM 3010 C C . GLU A 1 362 ? -11.280 15.612 6.103 1.00 86.69 362 GLU A C 1
ATOM 3012 O O . GLU A 1 362 ? -10.593 15.778 5.098 1.00 86.69 362 GLU A O 1
ATOM 3017 N N . LEU A 1 363 ? -11.346 14.434 6.738 1.00 88.31 363 LEU A N 1
ATOM 3018 C CA . LEU A 1 363 ? -10.636 13.230 6.289 1.00 88.31 363 LEU A CA 1
ATOM 3019 C C . LEU A 1 363 ? -11.036 12.834 4.864 1.00 88.31 363 LEU A C 1
ATOM 3021 O O . LEU A 1 363 ? -10.172 12.648 4.011 1.00 88.31 363 LEU A O 1
ATOM 3025 N N . ILE A 1 364 ? -12.343 12.702 4.611 1.00 87.25 364 ILE A N 1
ATOM 3026 C CA . ILE A 1 364 ? -12.871 12.324 3.292 1.00 87.25 364 ILE A CA 1
ATOM 3027 C C . ILE A 1 364 ? -12.489 13.380 2.255 1.00 87.25 364 ILE A C 1
ATOM 3029 O O . ILE A 1 364 ? -12.075 13.037 1.148 1.00 87.25 364 ILE A O 1
ATOM 3033 N N . TYR A 1 365 ? -12.596 14.660 2.618 1.00 85.06 365 TYR A N 1
ATOM 3034 C CA . TYR A 1 365 ? -12.212 15.758 1.745 1.00 85.06 365 TYR A CA 1
ATOM 3035 C C . TYR A 1 365 ? -10.734 15.663 1.362 1.00 85.06 365 TYR A C 1
ATOM 3037 O O . TYR A 1 365 ? -10.445 15.585 0.170 1.00 85.06 365 TYR A O 1
ATOM 3045 N N . ASP A 1 366 ? -9.814 15.570 2.330 1.00 83.81 366 ASP A N 1
ATOM 3046 C CA . ASP A 1 366 ? -8.378 15.441 2.047 1.00 83.81 366 ASP A CA 1
ATOM 3047 C C . ASP A 1 366 ? -8.102 14.220 1.160 1.00 83.81 366 ASP A C 1
ATOM 3049 O O . ASP A 1 366 ? -7.438 14.357 0.133 1.00 83.81 366 ASP A O 1
ATOM 3053 N N . TRP A 1 367 ? -8.703 13.063 1.459 1.00 81.25 367 TRP A N 1
ATOM 3054 C CA . TRP A 1 367 ? -8.545 11.847 0.650 1.00 81.25 367 TRP A CA 1
ATOM 3055 C C . TRP A 1 367 ? -9.027 12.004 -0.794 1.00 81.25 367 TRP A C 1
ATOM 3057 O O . TRP A 1 367 ? -8.410 11.487 -1.722 1.00 81.25 367 TRP A O 1
ATOM 3067 N N . SER A 1 368 ? -10.128 12.727 -0.992 1.00 80.94 368 SER A N 1
ATOM 3068 C CA . SER A 1 368 ? -10.695 12.977 -2.320 1.00 80.94 368 SER A CA 1
ATOM 3069 C C . SER A 1 368 ? -9.943 14.060 -3.102 1.00 80.94 368 SER A C 1
ATOM 3071 O O . SER A 1 368 ? -10.035 14.122 -4.332 1.00 80.94 368 SER A O 1
ATOM 3073 N N . THR A 1 369 ? -9.194 14.927 -2.413 1.00 74.69 369 THR A N 1
ATOM 3074 C CA . THR A 1 369 ? -8.466 16.015 -3.062 1.00 74.69 369 THR A CA 1
ATOM 3075 C C . THR A 1 369 ? -7.194 15.515 -3.746 1.00 74.69 369 THR A C 1
ATOM 3077 O O . THR A 1 369 ? -6.442 14.684 -3.234 1.00 74.69 369 THR A O 1
ATOM 3080 N N . ARG A 1 370 ? -6.907 16.084 -4.921 1.00 60.50 370 ARG A N 1
ATOM 3081 C CA . ARG A 1 370 ? -5.682 15.808 -5.694 1.00 60.50 370 ARG A CA 1
ATOM 3082 C C . ARG A 1 370 ? -4.499 16.698 -5.299 1.00 60.50 370 ARG A C 1
ATOM 3084 O O . ARG A 1 370 ? -3.488 16.713 -5.996 1.00 60.50 370 ARG A O 1
ATOM 3091 N N . VAL A 1 371 ? -4.630 17.486 -4.232 1.00 57.06 371 VAL A N 1
ATOM 3092 C CA . VAL A 1 371 ? -3.577 18.408 -3.793 1.00 57.06 371 VAL A CA 1
ATOM 3093 C C . VAL A 1 371 ? -2.522 17.612 -3.030 1.00 57.06 371 VAL A C 1
ATOM 3095 O O . VAL A 1 371 ? -2.841 16.877 -2.099 1.00 57.06 371 VAL A O 1
ATOM 3098 N N . MET A 1 372 ? -1.258 17.736 -3.436 1.00 51.53 372 MET A N 1
ATOM 3099 C CA . MET A 1 372 ? -0.156 17.097 -2.723 1.00 51.53 372 MET A CA 1
ATOM 3100 C C . MET A 1 372 ? 0.028 17.799 -1.374 1.00 51.53 372 MET A C 1
ATOM 3102 O O . MET A 1 372 ? 0.294 18.996 -1.322 1.00 51.53 372 MET A O 1
ATOM 3106 N N . SER A 1 373 ? -0.141 17.058 -0.287 1.00 48.53 373 SER A N 1
ATOM 3107 C CA . SER A 1 373 ? 0.100 17.529 1.077 1.00 48.53 373 SER A CA 1
ATOM 3108 C C . SER A 1 373 ? 1.587 17.407 1.424 1.00 48.53 373 SER A C 1
ATOM 3110 O O . SER A 1 373 ? 2.167 16.334 1.245 1.00 48.53 373 SER A O 1
ATOM 3112 N N . ASP A 1 374 ? 2.170 18.469 1.985 1.00 48.56 374 ASP A N 1
ATOM 3113 C CA . ASP A 1 374 ? 3.595 18.615 2.348 1.00 48.56 374 ASP A CA 1
ATOM 3114 C C . ASP A 1 374 ? 4.058 17.745 3.543 1.00 48.56 374 ASP A C 1
ATOM 3116 O O . ASP A 1 374 ? 5.064 18.040 4.195 1.00 48.56 374 ASP A O 1
ATOM 3120 N N . LEU A 1 375 ? 3.346 16.660 3.869 1.00 47.06 375 LEU A N 1
ATOM 3121 C CA . LEU A 1 375 ? 3.770 15.736 4.922 1.00 47.06 375 LEU A CA 1
ATOM 3122 C C . LEU A 1 375 ? 5.057 15.023 4.469 1.00 47.06 375 LEU A C 1
ATOM 3124 O O . LEU A 1 375 ? 5.056 14.125 3.626 1.00 47.06 375 LEU A O 1
ATOM 3128 N N . ASN A 1 376 ? 6.174 15.487 5.034 1.00 44.41 376 ASN A N 1
ATOM 3129 C CA . ASN A 1 376 ? 7.557 15.203 4.635 1.00 44.41 376 ASN A CA 1
ATOM 3130 C C . ASN A 1 376 ? 8.067 13.781 4.936 1.00 44.41 376 ASN A C 1
ATOM 3132 O O . ASN A 1 376 ? 9.260 13.522 4.792 1.00 44.41 376 ASN A O 1
ATOM 3136 N N . ASN A 1 377 ? 7.196 12.847 5.310 1.00 46.03 377 ASN A N 1
ATOM 3137 C CA . ASN A 1 377 ? 7.600 11.517 5.751 1.00 46.03 377 ASN A CA 1
ATOM 3138 C C . ASN A 1 377 ? 7.041 10.467 4.788 1.00 46.03 377 ASN A C 1
ATOM 3140 O O . ASN A 1 377 ? 5.893 10.044 4.923 1.00 46.03 377 ASN A O 1
ATOM 3144 N N . LEU A 1 378 ? 7.847 10.073 3.800 1.00 43.22 378 LEU A N 1
ATOM 3145 C CA . LEU A 1 378 ? 7.573 8.892 2.983 1.00 43.22 378 LEU A CA 1
ATOM 3146 C C . LEU A 1 378 ? 8.395 7.707 3.506 1.00 43.22 378 LEU A C 1
ATOM 3148 O O . LEU A 1 378 ? 9.625 7.735 3.473 1.00 43.22 378 LEU A O 1
ATOM 3152 N N . GLU A 1 379 ? 7.692 6.657 3.927 1.00 47.03 379 GLU A N 1
ATOM 3153 C CA . GLU A 1 379 ? 8.226 5.333 4.265 1.00 47.03 379 GLU A CA 1
ATOM 3154 C C . GLU A 1 379 ? 7.843 4.346 3.151 1.00 47.03 379 GLU A C 1
ATOM 3156 O O . GLU A 1 379 ? 6.725 3.837 3.081 1.00 47.03 379 GLU A O 1
ATOM 3161 N N . ALA A 1 380 ? 8.748 4.107 2.202 1.00 39.25 380 ALA A N 1
ATOM 3162 C CA . ALA A 1 380 ? 8.473 3.187 1.102 1.00 39.25 380 ALA A CA 1
ATOM 3163 C C . ALA A 1 380 ? 8.633 1.723 1.540 1.00 39.25 380 ALA A C 1
ATOM 3165 O O . ALA A 1 380 ? 9.720 1.320 1.952 1.00 39.25 380 ALA A O 1
ATOM 3166 N N . ILE A 1 381 ? 7.604 0.903 1.309 1.00 36.72 381 ILE A N 1
ATOM 3167 C CA . ILE A 1 381 ? 7.776 -0.527 1.027 1.00 36.72 381 ILE A CA 1
ATOM 3168 C C . ILE A 1 381 ? 7.159 -0.763 -0.350 1.00 36.72 381 ILE A C 1
ATOM 3170 O O . ILE A 1 381 ? 5.946 -0.688 -0.523 1.00 36.72 381 ILE A O 1
ATOM 3174 N N . LEU A 1 382 ? 8.009 -0.990 -1.352 1.00 38.94 382 LEU A N 1
ATOM 3175 C CA . LEU A 1 382 ? 7.576 -1.411 -2.682 1.00 38.94 382 LEU A CA 1
ATOM 3176 C C . LEU A 1 382 ? 7.551 -2.946 -2.695 1.00 38.94 382 LEU A C 1
ATOM 3178 O O . LEU A 1 382 ? 8.628 -3.545 -2.636 1.00 38.94 382 LEU A O 1
ATOM 3182 N N . PRO A 1 383 ? 6.377 -3.601 -2.761 1.00 36.06 383 PRO A N 1
ATOM 3183 C CA . PRO A 1 383 ? 6.330 -5.026 -3.045 1.00 36.06 383 PRO A CA 1
ATOM 3184 C C . PRO A 1 383 ? 6.899 -5.265 -4.451 1.00 36.06 383 PRO A C 1
ATOM 3186 O O . PRO A 1 383 ? 6.556 -4.581 -5.417 1.00 36.06 383 PRO A O 1
ATOM 3189 N N . CYS A 1 384 ? 7.851 -6.190 -4.533 1.00 34.06 384 CYS A N 1
ATOM 3190 C CA . CYS A 1 384 ? 8.565 -6.561 -5.748 1.00 34.06 384 CYS A CA 1
ATOM 3191 C C . CYS A 1 384 ? 7.599 -7.072 -6.829 1.00 34.06 384 CYS A C 1
ATOM 3193 O O . CYS A 1 384 ? 6.692 -7.828 -6.518 1.00 34.06 384 CYS A O 1
ATOM 3195 N N . ASN A 1 385 ? 7.832 -6.728 -8.099 1.00 36.28 385 ASN A N 1
ATOM 3196 C CA . ASN A 1 385 ? 7.266 -7.425 -9.261 1.00 36.28 385 ASN A CA 1
ATOM 3197 C C . ASN A 1 385 ? 8.386 -8.266 -9.906 1.00 36.28 385 ASN A C 1
ATOM 3199 O O . ASN A 1 385 ? 9.539 -7.826 -9.936 1.00 36.28 385 ASN A O 1
ATOM 3203 N N . GLN A 1 386 ? 8.054 -9.438 -10.459 1.00 30.61 386 GLN A N 1
ATOM 3204 C CA . GLN A 1 386 ? 8.963 -10.289 -11.244 1.00 30.61 386 GLN A CA 1
ATOM 3205 C C . GLN A 1 386 ? 9.594 -9.569 -12.454 1.00 30.61 386 GLN A C 1
ATOM 3207 O O . GLN A 1 386 ? 10.628 -10.007 -12.953 1.00 30.61 386 GLN A O 1
ATOM 3212 N N . HIS A 1 387 ? 9.015 -8.453 -12.909 1.00 34.75 387 HIS A N 1
ATOM 3213 C CA . HIS A 1 387 ? 9.496 -7.675 -14.058 1.00 34.75 387 HIS A CA 1
ATOM 3214 C C . HIS A 1 387 ? 10.109 -6.308 -13.712 1.00 34.75 387 HIS A C 1
ATOM 3216 O O . HIS A 1 387 ? 10.215 -5.447 -14.586 1.00 34.75 387 HIS A O 1
ATOM 3222 N N . ASN A 1 388 ? 10.527 -6.076 -12.463 1.00 38.69 388 ASN A N 1
ATOM 3223 C CA . ASN A 1 388 ? 11.132 -4.796 -12.091 1.00 38.69 388 ASN A CA 1
ATOM 3224 C C . ASN A 1 388 ? 12.397 -4.476 -12.916 1.00 38.69 388 ASN A C 1
ATOM 3226 O O . ASN A 1 388 ? 13.370 -5.224 -12.914 1.00 38.69 388 ASN A O 1
ATOM 3230 N N . TRP A 1 389 ? 12.397 -3.291 -13.543 1.00 34.22 389 TRP A N 1
ATOM 3231 C CA . TRP A 1 389 ? 13.570 -2.627 -14.138 1.00 34.22 389 TRP A CA 1
ATOM 3232 C C . TRP A 1 389 ? 14.601 -2.151 -13.105 1.00 34.22 389 TRP A C 1
ATOM 3234 O O . TRP A 1 389 ? 15.675 -1.678 -13.467 1.00 34.22 389 TRP A O 1
ATOM 3244 N N . ILE A 1 390 ? 14.312 -2.297 -11.811 1.00 32.78 390 ILE A N 1
ATOM 3245 C CA . ILE A 1 390 ? 15.306 -2.120 -10.757 1.00 32.78 390 ILE A CA 1
ATOM 3246 C C . ILE A 1 390 ? 16.182 -3.369 -10.772 1.00 32.78 390 ILE A C 1
ATOM 3248 O O . ILE A 1 390 ? 15.753 -4.422 -10.313 1.00 32.78 390 ILE A O 1
ATOM 3252 N N . ASP A 1 391 ? 17.379 -3.215 -11.341 1.00 26.64 391 ASP A N 1
ATOM 3253 C CA . ASP A 1 391 ? 18.471 -4.190 -11.412 1.00 26.64 391 ASP A CA 1
ATOM 3254 C C . ASP A 1 391 ? 18.536 -5.038 -10.126 1.00 26.64 391 ASP A C 1
ATOM 3256 O O . ASP A 1 391 ? 19.120 -4.638 -9.114 1.00 26.64 391 ASP A O 1
ATOM 3260 N N . THR A 1 392 ? 17.900 -6.212 -10.152 1.00 28.12 392 THR A N 1
ATOM 3261 C CA . THR A 1 392 ? 18.127 -7.271 -9.175 1.00 28.12 392 THR A CA 1
ATOM 3262 C C . THR A 1 392 ? 19.450 -7.906 -9.563 1.00 28.12 392 THR A C 1
ATOM 3264 O O . THR A 1 392 ? 19.516 -8.984 -10.147 1.00 28.12 392 THR A O 1
ATOM 3267 N N . GLN A 1 393 ? 20.545 -7.211 -9.248 1.00 25.88 393 GLN A N 1
ATOM 3268 C CA . GLN A 1 393 ? 21.809 -7.904 -9.073 1.00 25.88 393 GLN A CA 1
ATOM 3269 C C . GLN A 1 393 ? 21.571 -8.883 -7.938 1.00 25.88 393 GLN A C 1
ATOM 3271 O O . GLN A 1 393 ? 21.527 -8.505 -6.768 1.00 25.88 393 GLN A O 1
ATOM 3276 N N . ILE A 1 394 ? 21.313 -10.124 -8.341 1.00 26.36 394 ILE A N 1
ATOM 3277 C CA . ILE A 1 394 ? 21.353 -11.317 -7.524 1.00 26.36 394 ILE A CA 1
ATOM 3278 C C . ILE A 1 394 ? 22.584 -11.135 -6.638 1.00 26.36 394 ILE A C 1
ATOM 3280 O O . ILE A 1 394 ? 23.716 -11.127 -7.125 1.00 26.36 394 ILE A O 1
ATOM 3284 N N . LEU A 1 395 ? 22.359 -10.896 -5.347 1.00 26.53 395 LEU A N 1
ATOM 3285 C CA . LEU A 1 395 ? 23.370 -11.171 -4.345 1.00 26.53 395 LEU A CA 1
ATOM 3286 C C . LEU A 1 395 ? 23.514 -12.688 -4.388 1.00 26.53 395 LEU A C 1
ATOM 3288 O O . LEU A 1 395 ? 22.826 -13.408 -3.669 1.00 26.53 395 LEU A O 1
ATOM 3292 N N . GLU A 1 396 ? 24.329 -13.174 -5.325 1.00 26.39 396 GLU A N 1
ATOM 3293 C CA . GLU A 1 396 ? 24.884 -14.510 -5.243 1.00 26.39 396 GLU A CA 1
ATOM 3294 C C . GLU A 1 396 ? 25.631 -14.511 -3.918 1.00 26.39 396 GLU A C 1
ATOM 3296 O O . GLU A 1 396 ? 26.683 -13.886 -3.757 1.00 26.39 396 GLU A O 1
ATOM 3301 N N . ASN A 1 397 ? 24.993 -15.115 -2.920 1.00 27.22 397 ASN A N 1
ATOM 3302 C CA . ASN A 1 397 ? 25.657 -15.462 -1.693 1.00 27.22 397 ASN A CA 1
ATOM 3303 C C . ASN A 1 397 ? 26.868 -16.299 -2.097 1.00 27.22 397 ASN A C 1
ATOM 3305 O O . ASN A 1 397 ? 26.725 -17.423 -2.576 1.00 27.22 397 ASN A O 1
ATOM 3309 N N . ASN A 1 398 ? 28.053 -15.731 -1.898 1.00 30.28 398 ASN A N 1
ATOM 3310 C CA . ASN A 1 398 ? 29.284 -16.489 -1.795 1.00 30.28 398 ASN A CA 1
ATOM 3311 C C . ASN A 1 398 ? 29.170 -17.374 -0.546 1.00 30.28 398 ASN A C 1
ATOM 3313 O O . ASN A 1 398 ? 29.652 -17.010 0.524 1.00 30.28 398 ASN A O 1
ATOM 3317 N N . TYR A 1 399 ? 28.495 -18.511 -0.681 1.00 28.50 399 TYR A N 1
ATOM 3318 C CA . TYR A 1 399 ? 28.740 -19.677 0.150 1.00 28.50 399 TYR A CA 1
ATOM 3319 C C . TYR A 1 399 ? 29.669 -20.584 -0.655 1.00 28.50 399 TYR A C 1
ATOM 3321 O O . TYR A 1 399 ? 29.225 -21.300 -1.551 1.00 28.50 399 TYR A O 1
ATOM 3329 N N . ASN A 1 400 ? 30.966 -20.464 -0.366 1.00 30.05 400 ASN A N 1
ATOM 3330 C CA . ASN A 1 400 ? 31.897 -21.582 -0.500 1.00 30.05 400 ASN A CA 1
ATOM 3331 C C . ASN A 1 400 ? 31.770 -22.461 0.741 1.00 30.05 400 ASN A C 1
ATOM 3333 O O . ASN A 1 400 ? 31.632 -21.869 1.840 1.00 30.05 400 ASN A O 1
#

Radius of gyration: 26.22 Å; chains: 1; bounding box: 54×85×56 Å

Sequence (400 aa):
MNSKLMKRNYNQSNFNDPICLNELIMALKRLKNEAASGPDQNLILKNLLRNSLIEIIELFNLSLREGRVPKAWKTSNITMIQKKASFLQDPLNYRQISITSCLGKLLERIFASLGKKAGKSYHNIQDDFIYVQDVPSILTFDRRYLQKNEIGELIQNEKEPEWSLKLNCNKQTILNYGPWYDRQREALWKFFFPSTYETLEPQPEPTLNERRQTSKFDFEIVLKDPNTEVNLIFTSTPQVGNTNFENLTSSNVKDYSEYQKKFSPVERKLTLRCRVESFLRISIPWLTKQYGYKSKIYGEFNSVQSNTNLSFGEFLCTQKLKLDVDINYPLVWNDLQIWNINVDLFNGSTYFVFYHKNFFQELIYDWSTRVMSDLNNLEAILPCNQHNWIDTQILENNYN

Foldseek 3Di:
DPDPLPDDPPLPDALPDQDHLVLLLVLLVPDDQPDDAWPEHNVDSNPDDPVVSVVLSVVLSVCLVVLHDDPQQVQWDWDWDACDPDDPPDPVRTDIDTHGHPSNVSSVSSNVVNLVSLCVVVPPPPKDKDFFFFFFDFAAPDPVQWDQDPVGDTDRNDDATAGEIEIEQQEQAEAEDAQQQVLVVVSVCCNQPNDDLFQADADDAADHRGTHDHFKYKYKYFYAYQNHKYKYKFWFFDDPDPDPPPPDDPPPVVVVVVVCVNGPTDMKMKIKGFGGRWMKMWIGTPGAHPFGDKIKIKIKTAQIWIFIPDPRTGFKTARIKIWIWIWGDGRNRPDDIDIDIDIDGHRMDGDDDPVVVVVVVSRVVRNPDSDNDPPSDHDDDDDDDPPGPSDPPPPPPPDD